Protein AF-A0A0W8DIT8-F1 (afdb_monomer_lite)

Secondary structure (DSSP, 8-state):
--HHHHHHHHHHHHHHHHHHHHHHHTTHHHHHSTTSSS-HHHHHHHHHHHTGGG-SS--HHHIIIII---GGGGGTTTT--HHHHHHHHHHHHHHHHHHHHH-GGGSSHHHHHHHHHHHHHHHHH-GGGG--HHHHHHHHHHHHHHHHS-SS--SS--TT-PPPHHHHHHHHHHHHHHHHHHHHHHHHTT-HHHHTT-GGGTHHHHSSS--HHHHHHHTSS----------SS----EEEE-TTS-EEEE--EEEEEEEEESSTTS--EEPPPSSS---TTPPPPP-TT---HHHHHHHHHTTS-GGG-HHHHHHHHHHHTT-HHHHTTS-GGG-S-SSS--SEEEEEEEEEEE-B-S-HHHHT-TTS-BPPTT---SEEEEEEEEEEEEEETT-HHHHHHHHHHS---SS-S----HHHHHHHHHHHHHHHHHHHSTT-HHHHHHHHHHHHSTHHHHHHHHHHHHHHHHS--

Radius of gyration: 24.58 Å; chains: 1; bounding box: 54×64×70 Å

Foldseek 3Di:
DCPVVLLVVLLVLLVLQLLVLVQVLLQLCQDQNPLHLNPLVLVVVVQCVVCVVPDDPDDLVCCCPPRAPAPLSVCVVQLHRSSLSLNVLSVLLNVLSVCSNPPLQSQALVNLVSNLSSLSNCLRSNPPLNPDPVSVLSSQVSVLSSQQGHHGDDVPPPPPDDGDPVSVVVVVVSVVCQLVVLLVLQVVLVACCSVVVNCLLCVQFQDLFHALCSLVSNQDDDDDDPDSDSDSYRQQADFDQDPVRDTDGGGFQKAKWKWFAAPVPPDTHTFAADAADDDQLDGGHDQPPHDLSVSSVRSVCRVDAVVVPLSVLSLQLSLLVVPPSNCSSGDPVPGPAVPHRGFKMWMWIKTKGFAYDPDPVQVVRVPHHHDDLPDSGGIDIDTDGGRGPIDGRPPVVSVVSCCVSRNDDPDPSDDRPPVSVVVVVVVCVVVCCQPVDCDHPVNVVVVVVCVPPCVVVVVVVCVVVVCPNVVSD

pLDDT: mean 79.26, std 19.46, range [30.23, 98.25]

Organism: Phytophthora nicotianae (NCBI:txid4792)

InterPro domains:
  IPR009613 Lipase maturation factor [PTHR14463] (3-221)
  IPR057433 Lipase maturation factor 1/2, C-terminal domain [PF25179] (226-389)

Sequence (473 aa):
MLRFPREFFLICICTVYALAFASIRTQVRGLYGENGIQPVDVYLRSVKVGNASESHGVSTFEWIADKFPTLVWLHEPFQWTPSFCMEVICLAGVTIALLGMVQPAWRTTGPLTLLWICYLSIVKCGQTFMQFQWDSFLLEIGVLAVLMAPWWHRGKPDDTFETPAAAVWTLRFLFFKFMLMSGAVKIQSRCPTWLGLTALDFHFATQPLPLPLSWYALQAPYRITSAYGLFRTMTGVGTVKMANEQHVSVVARPEIILEGTEDGGLTWKSYHFKYKPGDLSSAPRLIAPFQPRLDWQMWFAALGDYHSAPWLVNLVAKLLEGSRDVKELLDTTRDPFPDAPPDAIRAQLYYYDFTRLNTSWNQALPTAKILNYNDTQWWTRTFVKEYLPALERGNPSLTAFVEHHWPSTGARLSSETNEASKLRQWVDRGLGWLCNTSWSPVGLAAGGVLAQSGVAAMFRTRRRAMLTKLKIQ

Structure (mmCIF, N/CA/C/O backbone):
data_AF-A0A0W8DIT8-F1
#
_entry.id   AF-A0A0W8DIT8-F1
#
loop_
_atom_site.group_PDB
_atom_site.id
_atom_site.type_symbol
_atom_site.label_atom_id
_atom_site.label_alt_id
_atom_site.label_comp_id
_atom_site.label_asym_id
_atom_site.label_entity_id
_atom_site.label_seq_id
_atom_site.pdbx_PDB_ins_code
_atom_site.Cartn_x
_atom_site.Cartn_y
_atom_site.Cartn_z
_atom_site.occupancy
_atom_site.B_iso_or_equiv
_atom_site.auth_seq_id
_atom_site.auth_comp_id
_atom_site.auth_asym_id
_atom_site.auth_atom_id
_atom_site.pdbx_PDB_model_num
ATOM 1 N N . MET A 1 1 ? 18.846 -19.129 -29.502 1.00 43.38 1 MET A N 1
ATOM 2 C CA . MET A 1 1 ? 17.776 -19.710 -28.649 1.00 43.38 1 MET A CA 1
ATOM 3 C C . MET A 1 1 ? 17.379 -18.872 -27.412 1.00 43.38 1 MET A C 1
ATOM 5 O O . MET A 1 1 ? 16.410 -19.237 -26.766 1.00 43.38 1 MET A O 1
ATOM 9 N N . LEU A 1 2 ? 18.018 -17.730 -27.091 1.00 53.97 2 LEU A N 1
ATOM 10 C CA . LEU A 1 2 ? 17.743 -16.942 -25.860 1.00 53.97 2 LEU A CA 1
ATOM 11 C C . LEU A 1 2 ? 16.822 -15.707 -26.025 1.00 53.97 2 LEU A C 1
ATOM 13 O O . LEU A 1 2 ? 16.588 -14.981 -25.061 1.00 53.97 2 LEU A O 1
ATOM 17 N N . ARG A 1 3 ? 16.264 -15.457 -27.218 1.00 57.91 3 ARG A N 1
ATOM 18 C CA . ARG A 1 3 ? 15.491 -14.227 -27.505 1.00 57.91 3 ARG A CA 1
ATOM 19 C C . ARG A 1 3 ? 14.085 -14.215 -26.911 1.00 57.91 3 ARG A C 1
ATOM 21 O O . ARG A 1 3 ? 13.680 -13.214 -26.331 1.00 57.91 3 ARG A O 1
ATOM 28 N N . PHE A 1 4 ? 13.370 -15.335 -27.017 1.00 64.25 4 PHE A N 1
ATOM 29 C CA . PHE A 1 4 ? 12.029 -15.477 -26.447 1.00 64.25 4 PHE A CA 1
ATOM 30 C C . PHE A 1 4 ? 12.020 -15.293 -24.914 1.00 64.25 4 PHE A C 1
ATOM 32 O O . PHE A 1 4 ? 11.205 -14.510 -24.432 1.00 64.25 4 PHE A O 1
ATOM 39 N N . PRO A 1 5 ? 12.965 -15.882 -24.145 1.00 81.38 5 PRO A N 1
ATOM 40 C CA . PRO A 1 5 ? 13.071 -15.634 -22.706 1.00 81.38 5 PRO A CA 1
ATOM 41 C C . PRO A 1 5 ? 13.261 -14.162 -22.321 1.00 81.38 5 PRO A C 1
ATOM 43 O O . PRO A 1 5 ? 12.632 -13.700 -21.372 1.00 81.38 5 PRO A O 1
ATOM 46 N N . ARG A 1 6 ? 14.107 -13.415 -23.046 1.00 86.44 6 ARG A N 1
ATOM 47 C CA . ARG A 1 6 ? 14.378 -11.999 -22.750 1.00 86.44 6 ARG A CA 1
ATOM 48 C C . ARG A 1 6 ? 13.168 -11.117 -23.026 1.00 86.44 6 ARG A C 1
ATOM 50 O O . ARG A 1 6 ? 12.774 -10.352 -22.156 1.00 86.44 6 ARG A O 1
ATOM 57 N N . GLU A 1 7 ? 12.591 -11.209 -24.223 1.00 86.44 7 GLU A N 1
ATOM 58 C CA . GLU A 1 7 ? 11.424 -10.391 -24.581 1.00 86.44 7 GLU A CA 1
ATOM 59 C C . GLU A 1 7 ? 10.254 -10.670 -23.639 1.00 86.44 7 GLU A C 1
ATOM 61 O O . GLU A 1 7 ? 9.624 -9.739 -23.146 1.00 86.44 7 GLU A O 1
ATOM 66 N N . PHE A 1 8 ? 10.018 -11.944 -23.317 1.00 89.69 8 PHE A N 1
ATOM 67 C CA . PHE A 1 8 ? 9.002 -12.327 -22.345 1.00 89.69 8 PHE A CA 1
ATOM 68 C C . PHE A 1 8 ? 9.287 -11.742 -20.956 1.00 89.69 8 PHE A C 1
ATOM 70 O O . PHE A 1 8 ? 8.389 -11.179 -20.334 1.00 89.69 8 PHE A O 1
ATOM 77 N N . PHE A 1 9 ? 10.538 -11.804 -20.486 1.00 91.81 9 PHE A N 1
ATOM 78 C CA . PHE A 1 9 ? 10.942 -11.176 -19.229 1.00 91.81 9 PHE A CA 1
ATOM 79 C C . PHE A 1 9 ? 10.663 -9.666 -19.226 1.00 91.81 9 PHE A C 1
ATOM 81 O O . PHE A 1 9 ? 10.035 -9.176 -18.291 1.00 91.81 9 PHE A O 1
ATOM 88 N N . LEU A 1 10 ? 11.050 -8.936 -20.276 1.00 93.12 10 LEU A N 1
ATOM 89 C CA . LEU A 1 10 ? 10.812 -7.491 -20.370 1.00 93.12 10 LEU A CA 1
ATOM 90 C C . LEU A 1 10 ? 9.312 -7.153 -20.408 1.00 93.12 10 LEU A C 1
ATOM 92 O O . LEU A 1 10 ? 8.890 -6.216 -19.736 1.00 93.12 10 LEU A O 1
ATOM 96 N N . ILE A 1 11 ? 8.489 -7.944 -21.107 1.00 94.44 11 ILE A N 1
ATOM 97 C CA . ILE A 1 11 ? 7.022 -7.797 -21.093 1.00 94.44 11 ILE A CA 1
ATOM 98 C C . ILE A 1 11 ? 6.467 -8.003 -19.676 1.00 94.44 11 ILE A C 1
ATOM 100 O O . ILE A 1 11 ? 5.624 -7.224 -19.224 1.00 94.44 11 ILE A O 1
ATOM 104 N N . CYS A 1 12 ? 6.950 -9.014 -18.949 1.00 95.25 12 CYS A N 1
ATOM 105 C CA . CYS A 1 12 ? 6.564 -9.248 -17.557 1.00 95.25 12 CYS A CA 1
ATOM 106 C C . CYS A 1 12 ? 6.960 -8.075 -16.651 1.00 95.25 12 CYS A C 1
ATOM 108 O O . CYS A 1 12 ? 6.152 -7.653 -15.828 1.00 95.25 12 CYS A O 1
ATOM 110 N N . ILE A 1 13 ? 8.155 -7.501 -16.827 1.00 96.12 13 ILE A N 1
ATOM 111 C CA . ILE A 1 13 ? 8.593 -6.314 -16.078 1.00 96.12 13 ILE A CA 1
ATOM 112 C C . ILE A 1 13 ? 7.698 -5.110 -16.369 1.00 96.12 13 ILE A C 1
ATOM 114 O O . ILE A 1 13 ? 7.212 -4.480 -15.431 1.00 96.12 13 ILE A O 1
ATOM 118 N N . CYS A 1 14 ? 7.407 -4.826 -17.641 1.00 96.94 14 CYS A N 1
ATOM 119 C CA . CYS A 1 14 ? 6.451 -3.784 -18.012 1.00 96.94 14 CYS A CA 1
ATOM 120 C C . CYS A 1 14 ? 5.077 -4.035 -17.372 1.00 96.94 14 CYS A C 1
ATOM 122 O O . CYS A 1 14 ? 4.486 -3.121 -16.807 1.00 96.94 14 CYS A O 1
ATOM 124 N N . THR A 1 15 ? 4.600 -5.280 -17.367 1.00 95.19 15 THR A N 1
ATOM 125 C CA . THR A 1 15 ? 3.324 -5.641 -16.731 1.00 95.19 15 THR A CA 1
ATOM 126 C C . THR A 1 15 ? 3.342 -5.341 -15.230 1.00 95.19 15 THR A C 1
ATOM 128 O O . THR A 1 15 ? 2.424 -4.704 -14.720 1.00 95.19 15 THR A O 1
ATOM 131 N N . VAL A 1 16 ? 4.399 -5.740 -14.513 1.00 95.44 16 VAL A N 1
ATOM 132 C CA . VAL A 1 16 ? 4.538 -5.471 -13.072 1.00 95.44 16 VAL A CA 1
ATOM 133 C C . VAL A 1 16 ? 4.578 -3.967 -12.791 1.00 95.44 16 VAL A C 1
ATOM 135 O O . VAL A 1 16 ? 3.875 -3.511 -11.892 1.00 95.44 16 VAL A O 1
ATOM 138 N N . TYR A 1 17 ? 5.324 -3.184 -13.577 1.00 96.75 17 TYR A N 1
ATOM 139 C CA . TYR A 1 17 ? 5.337 -1.725 -13.444 1.00 96.75 17 TYR A CA 1
ATOM 140 C C . TYR A 1 17 ? 3.961 -1.104 -13.692 1.00 96.75 17 TYR A C 1
ATOM 142 O O . TYR A 1 17 ? 3.532 -0.271 -12.894 1.00 96.75 17 TYR A O 1
ATOM 150 N N . ALA A 1 18 ? 3.247 -1.518 -14.745 1.00 95.12 18 ALA A N 1
ATOM 151 C CA . ALA A 1 18 ? 1.908 -1.010 -15.042 1.00 95.12 18 ALA A CA 1
ATOM 152 C C . ALA A 1 18 ? 0.959 -1.221 -13.853 1.00 95.12 18 ALA A C 1
ATOM 154 O O . ALA A 1 18 ? 0.278 -0.287 -13.429 1.00 95.12 18 ALA A O 1
ATOM 155 N N . LEU A 1 19 ? 0.966 -2.423 -13.268 1.00 92.12 19 LEU A N 1
ATOM 156 C CA . LEU A 1 19 ? 0.152 -2.746 -12.096 1.00 92.12 19 LEU A CA 1
ATOM 157 C C . LEU A 1 19 ? 0.589 -1.955 -10.855 1.00 92.12 19 LEU A C 1
ATOM 159 O O . LEU A 1 19 ? -0.259 -1.417 -10.144 1.00 92.12 19 LEU A O 1
ATOM 163 N N . ALA A 1 20 ? 1.897 -1.831 -10.613 1.00 93.62 20 ALA A N 1
ATOM 164 C CA . ALA A 1 20 ? 2.432 -1.103 -9.465 1.00 93.62 20 ALA A CA 1
ATOM 165 C C . ALA A 1 20 ? 2.074 0.393 -9.513 1.00 93.62 20 ALA A C 1
ATOM 167 O O . ALA A 1 20 ? 1.576 0.933 -8.521 1.00 93.62 20 ALA A O 1
ATOM 168 N N . PHE A 1 21 ? 2.256 1.048 -10.667 1.00 95.62 21 PHE A N 1
ATOM 169 C CA . PHE A 1 21 ? 1.897 2.456 -10.854 1.00 95.62 21 PHE A CA 1
ATOM 170 C C . PHE A 1 21 ? 0.386 2.687 -10.795 1.00 95.62 21 PHE A C 1
ATOM 172 O O . PHE A 1 21 ? -0.060 3.618 -10.125 1.00 95.62 21 PHE A O 1
ATOM 179 N N . ALA A 1 22 ? -0.413 1.832 -11.443 1.00 90.75 22 ALA A N 1
ATOM 180 C CA . ALA A 1 22 ? -1.870 1.932 -11.381 1.00 90.75 22 ALA A CA 1
ATOM 181 C C . ALA A 1 22 ? -2.375 1.778 -9.938 1.00 90.75 22 ALA A C 1
ATOM 183 O O . ALA A 1 22 ? -3.214 2.552 -9.475 1.00 90.75 22 ALA A O 1
ATOM 184 N N . SER A 1 23 ? -1.806 0.825 -9.195 1.00 90.19 23 SER A N 1
ATOM 185 C CA . SER A 1 23 ? -2.148 0.593 -7.796 1.00 90.19 23 SER A CA 1
ATOM 186 C C . SER A 1 23 ? -1.826 1.794 -6.910 1.00 90.19 23 SER A C 1
ATOM 188 O O . SER A 1 23 ? -2.686 2.233 -6.146 1.00 90.19 23 SER A O 1
ATOM 190 N N . ILE A 1 24 ? -0.605 2.339 -6.979 1.00 93.31 24 ILE A N 1
ATOM 191 C CA . ILE A 1 24 ? -0.224 3.459 -6.107 1.00 93.31 24 ILE A CA 1
ATOM 192 C C . ILE A 1 24 ? -0.967 4.743 -6.480 1.00 93.31 24 ILE A C 1
ATOM 194 O O . ILE A 1 24 ? -1.411 5.452 -5.582 1.00 93.31 24 ILE A O 1
ATOM 198 N N . ARG A 1 25 ? -1.212 5.002 -7.774 1.00 93.38 25 ARG A N 1
ATOM 199 C CA . ARG A 1 25 ? -1.906 6.208 -8.257 1.00 93.38 25 ARG A CA 1
ATOM 200 C C . ARG A 1 25 ? -3.251 6.446 -7.574 1.00 93.38 25 ARG A C 1
ATOM 202 O O . ARG A 1 25 ? -3.560 7.585 -7.229 1.00 93.38 25 ARG A O 1
ATOM 209 N N . THR A 1 26 ? -4.043 5.392 -7.390 1.00 89.62 26 THR A N 1
ATOM 210 C CA . THR A 1 26 ? -5.370 5.486 -6.746 1.00 89.62 26 THR A CA 1
ATOM 211 C C . THR A 1 26 ? -5.298 5.807 -5.252 1.00 89.62 26 THR A C 1
ATOM 213 O O . THR A 1 26 ? -6.293 6.212 -4.667 1.00 89.62 26 THR A O 1
ATOM 216 N N . GLN A 1 27 ? -4.127 5.648 -4.636 1.00 93.88 27 GLN A N 1
ATOM 217 C CA . GLN A 1 27 ? -3.903 5.870 -3.209 1.00 93.88 27 GLN A CA 1
ATOM 218 C C . GLN A 1 27 ? -3.127 7.165 -2.930 1.00 93.88 27 GLN A C 1
ATOM 220 O O . GLN A 1 27 ? -3.062 7.582 -1.778 1.00 93.88 27 GLN A O 1
ATOM 225 N N . VAL A 1 28 ? -2.564 7.825 -3.955 1.00 94.69 28 VAL A N 1
ATOM 226 C CA . VAL A 1 28 ? -1.731 9.031 -3.782 1.00 94.69 28 VAL A CA 1
ATOM 227 C C . VAL A 1 28 ? -2.465 10.135 -3.022 1.00 94.69 28 VAL A C 1
ATOM 229 O O . VAL A 1 28 ? -1.870 10.719 -2.126 1.00 94.69 28 VAL A O 1
ATOM 232 N N . ARG A 1 29 ? -3.747 10.392 -3.313 1.00 92.06 29 ARG A N 1
ATOM 233 C CA . ARG A 1 29 ? -4.518 11.461 -2.647 1.00 92.06 29 ARG A CA 1
ATOM 234 C C . ARG A 1 29 ? -4.650 11.228 -1.151 1.00 92.06 29 ARG A C 1
ATOM 236 O O . ARG A 1 29 ? -4.220 12.059 -0.361 1.00 92.06 29 ARG A O 1
ATOM 243 N N . GLY A 1 30 ? -5.167 10.065 -0.766 1.00 94.06 30 GLY A N 1
ATOM 244 C CA . GLY A 1 30 ? -5.350 9.737 0.643 1.00 94.06 30 GLY A CA 1
ATOM 245 C C . GLY A 1 30 ? -4.038 9.555 1.403 1.00 94.06 30 GLY A C 1
ATOM 246 O O . GLY A 1 30 ? -3.975 9.868 2.586 1.00 94.06 30 GLY A O 1
ATOM 247 N N . LEU A 1 31 ? -2.978 9.052 0.761 1.00 96.62 31 LEU A N 1
ATOM 248 C CA . LEU A 1 31 ? -1.704 8.802 1.444 1.00 96.62 31 LEU A CA 1
ATOM 249 C C . LEU A 1 31 ? -0.809 10.038 1.499 1.00 96.62 31 LEU A C 1
ATOM 251 O O . LEU A 1 31 ? -0.247 10.313 2.551 1.00 96.62 31 LEU A O 1
ATOM 255 N N . TYR A 1 32 ? -0.673 10.763 0.391 1.00 95.81 32 TYR A N 1
ATOM 256 C CA . TYR A 1 32 ? 0.362 11.783 0.188 1.00 95.81 32 TYR A CA 1
ATOM 257 C C . TYR A 1 32 ? -0.179 13.155 -0.215 1.00 95.81 32 TYR A C 1
ATOM 259 O O . TYR A 1 32 ? 0.609 14.089 -0.369 1.00 95.81 32 TYR A O 1
ATOM 267 N N . GLY A 1 33 ? -1.491 13.273 -0.424 1.00 92.06 33 GLY A N 1
ATOM 268 C CA . GLY A 1 33 ? -2.152 14.544 -0.689 1.00 92.06 33 GLY A CA 1
ATOM 269 C C . GLY A 1 33 ? -2.024 15.517 0.477 1.00 92.06 33 GLY A C 1
ATOM 270 O O . GLY A 1 33 ? -1.640 15.152 1.586 1.00 92.06 33 GLY A O 1
ATOM 271 N N . GLU A 1 34 ? -2.408 16.761 0.227 1.00 88.94 34 GLU A N 1
ATOM 272 C CA . GLU A 1 34 ? -2.362 17.863 1.193 1.00 88.94 34 GLU A CA 1
ATOM 273 C C . GLU A 1 34 ? -3.250 17.569 2.415 1.00 88.94 34 GLU A C 1
ATOM 275 O O . GLU A 1 34 ? -2.915 17.927 3.540 1.00 88.94 34 GLU A O 1
ATOM 280 N N . ASN A 1 35 ? -4.362 16.855 2.195 1.00 89.19 35 ASN A N 1
ATOM 281 C CA . ASN A 1 35 ? -5.275 16.367 3.235 1.00 89.19 35 ASN A CA 1
ATOM 282 C C . ASN A 1 35 ? -5.089 14.869 3.547 1.00 89.19 35 ASN A C 1
ATOM 284 O O . ASN A 1 35 ? -5.970 14.250 4.154 1.00 89.19 35 ASN A O 1
ATOM 288 N N . GLY A 1 36 ? -3.981 14.279 3.092 1.00 92.81 36 GLY A N 1
ATOM 289 C CA . GLY A 1 36 ? -3.664 12.865 3.254 1.00 92.81 36 GLY A CA 1
ATOM 290 C C . GLY A 1 36 ? -3.041 12.520 4.610 1.00 92.81 36 GLY A C 1
ATOM 291 O O . GLY A 1 36 ? -2.849 13.374 5.475 1.00 92.81 36 GLY A O 1
ATOM 292 N N . ILE A 1 37 ? -2.711 11.238 4.790 1.00 95.56 37 ILE A N 1
ATOM 293 C CA . ILE A 1 37 ? -2.131 10.693 6.031 1.00 95.56 37 ILE A CA 1
ATOM 294 C C . ILE A 1 37 ? -0.669 11.133 6.230 1.00 95.56 37 ILE A C 1
ATOM 296 O O . ILE A 1 37 ? -0.237 11.374 7.354 1.00 95.56 37 ILE A O 1
ATOM 300 N N . GLN A 1 38 ? 0.116 11.207 5.157 1.00 94.62 38 GLN A N 1
ATOM 301 C CA . GLN A 1 38 ? 1.519 11.630 5.163 1.00 94.62 38 GLN A CA 1
ATOM 302 C C . GLN A 1 38 ? 1.781 12.594 3.997 1.00 94.62 38 GLN A C 1
ATOM 304 O O . GLN A 1 38 ? 2.383 12.189 2.996 1.00 94.62 38 GLN A O 1
ATOM 309 N N . PRO A 1 39 ? 1.348 13.863 4.103 1.00 94.25 39 PRO A N 1
ATOM 310 C CA . PRO A 1 39 ? 1.497 14.839 3.031 1.00 94.25 39 PRO A CA 1
ATOM 311 C C . PRO A 1 39 ? 2.947 14.943 2.537 1.00 94.25 39 PRO A C 1
ATOM 313 O O . PRO A 1 39 ? 3.890 15.131 3.314 1.00 94.25 39 PRO A O 1
ATOM 316 N N . VAL A 1 40 ? 3.144 14.756 1.229 1.00 93.25 40 VAL A N 1
ATOM 317 C CA . VAL A 1 40 ? 4.490 14.704 0.632 1.00 93.25 40 VAL A CA 1
ATOM 318 C C . VAL A 1 40 ? 5.146 16.084 0.564 1.00 93.25 40 VAL A C 1
ATOM 320 O O . VAL A 1 40 ? 6.369 16.185 0.562 1.00 93.25 40 VAL A O 1
ATOM 323 N N . ASP A 1 41 ? 4.359 17.157 0.569 1.00 89.94 41 ASP A N 1
ATOM 324 C CA . ASP A 1 41 ? 4.850 18.534 0.595 1.00 89.94 41 ASP A CA 1
ATOM 325 C C . ASP A 1 41 ? 5.631 18.841 1.885 1.00 89.94 41 ASP A C 1
ATOM 327 O O . ASP A 1 41 ? 6.689 19.471 1.826 1.00 89.94 41 ASP A O 1
ATOM 331 N N . VAL A 1 42 ? 5.154 18.366 3.043 1.00 90.44 42 VAL A N 1
ATOM 332 C CA . VAL A 1 42 ? 5.866 18.506 4.322 1.00 90.44 42 VAL A CA 1
ATOM 333 C C . VAL A 1 42 ? 7.186 17.745 4.258 1.00 90.44 42 VAL A C 1
ATOM 335 O O . VAL A 1 42 ? 8.235 18.276 4.628 1.00 90.44 42 VAL A O 1
ATOM 338 N N . TYR A 1 43 ? 7.154 16.523 3.723 1.00 90.75 43 TYR A N 1
ATOM 339 C CA . TYR A 1 43 ? 8.342 15.688 3.596 1.00 90.75 43 TYR A CA 1
ATOM 340 C C . TYR A 1 43 ? 9.408 16.336 2.702 1.00 90.75 43 TYR A C 1
ATOM 342 O O . TYR A 1 43 ? 10.546 16.505 3.139 1.00 90.75 43 TYR A O 1
ATOM 350 N N . LEU A 1 44 ? 9.055 16.774 1.491 1.00 89.06 44 LEU A N 1
ATOM 351 C CA . LEU A 1 44 ? 10.002 17.427 0.580 1.00 89.06 44 LEU A CA 1
ATOM 352 C C . LEU A 1 44 ? 10.599 18.694 1.200 1.00 89.06 44 LEU A C 1
ATOM 354 O O . LEU A 1 44 ? 11.809 18.904 1.124 1.00 89.06 44 LEU A O 1
ATOM 358 N N . ARG A 1 45 ? 9.789 19.501 1.894 1.00 86.50 45 ARG A N 1
ATOM 359 C CA . ARG A 1 45 ? 10.288 20.679 2.615 1.00 86.50 45 ARG A CA 1
ATOM 360 C C . ARG A 1 45 ? 11.276 20.312 3.716 1.00 86.50 45 ARG A C 1
ATOM 362 O O . ARG A 1 45 ? 12.324 20.944 3.796 1.00 86.50 45 ARG A O 1
ATOM 369 N N . SER A 1 46 ? 10.993 19.278 4.509 1.00 85.69 46 SER A N 1
ATOM 370 C CA . SER A 1 46 ? 11.921 18.804 5.545 1.00 85.69 46 SER A CA 1
ATOM 371 C C . SER A 1 46 ? 13.272 18.376 4.953 1.00 85.69 46 SER A C 1
ATOM 373 O O . SER A 1 46 ? 14.323 18.727 5.488 1.00 85.69 46 SER A O 1
ATOM 375 N N . VAL A 1 47 ? 13.257 17.719 3.786 1.00 85.19 47 VAL A N 1
ATOM 376 C CA . VAL A 1 47 ? 14.468 17.332 3.047 1.00 85.19 47 VAL A CA 1
ATOM 377 C C . VAL A 1 47 ? 15.198 18.562 2.498 1.00 85.19 47 VAL A C 1
ATOM 379 O O . VAL A 1 47 ? 16.426 18.614 2.544 1.00 85.19 47 VAL A O 1
ATOM 382 N N . LYS A 1 48 ? 14.470 19.573 2.005 1.00 81.06 48 LYS A N 1
ATOM 383 C CA . LYS A 1 48 ? 15.059 20.828 1.514 1.00 81.06 48 LYS A CA 1
ATOM 384 C C . LYS A 1 48 ? 15.732 21.606 2.644 1.00 81.06 48 LYS A C 1
ATOM 386 O O . LYS A 1 48 ? 16.868 22.023 2.472 1.00 81.06 48 LYS A O 1
ATOM 391 N N . VAL A 1 49 ? 15.078 21.742 3.801 1.00 79.44 49 VAL A N 1
ATOM 392 C CA . VAL A 1 49 ? 15.622 22.433 4.986 1.00 79.44 49 VAL A CA 1
ATOM 393 C C . VAL A 1 49 ? 16.838 21.700 5.552 1.00 79.44 49 VAL A C 1
ATOM 395 O O . VAL A 1 49 ? 17.852 22.338 5.817 1.00 79.44 49 VAL A O 1
ATOM 398 N N . GLY A 1 50 ? 16.782 20.369 5.673 1.00 74.75 50 GLY A N 1
ATOM 399 C CA . GLY A 1 50 ? 17.913 19.572 6.162 1.00 74.75 50 GLY A CA 1
ATOM 400 C C . GLY A 1 50 ? 19.177 19.702 5.302 1.00 74.75 50 GLY A C 1
ATOM 401 O O . GLY A 1 50 ? 20.281 19.628 5.828 1.00 74.75 50 GLY A O 1
ATOM 402 N N . ASN A 1 51 ? 19.016 19.962 4.001 1.00 71.62 51 ASN A N 1
ATOM 403 C CA . ASN A 1 51 ? 20.115 20.155 3.048 1.00 71.62 51 ASN A CA 1
ATOM 404 C C . ASN A 1 51 ? 20.389 21.640 2.713 1.00 71.62 51 ASN A C 1
ATOM 406 O O . ASN A 1 51 ? 21.306 21.942 1.944 1.00 71.62 51 ASN A O 1
ATOM 410 N N . ALA A 1 52 ? 19.618 22.581 3.278 1.00 62.25 52 ALA A N 1
ATOM 411 C CA . ALA A 1 52 ? 19.698 24.013 2.965 1.00 62.25 52 ALA A CA 1
ATOM 412 C C . ALA A 1 52 ? 21.001 24.664 3.454 1.00 62.25 52 ALA A C 1
ATOM 414 O O . ALA A 1 52 ? 21.437 25.665 2.885 1.00 62.25 52 ALA A O 1
ATOM 415 N N . SER A 1 53 ? 21.656 24.074 4.461 1.00 54.81 53 SER A N 1
ATOM 416 C CA . SER A 1 53 ? 22.948 24.559 4.963 1.00 54.81 53 SER A CA 1
ATOM 417 C C . SER A 1 53 ? 24.077 24.476 3.921 1.00 54.81 53 SER A C 1
ATOM 419 O O . SER A 1 53 ? 25.116 25.094 4.127 1.00 54.81 53 SER A O 1
ATOM 421 N N . GLU A 1 54 ? 23.886 23.757 2.807 1.00 54.75 54 GLU A N 1
ATOM 422 C CA . GLU A 1 54 ? 24.899 23.568 1.755 1.00 54.75 54 GLU A CA 1
ATOM 423 C C . GLU A 1 54 ? 24.560 24.243 0.409 1.00 54.75 54 GLU A C 1
ATOM 425 O O . GLU A 1 54 ? 25.337 24.123 -0.534 1.00 54.75 54 GLU A O 1
ATOM 430 N N . SER A 1 55 ? 23.405 24.907 0.253 1.00 51.88 55 SER A N 1
ATOM 431 C CA . SER A 1 55 ? 22.822 25.077 -1.093 1.00 51.88 55 SER A CA 1
ATOM 432 C C . SER A 1 55 ? 22.073 26.396 -1.343 1.00 51.88 55 SER A C 1
ATOM 434 O O . SER A 1 55 ? 20.896 26.413 -1.700 1.00 51.88 55 SER A O 1
ATOM 436 N N . HIS A 1 56 ? 22.763 27.534 -1.243 1.00 52.12 56 HIS A N 1
ATOM 437 C CA . HIS A 1 56 ? 22.262 28.777 -1.849 1.00 52.12 56 HIS A CA 1
ATOM 438 C C . HIS A 1 56 ? 22.562 28.780 -3.362 1.00 52.12 56 HIS A C 1
ATOM 440 O O . HIS A 1 56 ? 23.722 28.827 -3.755 1.00 52.12 56 HIS A O 1
ATOM 446 N N . GLY A 1 57 ? 21.520 28.743 -4.208 1.00 59.38 57 GLY A N 1
ATOM 447 C CA . GLY A 1 57 ? 21.627 28.958 -5.666 1.00 59.38 57 GLY A CA 1
ATOM 448 C C . GLY A 1 57 ? 21.694 27.712 -6.565 1.00 59.38 57 GLY A C 1
ATOM 449 O O . GLY A 1 57 ? 21.981 27.852 -7.750 1.00 59.38 57 GLY A O 1
ATOM 450 N N . VAL A 1 58 ? 21.425 26.515 -6.038 1.00 64.94 58 VAL A N 1
ATOM 451 C CA . VAL A 1 58 ? 21.509 25.246 -6.791 1.00 64.94 58 VAL A CA 1
ATOM 452 C C . VAL A 1 58 ? 20.296 25.065 -7.713 1.00 64.94 58 VAL A C 1
ATOM 454 O O . VAL A 1 58 ? 19.153 25.280 -7.303 1.00 64.94 58 VAL A O 1
ATOM 457 N N . SER A 1 59 ? 20.533 24.660 -8.961 1.00 71.44 59 SER A N 1
ATOM 458 C CA . SER A 1 59 ? 19.474 24.418 -9.948 1.00 71.44 59 SER A CA 1
ATOM 459 C C . SER A 1 59 ? 18.642 23.170 -9.606 1.00 71.44 59 SER A C 1
ATOM 461 O O . SER A 1 59 ? 19.129 22.218 -8.994 1.00 71.44 59 SER A O 1
ATOM 463 N N . THR A 1 60 ? 17.376 23.116 -10.042 1.00 68.25 60 THR A N 1
ATOM 464 C CA . THR A 1 60 ? 16.496 21.949 -9.809 1.00 68.25 60 THR A CA 1
ATOM 465 C C . THR A 1 60 ? 17.104 20.644 -10.337 1.00 68.25 60 THR A C 1
ATOM 467 O O . THR A 1 60 ? 16.908 19.586 -9.746 1.00 68.25 60 THR A O 1
ATOM 470 N N . PHE A 1 61 ? 17.869 20.706 -11.430 1.00 68.31 61 PHE A N 1
ATOM 471 C CA . PHE A 1 61 ? 18.518 19.534 -12.015 1.00 68.31 61 PHE A CA 1
ATOM 472 C C . PHE A 1 61 ? 19.643 18.981 -11.129 1.00 68.31 61 PHE A C 1
ATOM 474 O O . PHE A 1 61 ? 19.706 17.774 -10.917 1.00 68.31 61 PHE A O 1
ATOM 481 N N . GLU A 1 62 ? 20.484 19.846 -10.561 1.00 69.56 62 GLU A N 1
ATOM 482 C CA . GLU A 1 62 ? 21.530 19.443 -9.609 1.00 69.56 62 GLU A CA 1
ATOM 483 C C . GLU A 1 62 ? 20.922 18.839 -8.340 1.00 69.56 62 GLU A C 1
ATOM 485 O O . GLU A 1 62 ? 21.417 17.841 -7.822 1.00 69.56 62 GLU A O 1
ATOM 490 N N . TRP A 1 63 ? 19.789 19.376 -7.885 1.00 68.62 63 TRP A N 1
ATOM 491 C CA . TRP A 1 63 ? 19.059 18.833 -6.743 1.00 68.62 63 TRP A CA 1
ATOM 492 C C . TRP A 1 63 ? 18.593 17.385 -6.999 1.00 68.62 63 TRP A C 1
ATOM 494 O O . TRP A 1 63 ? 18.776 16.505 -6.152 1.00 68.62 63 TRP A O 1
ATOM 504 N N . ILE A 1 64 ? 18.046 17.123 -8.195 1.00 72.69 64 ILE A N 1
ATOM 505 C CA . ILE A 1 64 ? 17.632 15.783 -8.644 1.00 72.69 64 ILE A CA 1
ATOM 506 C C . ILE A 1 64 ? 18.843 14.855 -8.803 1.00 72.69 64 ILE A C 1
ATOM 508 O O . ILE A 1 64 ? 18.773 13.689 -8.425 1.00 72.69 64 ILE A O 1
ATOM 512 N N . ALA A 1 65 ? 19.936 15.337 -9.388 1.00 67.44 65 ALA A N 1
ATOM 513 C CA . ALA A 1 65 ? 21.079 14.496 -9.721 1.00 67.44 65 ALA A CA 1
ATOM 514 C C . ALA A 1 65 ? 21.929 14.120 -8.495 1.00 67.44 65 ALA A C 1
ATOM 516 O O . ALA A 1 65 ? 22.382 12.980 -8.409 1.00 67.44 65 ALA A O 1
ATOM 517 N N . ASP A 1 66 ? 22.130 15.051 -7.558 1.00 66.56 66 ASP A N 1
ATOM 518 C CA . ASP A 1 66 ? 23.178 14.940 -6.534 1.00 66.56 66 ASP A CA 1
ATOM 519 C C . ASP A 1 66 ? 22.637 14.748 -5.107 1.00 66.56 66 ASP A C 1
ATOM 521 O O . ASP A 1 66 ? 23.204 13.993 -4.318 1.00 66.56 66 ASP A O 1
ATOM 525 N N . LYS A 1 67 ? 21.511 15.383 -4.754 1.00 72.12 67 LYS A N 1
ATOM 526 C CA . LYS A 1 67 ? 21.052 15.429 -3.352 1.00 72.12 67 LYS A CA 1
ATOM 527 C C . LYS A 1 67 ? 19.959 14.416 -3.045 1.00 72.12 67 LYS A C 1
ATOM 529 O O . LYS A 1 67 ? 20.068 13.676 -2.066 1.00 72.12 67 LYS A O 1
ATOM 534 N N . PHE A 1 68 ? 18.905 14.345 -3.860 1.00 77.88 68 PHE A N 1
ATOM 535 C CA . PHE A 1 68 ? 17.830 13.375 -3.634 1.00 77.88 68 PHE A CA 1
ATOM 536 C C . PHE A 1 68 ? 17.059 13.071 -4.938 1.00 77.88 68 PHE A C 1
ATOM 538 O O . PHE A 1 68 ? 16.211 13.851 -5.377 1.00 77.88 68 PHE A O 1
ATOM 545 N N . PRO A 1 69 ? 17.325 11.916 -5.578 1.00 85.00 69 PRO A N 1
ATOM 546 C CA . PRO A 1 69 ? 16.873 11.641 -6.938 1.00 85.00 69 PRO A CA 1
ATOM 547 C C . PRO A 1 69 ? 15.385 11.308 -7.002 1.00 85.00 69 PRO A C 1
ATOM 549 O O . PRO A 1 69 ? 14.969 10.165 -6.804 1.00 85.00 69 PRO A O 1
ATOM 552 N N . THR A 1 70 ? 14.573 12.323 -7.297 1.00 90.94 70 THR A N 1
ATOM 553 C CA . THR A 1 70 ? 13.142 12.176 -7.570 1.00 90.94 70 THR A CA 1
ATOM 554 C C . THR A 1 70 ? 12.657 13.220 -8.568 1.00 90.94 70 THR A C 1
ATOM 556 O O . THR A 1 70 ? 12.984 14.398 -8.476 1.00 90.94 70 THR A O 1
ATOM 559 N N . LEU A 1 71 ? 11.820 12.793 -9.510 1.00 92.19 71 LEU A N 1
ATOM 560 C CA . LEU A 1 71 ? 11.148 13.672 -10.465 1.00 92.19 71 LEU A CA 1
ATOM 561 C C . LEU A 1 71 ? 10.081 14.551 -9.806 1.00 92.19 71 LEU A C 1
ATOM 563 O O . LEU A 1 71 ? 9.593 15.481 -10.441 1.00 92.19 71 LEU A O 1
ATOM 567 N N . VAL A 1 72 ? 9.712 14.289 -8.545 1.00 91.62 72 VAL A N 1
ATOM 568 C CA . VAL A 1 72 ? 8.665 15.068 -7.871 1.00 91.62 72 VAL A CA 1
ATOM 569 C C . VAL A 1 72 ? 9.057 16.542 -7.756 1.00 91.62 72 VAL A C 1
ATOM 571 O O . VAL A 1 72 ? 8.170 17.375 -7.867 1.00 91.62 72 VAL A O 1
ATOM 574 N N . TRP A 1 73 ? 10.350 16.889 -7.684 1.00 89.19 73 TRP A N 1
ATOM 575 C CA . TRP A 1 73 ? 10.843 18.282 -7.671 1.00 89.19 73 TRP A CA 1
ATOM 576 C C . TRP A 1 73 ? 10.447 19.121 -8.873 1.00 89.19 73 TRP A C 1
ATOM 578 O O . TRP A 1 73 ? 10.432 20.346 -8.783 1.00 89.19 73 TRP A O 1
ATOM 588 N N . LEU A 1 74 ? 10.042 18.479 -9.970 1.00 88.50 74 LEU A N 1
ATOM 589 C CA . LEU A 1 74 ? 9.432 19.166 -11.101 1.00 88.50 74 LEU A CA 1
ATOM 590 C C . LEU A 1 74 ? 8.105 19.858 -10.725 1.00 88.50 74 LEU A C 1
ATOM 592 O O . LEU A 1 74 ? 7.618 20.686 -11.486 1.00 88.50 74 LEU A O 1
ATOM 596 N N . HIS A 1 75 ? 7.550 19.596 -9.536 1.00 86.94 75 HIS A N 1
ATOM 597 C CA . HIS A 1 75 ? 6.394 20.319 -9.015 1.00 86.94 75 HIS A CA 1
ATOM 598 C C . HIS A 1 75 ? 6.652 21.835 -8.893 1.00 86.94 75 HIS A C 1
ATOM 600 O O . HIS A 1 75 ? 5.738 22.614 -9.150 1.00 86.94 75 HIS A O 1
ATOM 606 N N . GLU A 1 76 ? 7.876 22.266 -8.548 1.00 84.00 76 GLU A N 1
ATOM 607 C CA . GLU A 1 76 ? 8.228 23.690 -8.423 1.00 84.00 76 GLU A CA 1
ATOM 608 C C . GLU A 1 76 ? 8.184 24.424 -9.780 1.00 84.00 76 GLU A C 1
ATOM 610 O O . GLU A 1 76 ? 7.405 25.372 -9.903 1.00 84.00 76 GLU A O 1
ATOM 615 N N . PRO A 1 77 ? 8.934 24.003 -10.826 1.00 85.75 77 PRO A N 1
ATOM 616 C CA . PRO A 1 77 ? 8.915 24.688 -12.120 1.00 85.75 77 PRO A CA 1
ATOM 617 C C . PRO A 1 77 ? 7.556 24.615 -12.826 1.00 85.75 77 PRO A C 1
ATOM 619 O O . PRO A 1 77 ? 7.193 25.553 -13.531 1.00 85.75 77 PRO A O 1
ATOM 622 N N . PHE A 1 78 ? 6.786 23.538 -12.630 1.00 84.12 78 PHE A N 1
ATOM 623 C CA . PHE A 1 78 ? 5.445 23.412 -13.211 1.00 84.12 78 PHE A CA 1
ATOM 624 C C . PHE A 1 78 ? 4.332 24.050 -12.365 1.00 84.12 78 PHE A C 1
ATOM 626 O O . PHE A 1 78 ? 3.181 24.060 -12.802 1.00 84.12 78 PHE A O 1
ATOM 633 N N . GLN A 1 79 ? 4.650 24.603 -11.186 1.00 85.38 79 GLN A N 1
ATOM 634 C CA . GLN A 1 79 ? 3.673 25.172 -10.243 1.00 85.38 79 GLN A CA 1
ATOM 635 C C . GLN A 1 79 ? 2.536 24.189 -9.911 1.00 85.38 79 GLN A C 1
ATOM 637 O O . GLN A 1 79 ? 1.355 24.544 -9.849 1.00 85.38 79 GLN A O 1
ATOM 642 N N . TRP A 1 80 ? 2.898 22.919 -9.747 1.00 87.25 80 TRP A N 1
ATOM 643 C CA . TRP A 1 80 ? 1.988 21.846 -9.365 1.00 87.25 80 TRP A CA 1
ATOM 644 C C . TRP A 1 80 ? 2.096 21.564 -7.875 1.00 87.25 80 TRP A C 1
ATOM 646 O O . TRP A 1 80 ? 3.133 21.787 -7.244 1.00 87.25 80 TRP A O 1
ATOM 656 N N . THR A 1 81 ? 1.033 20.992 -7.316 1.00 88.38 81 THR A N 1
ATOM 657 C CA . THR A 1 81 ? 1.143 20.353 -6.012 1.00 88.38 81 THR A CA 1
ATOM 658 C C . THR A 1 81 ? 2.068 19.130 -6.120 1.00 88.38 81 THR A C 1
ATOM 660 O O . THR A 1 81 ? 2.036 18.400 -7.121 1.00 88.38 81 THR A O 1
ATOM 663 N N . PRO A 1 82 ? 2.907 18.863 -5.105 1.00 91.38 82 PRO A N 1
ATOM 664 C CA . PRO A 1 82 ? 3.733 17.658 -5.067 1.00 91.38 82 PRO A CA 1
ATOM 665 C C . PRO A 1 82 ? 2.931 16.358 -5.241 1.00 91.38 82 PRO A C 1
ATOM 667 O O . PRO A 1 82 ? 3.375 15.434 -5.926 1.00 91.38 82 PRO A O 1
ATOM 670 N N . SER A 1 83 ? 1.725 16.308 -4.666 1.00 91.56 83 SER A N 1
ATOM 671 C CA . SER A 1 83 ? 0.813 15.168 -4.766 1.00 91.56 83 SER A CA 1
ATOM 672 C C . SER A 1 83 ? 0.350 14.940 -6.213 1.00 91.56 83 SER A C 1
ATOM 674 O O . SER A 1 83 ? 0.436 13.821 -6.723 1.00 91.56 83 SER A O 1
ATOM 676 N N . PHE A 1 84 ? -0.040 16.001 -6.926 1.00 91.12 84 PHE A N 1
ATOM 677 C CA . PHE A 1 84 ? -0.411 15.927 -8.338 1.00 91.12 84 PHE A CA 1
ATOM 678 C C . PHE A 1 84 ? 0.777 15.558 -9.234 1.00 91.12 84 PHE A C 1
ATOM 680 O O . PHE A 1 84 ? 0.630 14.758 -10.157 1.00 91.12 84 PHE A O 1
ATOM 687 N N . CYS A 1 85 ? 1.982 16.045 -8.930 1.00 93.38 85 CYS A N 1
ATOM 688 C CA . CYS A 1 85 ? 3.194 15.627 -9.634 1.00 93.38 85 CYS A CA 1
ATOM 689 C C . CYS A 1 85 ? 3.414 14.102 -9.524 1.00 93.38 85 CYS A C 1
ATOM 691 O O . CYS A 1 85 ? 3.656 13.433 -10.532 1.00 93.38 85 CYS A O 1
ATOM 693 N N . MET A 1 86 ? 3.228 13.513 -8.333 1.00 95.06 86 MET A N 1
ATOM 694 C CA . MET A 1 86 ? 3.254 12.052 -8.160 1.00 95.06 86 MET A CA 1
ATOM 695 C C . MET A 1 86 ? 2.161 11.345 -8.975 1.00 95.06 86 MET A C 1
ATOM 697 O O . MET A 1 86 ? 2.424 10.293 -9.562 1.00 95.06 86 MET A O 1
ATOM 701 N N . GLU A 1 87 ? 0.948 11.908 -9.044 1.00 93.69 87 GLU A N 1
ATOM 702 C CA . GLU A 1 87 ? -0.141 11.379 -9.875 1.00 93.69 87 GLU A CA 1
ATOM 703 C C . GLU A 1 87 ? 0.258 11.316 -11.359 1.00 93.69 87 GLU A C 1
ATOM 705 O O . GLU A 1 87 ? 0.078 10.277 -12.002 1.00 93.69 87 GLU A O 1
ATOM 710 N N . VAL A 1 88 ? 0.839 12.397 -11.887 1.00 94.00 88 VAL A N 1
ATOM 711 C CA . VAL A 1 88 ? 1.311 12.495 -13.276 1.00 94.00 88 VAL A CA 1
ATOM 712 C C . VAL A 1 88 ? 2.449 11.509 -13.547 1.00 94.00 88 VAL A C 1
ATOM 714 O O . VAL A 1 88 ? 2.404 10.796 -14.550 1.00 94.00 88 VAL A O 1
ATOM 717 N N . ILE A 1 89 ? 3.425 11.393 -12.639 1.00 96.25 89 ILE A N 1
ATOM 718 C CA . ILE A 1 89 ? 4.521 10.414 -12.748 1.00 96.25 89 ILE A CA 1
ATOM 719 C C . ILE A 1 89 ? 3.967 8.987 -12.824 1.00 96.25 89 ILE A C 1
ATOM 721 O O . ILE A 1 89 ? 4.423 8.192 -13.647 1.00 96.25 89 ILE A O 1
ATOM 725 N N . CYS A 1 90 ? 2.957 8.655 -12.013 1.00 95.62 90 CYS A N 1
ATOM 726 C CA . CYS A 1 90 ? 2.335 7.335 -12.074 1.00 95.62 90 CYS A CA 1
ATOM 727 C C . CYS A 1 90 ? 1.632 7.092 -13.414 1.00 95.62 90 CYS A C 1
ATOM 729 O O . CYS A 1 90 ? 1.746 6.004 -13.968 1.00 95.62 90 CYS A O 1
ATOM 731 N N . LEU A 1 91 ? 0.931 8.088 -13.960 1.00 94.50 91 LEU A N 1
ATOM 732 C CA . LEU A 1 91 ? 0.243 7.961 -15.250 1.00 94.50 91 LEU A CA 1
ATOM 733 C C . LEU A 1 91 ? 1.215 7.828 -16.420 1.00 94.50 91 LEU A C 1
ATOM 735 O O . LEU A 1 91 ? 0.998 6.994 -17.304 1.00 94.50 91 LEU A O 1
ATOM 739 N N . ALA A 1 92 ? 2.310 8.587 -16.402 1.00 96.06 92 ALA A N 1
ATOM 740 C CA . ALA A 1 92 ? 3.406 8.417 -17.346 1.00 96.06 92 ALA A CA 1
ATOM 741 C C . ALA A 1 92 ? 3.992 7.000 -17.243 1.00 96.06 92 ALA A C 1
ATOM 743 O O . ALA A 1 92 ? 4.122 6.316 -18.257 1.00 96.06 92 ALA A O 1
ATOM 744 N N . GLY A 1 93 ? 4.244 6.518 -16.021 1.00 97.19 93 GLY A N 1
ATOM 745 C CA . GLY A 1 93 ? 4.725 5.161 -15.760 1.00 97.19 93 GLY A CA 1
ATOM 746 C C . GLY A 1 93 ? 3.788 4.073 -16.294 1.00 97.19 93 GLY A C 1
ATOM 747 O O . GLY A 1 93 ? 4.239 3.182 -17.011 1.00 97.19 93 GLY A O 1
ATOM 748 N N . VAL A 1 94 ? 2.478 4.166 -16.028 1.00 95.81 94 VAL A N 1
ATOM 749 C CA . VAL A 1 94 ? 1.471 3.246 -16.594 1.00 95.81 94 VAL A CA 1
ATOM 750 C C . VAL A 1 94 ? 1.504 3.282 -18.120 1.00 95.81 94 VAL A C 1
ATOM 752 O O . VAL A 1 94 ? 1.522 2.231 -18.753 1.00 95.81 94 VAL A O 1
ATOM 755 N N . THR A 1 95 ? 1.544 4.472 -18.718 1.00 95.50 95 THR A N 1
ATOM 756 C CA . THR A 1 95 ? 1.511 4.637 -20.178 1.00 95.50 95 THR A CA 1
ATOM 757 C C . THR A 1 95 ? 2.735 4.005 -20.838 1.00 95.50 95 THR A C 1
ATOM 759 O O . THR A 1 95 ? 2.590 3.181 -21.740 1.00 95.50 95 THR A O 1
ATOM 762 N N . ILE A 1 96 ? 3.937 4.326 -20.352 1.00 96.81 96 ILE A N 1
ATOM 763 C CA . ILE A 1 96 ? 5.198 3.760 -20.851 1.00 96.81 96 ILE A CA 1
ATOM 764 C C . ILE A 1 96 ? 5.200 2.238 -20.686 1.00 96.81 96 ILE A C 1
ATOM 766 O O . ILE A 1 96 ? 5.586 1.515 -21.602 1.00 96.81 96 ILE A O 1
ATOM 770 N N . ALA A 1 97 ? 4.730 1.737 -19.542 1.00 96.62 97 ALA A N 1
ATOM 771 C CA . ALA A 1 97 ? 4.660 0.310 -19.270 1.00 96.62 97 ALA A CA 1
ATOM 772 C C . ALA A 1 97 ? 3.681 -0.424 -20.205 1.00 96.62 97 ALA A C 1
ATOM 774 O O . ALA A 1 97 ? 4.037 -1.459 -20.766 1.00 96.62 97 ALA A O 1
ATOM 775 N N . LEU A 1 98 ? 2.482 0.118 -20.435 1.00 95.25 98 LEU A N 1
ATOM 776 C CA . LEU A 1 98 ? 1.501 -0.458 -21.361 1.00 95.25 98 LEU A CA 1
ATOM 777 C C . LEU A 1 98 ? 2.014 -0.456 -22.807 1.00 95.25 98 LEU A C 1
ATOM 779 O O . LEU A 1 98 ? 1.884 -1.460 -23.510 1.00 95.25 98 LEU A O 1
ATOM 783 N N . LEU A 1 99 ? 2.655 0.632 -23.240 1.00 94.62 99 LEU A N 1
ATOM 784 C CA . LEU A 1 99 ? 3.314 0.685 -24.545 1.00 94.62 99 LEU A CA 1
ATOM 785 C C . LEU A 1 99 ? 4.447 -0.344 -24.629 1.00 94.62 99 LEU A C 1
ATOM 787 O O . LEU A 1 99 ? 4.545 -1.049 -25.628 1.00 94.62 99 LEU A O 1
ATOM 791 N N . GLY A 1 100 ? 5.226 -0.520 -23.559 1.00 93.44 100 GLY A N 1
ATOM 792 C CA . GLY A 1 100 ? 6.246 -1.563 -23.436 1.00 93.44 100 GLY A CA 1
ATOM 793 C C . GLY A 1 100 ? 5.690 -2.987 -23.506 1.00 93.44 100 GLY A C 1
ATOM 794 O O . GLY A 1 100 ? 6.351 -3.873 -24.041 1.00 93.44 100 GLY A O 1
ATOM 795 N N . MET A 1 101 ? 4.463 -3.240 -23.050 1.00 92.44 101 MET A N 1
ATOM 796 C CA . MET A 1 101 ? 3.827 -4.558 -23.194 1.00 92.44 101 MET A CA 1
ATOM 797 C C . MET A 1 101 ? 3.486 -4.869 -24.657 1.00 92.44 101 MET A C 1
ATOM 799 O O . MET A 1 101 ? 3.708 -5.988 -25.118 1.00 92.44 101 MET A O 1
ATOM 803 N N . VAL A 1 102 ? 2.979 -3.881 -25.398 1.00 91.19 102 VAL A N 1
ATOM 804 C CA . VAL A 1 102 ? 2.451 -4.081 -26.758 1.00 91.19 102 VAL A CA 1
ATOM 805 C C . VAL A 1 102 ? 3.530 -3.906 -27.827 1.00 91.19 102 VAL A C 1
ATOM 807 O O . VAL A 1 102 ? 3.640 -4.713 -28.748 1.00 91.19 102 VAL A O 1
ATOM 810 N N . GLN A 1 103 ? 4.356 -2.869 -27.708 1.00 89.56 103 GLN A N 1
ATOM 811 C CA . GLN A 1 103 ? 5.277 -2.426 -28.748 1.00 89.56 103 GLN A CA 1
ATOM 812 C C . GLN A 1 103 ? 6.743 -2.695 -28.362 1.00 89.56 103 GLN A C 1
ATOM 814 O O . GLN A 1 103 ? 7.230 -2.149 -27.371 1.00 89.56 103 GLN A O 1
ATOM 819 N N . PRO A 1 104 ? 7.504 -3.458 -29.173 1.00 87.69 104 PRO A N 1
ATOM 820 C CA . PRO A 1 104 ? 8.925 -3.710 -28.916 1.00 87.69 104 PRO A CA 1
ATOM 821 C C . PRO A 1 104 ? 9.795 -2.447 -28.846 1.00 87.69 104 PRO A C 1
ATOM 823 O O . PRO A 1 104 ? 10.794 -2.437 -28.131 1.00 87.69 104 PRO A O 1
ATOM 826 N N . ALA A 1 105 ? 9.407 -1.366 -29.534 1.00 88.50 105 ALA A N 1
ATOM 827 C CA . ALA A 1 105 ? 10.135 -0.095 -29.506 1.00 88.50 105 ALA A CA 1
ATOM 828 C C . ALA A 1 105 ? 10.235 0.521 -28.099 1.00 88.50 105 ALA A C 1
ATOM 830 O O . ALA A 1 105 ? 11.230 1.167 -27.768 1.00 88.50 105 ALA A O 1
ATOM 831 N N . TRP A 1 106 ? 9.239 0.253 -27.253 1.00 91.56 106 TRP A N 1
ATOM 832 C CA . TRP A 1 106 ? 9.155 0.742 -25.879 1.00 91.56 106 TRP A CA 1
ATOM 833 C C . TRP A 1 106 ? 9.831 -0.187 -24.859 1.00 91.56 106 TRP A C 1
ATOM 835 O O . TRP A 1 106 ? 9.860 0.123 -23.673 1.00 91.56 106 TRP A O 1
ATOM 845 N N . ARG A 1 107 ? 10.418 -1.307 -25.304 1.00 91.88 107 ARG A N 1
ATOM 846 C CA . ARG A 1 107 ? 11.225 -2.226 -24.477 1.00 91.88 107 ARG A CA 1
ATOM 847 C C . ARG A 1 107 ? 12.727 -2.024 -24.678 1.00 91.88 107 ARG A C 1
ATOM 849 O O . ARG A 1 107 ? 13.504 -2.969 -24.583 1.00 91.88 107 ARG A O 1
ATOM 856 N N . THR A 1 108 ? 13.132 -0.800 -24.997 1.00 91.75 108 THR A N 1
ATOM 857 C CA . THR A 1 108 ? 14.537 -0.405 -25.147 1.00 91.75 108 THR A CA 1
ATOM 858 C C . THR A 1 108 ? 15.076 0.190 -23.845 1.00 91.75 108 THR A C 1
ATOM 860 O O . THR A 1 108 ? 14.312 0.515 -22.931 1.00 91.75 108 THR A O 1
ATOM 863 N N . THR A 1 109 ? 16.398 0.342 -23.746 1.00 92.44 109 THR A N 1
ATOM 864 C CA . THR A 1 109 ? 17.077 0.892 -22.561 1.00 92.44 109 THR A CA 1
ATOM 865 C C . THR A 1 109 ? 16.481 2.237 -22.124 1.00 92.44 109 THR A C 1
ATOM 867 O O . THR A 1 109 ? 16.243 2.434 -20.936 1.00 92.44 109 THR A O 1
ATOM 870 N N . GLY A 1 110 ? 16.171 3.142 -23.060 1.00 94.25 110 GLY A N 1
ATOM 871 C CA . GLY A 1 110 ? 15.632 4.479 -22.768 1.00 94.25 110 GLY A CA 1
ATOM 872 C C . GLY A 1 110 ? 14.284 4.481 -22.025 1.00 94.25 110 GLY A C 1
ATOM 873 O O . GLY A 1 110 ? 14.238 4.914 -20.873 1.00 94.25 110 GLY A O 1
ATOM 874 N N . PRO A 1 111 ? 13.187 3.980 -22.626 1.00 95.44 111 PRO A N 1
ATOM 875 C CA . PRO A 1 111 ? 11.877 3.904 -21.979 1.00 95.44 111 PRO A CA 1
ATOM 876 C C . PRO A 1 111 ? 11.889 3.130 -20.657 1.00 95.44 111 PRO A C 1
ATOM 878 O O . PRO A 1 111 ? 11.237 3.553 -19.706 1.00 95.44 111 PRO A O 1
ATOM 881 N N . LEU A 1 112 ? 12.660 2.040 -20.554 1.00 96.44 112 LEU A N 1
ATOM 882 C CA . LEU A 1 112 ? 12.783 1.286 -19.300 1.00 96.44 112 LEU A CA 1
ATOM 883 C C . LEU A 1 112 ? 13.554 2.057 -18.222 1.00 96.44 112 LEU A C 1
ATOM 885 O O . LEU A 1 112 ? 13.212 1.956 -17.046 1.00 96.44 112 LEU A O 1
ATOM 889 N N . THR A 1 113 ? 14.548 2.860 -18.609 1.00 97.00 113 THR A N 1
ATOM 890 C CA . THR A 1 113 ? 15.266 3.747 -17.681 1.00 97.00 113 THR A CA 1
ATOM 891 C C . THR A 1 113 ? 14.328 4.826 -17.165 1.00 97.00 113 THR A C 1
ATOM 893 O O . THR A 1 113 ? 14.254 5.045 -15.960 1.00 97.00 113 THR A O 1
ATOM 896 N N . LEU A 1 114 ? 13.548 5.450 -18.052 1.00 96.69 114 LEU A N 1
ATOM 897 C CA . LEU A 1 114 ? 12.541 6.431 -17.658 1.00 96.69 114 LEU A CA 1
ATOM 898 C C . LEU A 1 114 ? 11.502 5.813 -16.712 1.00 96.69 114 LEU A C 1
ATOM 900 O O . LEU A 1 114 ? 11.203 6.388 -15.669 1.00 96.69 114 LEU A O 1
ATOM 904 N N . LEU A 1 115 ? 11.017 4.610 -17.025 1.00 97.06 115 LEU A N 1
ATOM 905 C CA . LEU A 1 115 ? 10.084 3.863 -16.183 1.00 97.06 115 LEU A CA 1
ATOM 906 C C . LEU A 1 115 ? 10.663 3.588 -14.785 1.00 97.06 115 LEU A C 1
ATOM 908 O O . LEU A 1 115 ? 9.978 3.777 -13.777 1.00 97.06 115 LEU A O 1
ATOM 912 N N . TRP A 1 116 ? 11.937 3.192 -14.720 1.00 97.81 116 TRP A N 1
ATOM 913 C CA . TRP A 1 116 ? 12.653 2.979 -13.466 1.00 97.81 116 TRP A CA 1
ATOM 914 C C . TRP A 1 116 ? 12.822 4.277 -12.663 1.00 97.81 116 TRP A C 1
ATOM 916 O O . TRP A 1 116 ? 12.526 4.281 -11.469 1.00 97.81 116 TRP A O 1
ATOM 926 N N . ILE A 1 117 ? 13.206 5.391 -13.302 1.00 96.94 117 ILE A N 1
ATOM 927 C CA . ILE A 1 117 ? 13.330 6.713 -12.656 1.00 96.94 117 ILE A CA 1
ATOM 928 C C . ILE A 1 117 ? 11.974 7.175 -12.104 1.00 96.94 117 ILE A C 1
ATOM 930 O O . ILE A 1 117 ? 11.896 7.656 -10.968 1.00 96.94 117 ILE A O 1
ATOM 934 N N . CYS A 1 118 ? 10.889 7.000 -12.865 1.00 97.44 118 CYS A N 1
ATOM 935 C CA . CYS A 1 118 ? 9.536 7.287 -12.392 1.00 97.44 118 CYS A CA 1
ATOM 936 C C . CYS A 1 118 ? 9.217 6.483 -11.126 1.00 97.44 118 CYS A C 1
ATOM 938 O O . CYS A 1 118 ? 8.712 7.046 -10.157 1.00 97.44 118 CYS A O 1
ATOM 940 N N . TYR A 1 119 ? 9.552 5.189 -11.089 1.00 97.69 119 TYR A N 1
ATOM 941 C CA . TYR A 1 119 ? 9.250 4.349 -9.928 1.00 97.69 119 TYR A CA 1
ATOM 942 C C . TYR A 1 119 ? 10.118 4.709 -8.724 1.00 97.69 119 TYR A C 1
ATOM 944 O O . TYR A 1 119 ? 9.608 4.817 -7.610 1.00 97.69 119 TYR A O 1
ATOM 952 N N . LEU A 1 120 ? 11.409 4.973 -8.949 1.00 96.62 120 LEU A N 1
ATOM 953 C CA . LEU A 1 120 ? 12.335 5.458 -7.927 1.00 96.62 120 LEU A CA 1
ATOM 954 C C . LEU A 1 120 ? 11.807 6.737 -7.274 1.00 96.62 120 LEU A C 1
ATOM 956 O O . LEU A 1 120 ? 11.826 6.843 -6.051 1.00 96.62 120 LEU A O 1
ATOM 960 N N . SER A 1 121 ? 11.276 7.660 -8.076 1.00 96.12 121 SER A N 1
ATOM 961 C CA . SER A 1 121 ? 10.694 8.917 -7.597 1.00 96.12 121 SER A CA 1
ATOM 962 C C . SER A 1 121 ? 9.538 8.675 -6.622 1.00 96.12 121 SER A C 1
ATOM 964 O O . SER A 1 121 ? 9.504 9.262 -5.540 1.00 96.12 121 SER A O 1
ATOM 966 N N . ILE A 1 122 ? 8.630 7.751 -6.960 1.00 96.69 122 ILE A N 1
ATOM 967 C CA . ILE A 1 122 ? 7.513 7.368 -6.084 1.00 96.69 122 ILE A CA 1
ATOM 968 C C . ILE A 1 122 ? 8.016 6.675 -4.813 1.00 96.69 122 ILE A C 1
ATOM 970 O O . ILE A 1 122 ? 7.548 6.997 -3.725 1.00 96.69 122 ILE A O 1
ATOM 974 N N . VAL A 1 123 ? 8.989 5.763 -4.916 1.00 95.75 123 VAL A N 1
ATOM 975 C CA . VAL A 1 123 ? 9.550 5.060 -3.749 1.00 95.75 123 VAL A CA 1
ATOM 976 C C . VAL A 1 123 ? 10.250 6.028 -2.793 1.00 95.75 123 VAL A C 1
ATOM 978 O O . VAL A 1 123 ? 10.052 5.941 -1.584 1.00 95.75 123 VAL A O 1
ATOM 981 N N . LYS A 1 124 ? 11.034 6.977 -3.318 1.00 93.00 124 LYS A N 1
ATOM 982 C CA . LYS A 1 124 ? 11.752 7.979 -2.516 1.00 93.00 124 LYS A CA 1
ATOM 983 C C . LYS A 1 124 ? 10.805 8.926 -1.785 1.00 93.00 124 LYS A C 1
ATOM 985 O O . LYS A 1 124 ? 11.030 9.219 -0.617 1.00 93.00 124 LYS A O 1
ATOM 990 N N . CYS A 1 125 ? 9.737 9.370 -2.444 1.00 93.94 125 CYS A N 1
ATOM 991 C CA . CYS A 1 125 ? 8.743 10.265 -1.847 1.00 93.94 125 CYS A CA 1
ATOM 992 C C . CYS A 1 125 ? 7.682 9.537 -1.008 1.00 93.94 125 CYS A C 1
ATOM 994 O O . CYS A 1 125 ? 6.971 10.166 -0.229 1.00 93.94 125 CYS A O 1
ATOM 996 N N . GLY A 1 126 ? 7.569 8.217 -1.150 1.00 91.56 126 GLY A N 1
ATOM 997 C CA . GLY A 1 126 ? 6.472 7.433 -0.596 1.00 91.56 126 GLY A CA 1
ATOM 998 C C . GLY A 1 126 ? 6.570 7.073 0.889 1.00 91.56 126 GLY A C 1
ATOM 999 O O . GLY A 1 126 ? 5.719 6.319 1.370 1.00 91.56 126 GLY A O 1
ATOM 1000 N N . GLN A 1 127 ? 7.567 7.602 1.612 1.00 93.31 127 GLN A N 1
ATOM 1001 C CA . GLN A 1 127 ? 7.692 7.528 3.077 1.00 93.31 127 GLN A CA 1
ATOM 1002 C C . GLN A 1 127 ? 7.401 6.111 3.622 1.00 93.31 127 GLN A C 1
ATOM 1004 O O . GLN A 1 127 ? 7.868 5.121 3.059 1.00 93.31 127 GLN A O 1
ATOM 1009 N N . THR A 1 128 ? 6.623 5.979 4.700 1.00 92.75 128 THR A N 1
ATOM 1010 C CA . THR A 1 128 ? 6.323 4.691 5.345 1.00 92.75 128 THR A CA 1
ATOM 1011 C C . THR A 1 128 ? 5.581 3.729 4.407 1.00 92.75 128 THR A C 1
ATOM 1013 O O . THR A 1 128 ? 5.793 2.519 4.458 1.00 92.75 128 THR A O 1
ATOM 1016 N N . PHE A 1 129 ? 4.744 4.234 3.500 1.00 95.19 129 PHE A N 1
ATOM 1017 C CA . PHE A 1 129 ? 3.896 3.413 2.627 1.00 95.19 129 PHE A CA 1
ATOM 1018 C C . PHE A 1 129 ? 4.598 2.866 1.362 1.00 95.19 129 PHE A C 1
ATOM 1020 O O . PHE A 1 129 ? 3.991 2.067 0.648 1.00 95.19 129 PHE A O 1
ATOM 1027 N N . MET A 1 130 ? 5.861 3.225 1.089 1.00 93.62 130 MET A N 1
ATOM 1028 C CA . MET A 1 130 ? 6.675 2.651 -0.010 1.00 93.62 130 MET A CA 1
ATOM 1029 C C . MET A 1 130 ? 7.981 1.986 0.459 1.00 93.62 130 MET A C 1
ATOM 1031 O O . MET A 1 130 ? 8.793 1.561 -0.360 1.00 93.62 130 MET A O 1
ATOM 1035 N N . GLN A 1 131 ? 8.197 1.854 1.770 1.00 87.06 131 GLN A N 1
ATOM 1036 C CA . GLN A 1 131 ? 9.395 1.224 2.351 1.00 87.06 131 GLN A CA 1
ATOM 1037 C C . GLN A 1 131 ? 9.294 -0.306 2.451 1.00 87.06 131 GLN A C 1
ATOM 1039 O O . GLN A 1 131 ? 9.848 -0.932 3.357 1.00 87.06 131 GLN A O 1
ATOM 1044 N N . PHE A 1 132 ? 8.582 -0.940 1.522 1.00 88.44 132 PHE A N 1
ATOM 1045 C CA . PHE A 1 132 ? 8.436 -2.387 1.527 1.00 88.44 132 PHE A CA 1
ATOM 1046 C C . PHE A 1 132 ? 9.499 -3.074 0.674 1.00 88.44 132 PHE A C 1
ATOM 1048 O O . PHE A 1 132 ? 9.966 -2.560 -0.340 1.00 88.44 132 PHE A O 1
ATOM 1055 N N . GLN A 1 133 ? 9.844 -4.303 1.052 1.00 86.44 133 GLN A N 1
ATOM 1056 C CA . GLN A 1 133 ? 10.921 -5.054 0.406 1.00 86.44 133 GLN A CA 1
ATOM 1057 C C . GLN A 1 133 ? 10.668 -5.334 -1.081 1.00 86.44 133 GLN A C 1
ATOM 1059 O O . GLN A 1 133 ? 11.621 -5.382 -1.853 1.00 86.44 133 GLN A O 1
ATOM 1064 N N . TRP A 1 134 ? 9.411 -5.495 -1.507 1.00 87.75 134 TRP A N 1
ATOM 1065 C CA . TRP A 1 134 ? 9.103 -5.691 -2.928 1.00 87.75 134 TRP A CA 1
ATOM 1066 C C . TRP A 1 134 ? 9.306 -4.419 -3.758 1.00 87.75 134 TRP A C 1
ATOM 1068 O O . TRP A 1 134 ? 9.620 -4.528 -4.938 1.00 87.75 134 TRP A O 1
ATOM 1078 N N . ASP A 1 135 ? 9.183 -3.228 -3.164 1.00 93.94 135 ASP A N 1
ATOM 1079 C CA . ASP A 1 135 ? 9.459 -1.969 -3.859 1.00 93.94 135 ASP A CA 1
ATOM 1080 C C . ASP A 1 135 ? 10.964 -1.830 -4.124 1.00 93.94 135 ASP A C 1
ATOM 1082 O O . ASP A 1 135 ? 11.373 -1.526 -5.246 1.00 93.94 135 ASP A O 1
ATOM 1086 N N . SER A 1 136 ? 11.797 -2.153 -3.126 1.00 92.25 136 SER A N 1
ATOM 1087 C CA . SER A 1 136 ? 13.253 -2.240 -3.297 1.00 92.25 136 SER A CA 1
ATOM 1088 C C . SER A 1 136 ? 13.643 -3.311 -4.316 1.00 92.25 136 SER A C 1
ATOM 1090 O O . SER A 1 136 ? 14.482 -3.066 -5.177 1.00 92.25 136 SER A O 1
ATOM 1092 N N . PHE A 1 137 ? 13.000 -4.479 -4.267 1.00 93.38 137 PHE A N 1
ATOM 1093 C CA . PHE A 1 137 ? 13.256 -5.569 -5.206 1.00 93.38 137 PHE A CA 1
ATOM 1094 C C . PHE A 1 137 ? 12.887 -5.198 -6.649 1.00 93.38 137 PHE A C 1
ATOM 1096 O O . PHE A 1 137 ? 13.638 -5.503 -7.572 1.00 93.38 137 PHE A O 1
ATOM 1103 N N . LEU A 1 138 ? 11.770 -4.491 -6.858 1.00 95.44 138 LEU A N 1
ATOM 1104 C CA . LEU A 1 138 ? 11.382 -3.999 -8.180 1.00 95.44 138 LEU A CA 1
ATOM 1105 C C . LEU A 1 138 ? 12.370 -2.949 -8.708 1.00 95.44 138 LEU A C 1
ATOM 1107 O O . LEU A 1 138 ? 12.665 -2.949 -9.900 1.00 95.44 138 LEU A O 1
ATOM 1111 N N . LEU A 1 139 ? 12.932 -2.098 -7.844 1.00 96.00 139 LEU A N 1
ATOM 1112 C CA . LEU A 1 139 ? 14.009 -1.183 -8.236 1.00 96.00 139 LEU A CA 1
ATOM 1113 C C . LEU A 1 139 ? 15.294 -1.928 -8.623 1.00 96.00 139 LEU A C 1
ATOM 1115 O O . LEU A 1 139 ? 15.887 -1.586 -9.644 1.00 96.00 139 LEU A O 1
ATOM 1119 N N . GLU A 1 140 ? 15.707 -2.943 -7.856 1.00 95.75 140 GLU A N 1
ATOM 1120 C CA . GLU A 1 140 ? 16.885 -3.769 -8.170 1.00 95.75 140 GLU A CA 1
ATOM 1121 C C . GLU A 1 140 ? 16.701 -4.513 -9.508 1.00 95.75 140 GLU A C 1
ATOM 1123 O O . GLU A 1 140 ? 17.575 -4.461 -10.375 1.00 95.75 140 GLU A O 1
ATOM 1128 N N . ILE A 1 141 ? 15.543 -5.151 -9.723 1.00 95.56 141 ILE A N 1
ATOM 1129 C CA . ILE A 1 141 ? 15.236 -5.835 -10.988 1.00 95.56 141 ILE A CA 1
ATOM 1130 C C . ILE A 1 141 ? 15.100 -4.842 -12.143 1.00 95.56 141 ILE A C 1
ATOM 1132 O O . ILE A 1 141 ? 15.525 -5.150 -13.253 1.00 95.56 141 ILE A O 1
ATOM 1136 N N . GLY A 1 142 ? 14.527 -3.662 -11.911 1.00 96.12 142 GLY A N 1
ATOM 1137 C CA . GLY A 1 142 ? 14.354 -2.646 -12.943 1.00 96.12 142 GLY A CA 1
ATOM 1138 C C . GLY A 1 142 ? 15.677 -2.202 -13.563 1.00 96.12 142 GLY A C 1
ATOM 1139 O O . GLY A 1 142 ? 15.778 -2.140 -14.786 1.00 96.12 142 GLY A O 1
ATOM 1140 N N . VAL A 1 143 ? 16.725 -2.011 -12.750 1.00 95.75 143 VAL A N 1
ATOM 1141 C CA . VAL A 1 143 ? 18.082 -1.740 -13.263 1.00 95.75 143 VAL A CA 1
ATOM 1142 C C . VAL A 1 143 ? 18.575 -2.896 -14.135 1.00 95.75 143 VAL A C 1
ATOM 1144 O O . VAL A 1 143 ? 19.093 -2.677 -15.228 1.00 95.75 143 VAL A O 1
ATOM 1147 N N . LEU A 1 144 ? 18.380 -4.143 -13.699 1.00 94.50 144 LEU A N 1
ATOM 1148 C CA . LEU A 1 144 ? 18.777 -5.311 -14.491 1.00 94.50 144 LEU A CA 1
ATOM 1149 C C . LEU A 1 144 ? 17.983 -5.417 -15.800 1.00 94.50 144 LEU A C 1
ATOM 1151 O O . LEU A 1 144 ? 18.558 -5.755 -16.831 1.00 94.50 144 LEU A O 1
ATOM 1155 N N . ALA A 1 145 ? 16.695 -5.072 -15.794 1.00 94.38 145 ALA A N 1
ATOM 1156 C CA . ALA A 1 145 ? 15.870 -5.030 -16.996 1.00 94.38 145 ALA A CA 1
ATOM 1157 C C . ALA A 1 145 ? 16.382 -3.987 -18.001 1.00 94.38 145 ALA A C 1
ATOM 1159 O O . ALA A 1 145 ? 16.446 -4.285 -19.191 1.00 94.38 145 ALA A O 1
ATOM 1160 N N . VAL A 1 146 ? 16.823 -2.816 -17.528 1.00 94.44 146 VAL A N 1
ATOM 1161 C CA . VAL A 1 146 ? 17.466 -1.782 -18.357 1.00 94.44 146 VAL A CA 1
ATOM 1162 C C . VAL A 1 146 ? 18.750 -2.305 -19.009 1.00 94.44 146 VAL A C 1
ATOM 1164 O O . VAL A 1 146 ? 18.937 -2.125 -20.211 1.00 94.44 146 VAL A O 1
ATOM 1167 N N . LEU A 1 147 ? 19.604 -3.004 -18.250 1.00 91.56 147 LEU A N 1
ATOM 1168 C CA . LEU A 1 147 ? 20.860 -3.585 -18.756 1.00 91.56 147 LEU A CA 1
ATOM 1169 C C . LEU A 1 147 ? 20.645 -4.744 -19.740 1.00 91.56 147 LEU A C 1
ATOM 1171 O O . LEU A 1 147 ? 21.499 -5.022 -20.581 1.00 91.56 147 LEU A O 1
ATOM 1175 N N . MET A 1 148 ? 19.520 -5.447 -19.623 1.00 88.75 148 MET A N 1
ATOM 1176 C CA . MET A 1 148 ? 19.157 -6.550 -20.512 1.00 88.75 148 MET A CA 1
ATOM 1177 C C . MET A 1 148 ? 18.426 -6.083 -21.775 1.00 88.75 148 MET A C 1
ATOM 1179 O O . MET A 1 148 ? 18.276 -6.878 -22.705 1.00 88.75 148 MET A O 1
ATOM 1183 N N . ALA A 1 149 ? 17.959 -4.836 -21.814 1.00 89.62 149 ALA A N 1
ATOM 1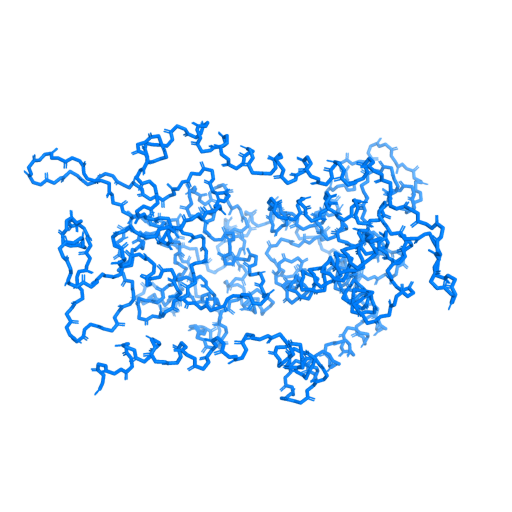184 C CA . ALA A 1 149 ? 17.209 -4.285 -22.930 1.00 89.62 149 ALA A CA 1
ATOM 1185 C C . ALA A 1 149 ? 18.124 -3.805 -24.070 1.00 89.62 149 ALA A C 1
ATOM 1187 O O . ALA A 1 149 ? 19.232 -3.333 -23.815 1.00 89.62 149 ALA A O 1
ATOM 1188 N N . PRO A 1 150 ? 17.674 -3.907 -25.334 1.00 86.81 150 PRO A N 1
ATOM 1189 C CA . PRO A 1 150 ? 18.412 -3.368 -26.468 1.00 86.81 150 PRO A CA 1
ATOM 1190 C C . PRO A 1 150 ? 18.497 -1.838 -26.401 1.00 86.81 150 PRO A C 1
ATOM 1192 O O . PRO A 1 150 ? 17.538 -1.161 -26.022 1.00 86.81 150 PRO A O 1
ATOM 1195 N N . TRP A 1 151 ? 19.632 -1.297 -26.845 1.00 81.31 151 TRP A N 1
ATOM 1196 C CA . TRP A 1 151 ? 19.913 0.143 -26.818 1.00 81.31 151 TRP A CA 1
ATOM 1197 C C . TRP A 1 151 ? 18.984 0.950 -27.730 1.00 81.31 151 TRP A C 1
ATOM 1199 O O . TRP A 1 151 ? 18.553 2.039 -27.362 1.00 81.31 151 TRP A O 1
ATOM 1209 N N . TRP A 1 152 ? 18.652 0.419 -28.912 1.00 76.25 152 TRP A N 1
ATOM 1210 C CA . TRP A 1 152 ? 17.773 1.077 -29.878 1.00 76.25 152 TRP A CA 1
ATOM 1211 C C . TRP A 1 152 ? 16.873 0.071 -30.588 1.00 76.25 152 TRP A C 1
ATOM 1213 O O . TRP A 1 152 ? 17.282 -1.054 -30.872 1.00 76.25 152 TRP A O 1
ATOM 1223 N N . HIS A 1 153 ? 15.653 0.484 -30.931 1.00 65.81 153 HIS A N 1
ATOM 1224 C CA . HIS A 1 153 ? 14.778 -0.325 -31.769 1.00 65.81 153 HIS A CA 1
ATOM 1225 C C . HIS A 1 153 ? 15.087 -0.048 -33.239 1.00 65.81 153 HIS A C 1
ATOM 1227 O O . HIS A 1 153 ? 14.595 0.912 -33.829 1.00 65.81 153 HIS A O 1
ATOM 1233 N N . ARG A 1 154 ? 15.939 -0.873 -33.847 1.00 59.91 154 ARG A N 1
ATOM 1234 C CA . ARG A 1 154 ? 16.050 -0.920 -35.307 1.00 59.91 154 ARG A CA 1
ATOM 1235 C C . ARG A 1 154 ? 14.894 -1.786 -35.808 1.00 59.91 154 ARG A C 1
ATOM 1237 O O . ARG A 1 154 ? 14.653 -2.851 -35.261 1.00 59.91 154 ARG A O 1
ATOM 1244 N N . GLY A 1 155 ? 14.146 -1.341 -36.817 1.00 55.28 155 GLY A N 1
ATOM 1245 C CA . GLY A 1 155 ? 12.939 -2.031 -37.318 1.00 55.28 155 GLY A CA 1
ATOM 1246 C C . GLY A 1 155 ? 13.155 -3.454 -37.868 1.00 55.28 155 GLY A C 1
ATOM 1247 O O . GLY A 1 155 ? 12.200 -4.095 -38.294 1.00 55.28 155 GLY A O 1
ATOM 1248 N N . LYS A 1 156 ? 14.393 -3.964 -37.854 1.00 56.91 156 LYS A N 1
ATOM 1249 C CA . LYS A 1 156 ? 14.718 -5.384 -38.004 1.00 56.91 156 LYS A CA 1
ATOM 1250 C C . LYS A 1 156 ? 15.118 -5.916 -36.626 1.00 56.91 156 LYS A C 1
ATOM 1252 O O . LYS A 1 156 ? 15.888 -5.225 -35.963 1.00 56.91 156 LYS A O 1
ATOM 1257 N N . PRO A 1 157 ? 14.645 -7.101 -36.194 1.00 54.09 157 PRO A N 1
ATOM 1258 C CA . PRO A 1 157 ? 15.083 -7.688 -34.931 1.00 54.09 157 PRO A CA 1
ATOM 1259 C C . PRO A 1 157 ? 16.611 -7.658 -34.885 1.00 54.09 157 PRO A C 1
ATOM 1261 O O . PRO A 1 157 ? 17.258 -8.210 -35.771 1.00 54.09 157 PRO A O 1
ATOM 1264 N N . ASP A 1 158 ? 17.159 -6.919 -33.918 1.00 54.16 158 ASP A N 1
ATOM 1265 C CA . ASP A 1 158 ? 18.594 -6.655 -33.830 1.00 54.16 158 ASP A CA 1
ATOM 1266 C C . ASP A 1 158 ? 19.282 -7.989 -33.515 1.00 54.16 158 ASP A C 1
ATOM 1268 O O . ASP A 1 158 ? 19.285 -8.467 -32.377 1.00 54.16 158 ASP A O 1
ATOM 1272 N N . ASP A 1 159 ? 19.762 -8.654 -34.567 1.00 53.56 159 ASP A N 1
ATOM 1273 C CA . ASP A 1 159 ? 20.293 -10.016 -34.509 1.00 53.56 159 ASP A CA 1
ATOM 1274 C C . ASP A 1 159 ? 21.573 -10.093 -33.655 1.00 53.56 159 ASP A C 1
ATOM 1276 O O . ASP A 1 159 ? 21.950 -11.180 -33.216 1.00 53.56 159 ASP A O 1
ATOM 1280 N N . THR A 1 160 ? 22.181 -8.933 -33.389 1.00 57.59 160 THR A N 1
ATOM 1281 C CA . THR A 1 160 ? 23.511 -8.718 -32.808 1.00 57.59 160 THR A CA 1
ATOM 1282 C C . THR A 1 160 ? 23.514 -8.327 -31.330 1.00 57.59 160 THR A C 1
ATOM 1284 O O . THR A 1 160 ? 24.567 -8.412 -30.701 1.00 57.59 160 THR A O 1
ATOM 1287 N N . PHE A 1 161 ? 22.387 -7.899 -30.740 1.00 66.88 161 PHE A N 1
ATOM 1288 C CA . PHE A 1 161 ? 22.372 -7.545 -29.315 1.00 66.88 161 PHE A CA 1
ATOM 1289 C C . PHE A 1 161 ? 22.253 -8.801 -28.445 1.00 66.88 161 PHE A C 1
ATOM 1291 O O . PHE A 1 161 ? 21.154 -9.284 -28.132 1.00 66.88 161 PHE A O 1
ATOM 1298 N N . GLU A 1 162 ? 23.410 -9.329 -28.056 1.00 72.94 162 GLU A N 1
ATOM 1299 C CA . GLU A 1 162 ? 23.530 -10.399 -27.075 1.00 72.94 162 GLU A CA 1
ATOM 1300 C C . GLU A 1 162 ? 23.311 -9.853 -25.662 1.00 72.94 162 GLU A C 1
ATOM 1302 O O . GLU A 1 162 ? 23.932 -8.880 -25.238 1.00 72.94 162 GLU A O 1
ATOM 1307 N N . THR A 1 163 ? 22.406 -10.480 -24.909 1.00 79.88 163 THR A N 1
ATOM 1308 C CA . THR A 1 163 ? 22.166 -10.093 -23.516 1.00 79.88 163 THR A CA 1
ATOM 1309 C C . THR A 1 163 ? 23.428 -10.342 -22.690 1.00 79.88 163 THR A C 1
ATOM 1311 O O . THR A 1 163 ? 23.889 -11.487 -22.658 1.00 79.88 163 THR A O 1
ATOM 1314 N N . PRO A 1 164 ? 23.960 -9.332 -21.973 1.00 85.25 164 PRO A N 1
ATOM 1315 C CA . PRO A 1 164 ? 25.184 -9.498 -21.201 1.00 85.25 164 PRO A CA 1
ATOM 1316 C C . PRO A 1 164 ? 25.060 -10.643 -20.192 1.00 85.25 164 PRO A C 1
ATOM 1318 O O . PRO A 1 164 ? 24.174 -10.634 -19.332 1.00 85.25 164 PRO A O 1
ATOM 1321 N N . ALA A 1 165 ? 25.970 -11.618 -20.258 1.00 86.62 165 ALA A N 1
ATOM 1322 C CA . ALA A 1 165 ? 25.974 -12.756 -19.337 1.00 86.62 165 ALA A CA 1
ATOM 1323 C C . ALA A 1 165 ? 26.071 -12.302 -17.872 1.00 86.62 165 ALA A C 1
ATOM 1325 O O . ALA A 1 165 ? 25.421 -12.886 -17.005 1.00 86.62 165 ALA A O 1
ATOM 1326 N N . ALA A 1 166 ? 26.815 -11.220 -17.614 1.00 89.62 166 ALA A N 1
ATOM 1327 C CA . ALA A 1 166 ? 26.900 -10.584 -16.305 1.00 89.62 166 ALA A CA 1
ATOM 1328 C C . ALA A 1 166 ? 25.514 -10.184 -15.774 1.00 89.62 166 ALA A C 1
ATOM 1330 O O . ALA A 1 166 ? 25.168 -10.579 -14.669 1.00 89.62 166 ALA A O 1
ATOM 1331 N N . ALA A 1 167 ? 24.677 -9.511 -16.575 1.00 88.69 167 ALA A N 1
ATOM 1332 C CA . ALA A 1 167 ? 23.331 -9.107 -16.157 1.00 88.69 167 ALA A CA 1
ATOM 1333 C C . ALA A 1 167 ? 22.440 -10.318 -15.819 1.00 88.69 167 ALA A C 1
ATOM 1335 O O . ALA A 1 167 ? 21.717 -10.300 -14.824 1.00 88.69 167 ALA A O 1
ATOM 1336 N N . VAL A 1 168 ? 22.540 -11.405 -16.593 1.00 89.31 168 VAL A N 1
ATOM 1337 C CA . VAL A 1 168 ? 21.804 -12.655 -16.326 1.00 89.31 168 VAL A CA 1
ATOM 1338 C C . VAL A 1 168 ? 22.285 -13.325 -15.036 1.00 89.31 168 VAL A C 1
ATOM 1340 O O . VAL A 1 168 ? 21.466 -13.788 -14.240 1.00 89.31 168 VAL A O 1
ATOM 1343 N N . TRP A 1 169 ? 23.596 -13.383 -14.802 1.00 92.50 169 TRP A N 1
ATOM 1344 C CA . TRP A 1 169 ? 24.157 -13.935 -13.568 1.00 92.50 169 TRP A CA 1
ATOM 1345 C C . TRP A 1 169 ? 23.824 -13.078 -12.351 1.00 92.50 169 TRP A C 1
ATOM 1347 O O . TRP A 1 169 ? 23.459 -13.636 -11.319 1.00 92.50 169 TRP A O 1
ATOM 1357 N N . THR A 1 170 ? 23.847 -11.751 -12.475 1.00 94.06 170 THR A N 1
ATOM 1358 C CA . THR A 1 170 ? 23.399 -10.840 -11.418 1.00 94.06 170 THR A CA 1
ATOM 1359 C C . THR A 1 170 ? 21.912 -11.015 -11.134 1.00 94.06 170 THR A C 1
ATOM 1361 O O . THR A 1 170 ? 21.534 -11.050 -9.970 1.00 94.06 170 THR A O 1
ATOM 1364 N N . LEU A 1 171 ? 21.068 -11.216 -12.152 1.00 91.31 171 LEU A N 1
ATOM 1365 C CA . LEU A 1 171 ? 19.648 -11.523 -11.959 1.00 91.31 171 LEU A CA 1
ATOM 1366 C C . LEU A 1 171 ? 19.451 -12.845 -11.205 1.00 91.31 171 LEU A C 1
ATOM 1368 O O . LEU A 1 171 ? 18.684 -12.908 -10.246 1.00 91.31 171 LEU A O 1
ATOM 1372 N N . ARG A 1 172 ? 20.175 -13.903 -11.590 1.00 92.06 172 ARG A N 1
ATOM 1373 C CA . ARG A 1 172 ? 20.149 -15.194 -10.878 1.00 92.06 172 ARG A CA 1
ATOM 1374 C C . ARG A 1 172 ? 20.621 -15.051 -9.435 1.00 92.06 172 ARG A C 1
ATOM 1376 O O . ARG A 1 172 ? 19.973 -15.569 -8.528 1.00 92.06 172 ARG A O 1
ATOM 1383 N N . PHE A 1 173 ? 21.717 -14.326 -9.221 1.00 94.31 173 PHE A N 1
ATOM 1384 C CA . PHE A 1 173 ? 22.233 -14.035 -7.891 1.00 94.31 173 PHE A CA 1
ATOM 1385 C C . PHE A 1 173 ? 21.243 -13.206 -7.076 1.00 94.31 173 PHE A C 1
ATOM 1387 O O . PHE A 1 173 ? 21.081 -13.465 -5.893 1.00 94.31 173 PHE A O 1
ATOM 1394 N N . LEU A 1 174 ? 20.535 -12.259 -7.690 1.00 93.00 174 LEU A N 1
ATOM 1395 C CA . LEU A 1 174 ? 19.516 -11.458 -7.028 1.00 93.00 174 LEU A CA 1
ATOM 1396 C C . LEU A 1 174 ? 18.353 -12.331 -6.534 1.00 93.00 174 LEU A C 1
ATOM 1398 O O . LEU A 1 174 ? 17.956 -12.212 -5.377 1.00 93.00 174 LEU A O 1
ATOM 1402 N N . PHE A 1 175 ? 17.853 -13.256 -7.358 1.00 90.44 175 PHE A N 1
ATOM 1403 C CA . PHE A 1 175 ? 16.844 -14.227 -6.920 1.00 90.44 175 PHE A CA 1
ATOM 1404 C C . PHE A 1 175 ? 17.367 -15.147 -5.814 1.00 90.44 175 PHE A C 1
ATOM 1406 O O . PHE A 1 175 ? 16.663 -15.397 -4.835 1.00 90.44 175 PHE A O 1
ATOM 1413 N N . PHE A 1 176 ? 18.611 -15.613 -5.932 1.00 93.00 176 PHE A N 1
ATOM 1414 C CA . PHE A 1 176 ? 19.262 -16.393 -4.884 1.00 93.00 176 PHE A CA 1
ATOM 1415 C C . PHE A 1 176 ? 19.376 -15.600 -3.573 1.00 93.00 176 PHE A C 1
ATOM 1417 O O . PHE A 1 176 ? 18.923 -16.083 -2.541 1.00 93.00 176 PHE A O 1
ATOM 1424 N N . LYS A 1 177 ? 19.901 -14.368 -3.613 1.00 91.25 177 LYS A N 1
ATOM 1425 C CA . LYS A 1 177 ? 20.001 -13.427 -2.486 1.00 91.25 177 LYS A CA 1
ATOM 1426 C C . LYS A 1 177 ? 18.633 -13.217 -1.856 1.00 91.25 177 LYS A C 1
ATOM 1428 O O . LYS A 1 177 ? 18.520 -13.304 -0.640 1.00 91.25 177 LYS A O 1
ATOM 1433 N N . PHE A 1 178 ? 17.600 -12.963 -2.658 1.00 87.88 178 PHE A N 1
ATOM 1434 C CA . PHE A 1 178 ? 16.237 -12.766 -2.172 1.00 87.88 178 PHE A CA 1
ATOM 1435 C C . PHE A 1 178 ? 15.738 -13.988 -1.387 1.00 87.88 178 PHE A C 1
ATOM 1437 O O . PHE A 1 178 ? 15.286 -13.848 -0.248 1.00 87.88 178 PHE A O 1
ATOM 1444 N N . MET A 1 179 ? 15.891 -15.192 -1.947 1.00 87.12 179 MET A N 1
ATOM 1445 C CA . MET A 1 179 ? 15.483 -16.433 -1.279 1.00 87.12 179 MET A CA 1
ATOM 1446 C C . MET A 1 179 ? 16.321 -16.732 -0.031 1.00 87.12 179 MET A C 1
ATOM 1448 O O . MET A 1 179 ? 15.769 -17.079 1.014 1.00 87.12 179 MET A O 1
ATOM 1452 N N . LEU A 1 180 ? 17.639 -16.548 -0.113 1.00 89.94 180 LEU A N 1
ATOM 1453 C CA . LEU A 1 180 ? 18.561 -16.755 0.998 1.00 89.94 180 LEU A CA 1
ATOM 1454 C C . LEU A 1 180 ? 18.252 -15.797 2.151 1.00 89.94 180 LEU A C 1
ATOM 1456 O O . LEU A 1 180 ? 18.109 -16.238 3.288 1.00 89.94 180 LEU A O 1
ATOM 1460 N N . MET A 1 181 ? 18.088 -14.504 1.864 1.00 86.62 181 MET A N 1
ATOM 1461 C CA . MET A 1 181 ? 17.766 -13.488 2.867 1.00 86.62 181 MET A CA 1
ATOM 1462 C C . MET A 1 181 ? 16.393 -13.730 3.492 1.00 86.62 181 MET A C 1
ATOM 1464 O O . MET A 1 181 ? 16.252 -13.584 4.702 1.00 86.62 181 MET A O 1
ATOM 1468 N N . SER A 1 182 ? 15.400 -14.171 2.710 1.00 82.50 182 SER A N 1
ATOM 1469 C CA . SER A 1 182 ? 14.093 -14.580 3.240 1.00 82.50 182 SER A CA 1
ATOM 1470 C C . SER A 1 182 ? 14.204 -15.732 4.253 1.00 82.50 182 SER A C 1
ATOM 1472 O O . SER A 1 182 ? 13.476 -15.742 5.245 1.00 82.50 182 SER A O 1
ATOM 1474 N N . GLY A 1 183 ? 15.122 -16.682 4.048 1.00 81.81 183 GLY A N 1
ATOM 1475 C CA . GLY A 1 183 ? 15.432 -17.731 5.025 1.00 81.81 183 GLY A CA 1
ATOM 1476 C C . GLY A 1 183 ? 16.232 -17.218 6.227 1.00 81.81 183 GLY A C 1
ATOM 1477 O O . GLY A 1 183 ? 15.881 -17.495 7.373 1.00 81.81 183 GLY A O 1
ATOM 1478 N N . ALA A 1 184 ? 17.271 -16.419 5.976 1.00 86.00 184 ALA A N 1
ATOM 1479 C CA . ALA A 1 184 ? 18.172 -15.901 7.002 1.00 86.00 184 ALA A CA 1
ATOM 1480 C C . ALA A 1 184 ? 17.431 -15.074 8.058 1.00 86.00 184 ALA A C 1
ATOM 1482 O O . ALA A 1 184 ? 17.657 -15.263 9.253 1.00 86.00 184 ALA A O 1
ATOM 1483 N N . VAL A 1 185 ? 16.485 -14.221 7.646 1.00 82.50 185 VAL A N 1
ATOM 1484 C CA . VAL A 1 185 ? 15.698 -13.418 8.594 1.00 82.50 185 VAL A CA 1
ATOM 1485 C C . VAL A 1 185 ? 14.831 -14.275 9.516 1.00 82.50 185 VAL A C 1
ATOM 1487 O O . VAL A 1 185 ? 14.633 -13.891 10.665 1.00 82.50 185 VAL A O 1
ATOM 1490 N N . LYS A 1 186 ? 14.358 -15.445 9.065 1.00 79.19 186 LYS A N 1
ATOM 1491 C CA . LYS A 1 186 ? 13.554 -16.369 9.887 1.00 79.19 186 LYS A CA 1
ATOM 1492 C C . LYS A 1 186 ? 14.397 -16.986 10.993 1.00 79.19 186 LYS A C 1
ATOM 1494 O O . LYS A 1 186 ? 13.958 -17.028 12.137 1.00 79.19 186 LYS A O 1
ATOM 1499 N N . ILE A 1 187 ? 15.630 -17.376 10.677 1.00 80.44 187 ILE A N 1
ATOM 1500 C CA . ILE A 1 187 ? 16.588 -17.899 11.659 1.00 80.44 187 ILE A CA 1
ATOM 1501 C C . ILE A 1 187 ? 17.024 -16.782 12.617 1.00 80.44 187 ILE A C 1
ATOM 1503 O O . ILE A 1 187 ? 16.964 -16.941 13.836 1.00 80.44 187 ILE A O 1
ATOM 1507 N N . GLN A 1 188 ? 17.396 -15.617 12.078 1.00 83.19 188 GLN A N 1
ATOM 1508 C CA . GLN A 1 188 ? 17.862 -14.475 12.868 1.00 83.19 188 GLN A CA 1
ATOM 1509 C C . GLN A 1 188 ? 16.778 -13.915 13.797 1.00 83.19 188 GLN A C 1
ATOM 1511 O O . GLN A 1 188 ? 17.103 -13.381 14.855 1.00 83.19 188 GLN A O 1
ATOM 1516 N N . SER A 1 189 ? 15.497 -14.063 13.439 1.00 77.88 189 SER A N 1
ATOM 1517 C CA . SER A 1 189 ? 14.370 -13.643 14.279 1.00 77.88 189 SER A CA 1
ATOM 1518 C C . SER A 1 189 ? 14.281 -14.378 15.616 1.00 77.88 189 SER A C 1
ATOM 1520 O O . SER A 1 189 ? 13.591 -13.902 16.512 1.00 77.88 189 SER A O 1
ATOM 1522 N N . ARG A 1 190 ? 14.941 -15.542 15.748 1.00 77.94 190 ARG A N 1
ATOM 1523 C CA . ARG A 1 190 ? 14.841 -16.441 16.911 1.00 77.94 190 ARG A CA 1
ATOM 1524 C C . ARG A 1 190 ? 13.397 -16.801 17.283 1.00 77.94 190 ARG A C 1
ATOM 1526 O O . ARG A 1 190 ? 13.111 -17.138 18.426 1.00 77.94 190 ARG A O 1
ATOM 1533 N N . CYS A 1 191 ? 12.481 -16.730 16.318 1.00 72.62 191 CYS A N 1
ATOM 1534 C CA . CYS A 1 191 ? 11.083 -17.058 16.529 1.00 72.62 191 CYS A CA 1
ATOM 1535 C C . CYS A 1 191 ? 10.935 -18.573 16.784 1.00 72.62 191 CYS A C 1
ATOM 1537 O O . CYS A 1 191 ? 11.344 -19.364 15.923 1.00 72.62 191 CYS A O 1
ATOM 1539 N N . PRO A 1 192 ? 10.338 -18.999 17.916 1.00 73.38 192 PRO A N 1
ATOM 1540 C CA . PRO A 1 192 ? 10.227 -20.415 18.267 1.00 73.38 192 PRO A CA 1
ATOM 1541 C C . PRO A 1 192 ? 9.511 -21.269 17.217 1.00 73.38 192 PRO A C 1
ATOM 1543 O O . PRO A 1 192 ? 9.888 -22.416 17.022 1.00 73.38 192 PRO A O 1
ATOM 1546 N N . THR A 1 193 ? 8.531 -20.727 16.486 1.00 72.19 193 THR A N 1
ATOM 1547 C CA . THR A 1 193 ? 7.829 -21.471 15.422 1.00 72.19 193 THR A CA 1
ATOM 1548 C C . THR A 1 193 ? 8.669 -21.697 14.179 1.00 72.19 193 THR A C 1
ATOM 1550 O O . THR A 1 193 ? 8.543 -22.740 13.541 1.00 72.19 193 THR A O 1
ATOM 1553 N N . TRP A 1 194 ? 9.525 -20.743 13.804 1.00 76.38 194 TRP A N 1
ATOM 1554 C CA . TRP A 1 194 ? 10.428 -20.926 12.667 1.00 76.38 194 TRP A CA 1
ATOM 1555 C C . TRP A 1 194 ? 11.536 -21.922 12.999 1.00 76.38 194 TRP A C 1
ATOM 1557 O O . TRP A 1 194 ? 11.823 -22.794 12.183 1.00 76.38 194 TRP A O 1
ATOM 1567 N N . LEU A 1 195 ? 12.121 -21.825 14.196 1.00 77.56 195 LEU A N 1
ATOM 1568 C CA . LEU A 1 195 ? 13.148 -22.764 14.659 1.00 77.56 195 LEU A CA 1
ATOM 1569 C C . LEU A 1 195 ? 12.571 -24.154 14.964 1.00 77.56 195 LEU A C 1
ATOM 1571 O O . LEU A 1 195 ? 13.228 -25.155 14.704 1.00 77.56 195 LEU A O 1
ATOM 1575 N N . GLY A 1 196 ? 11.335 -24.213 15.463 1.00 75.50 196 GLY A N 1
ATOM 1576 C CA . GLY A 1 196 ? 10.590 -25.445 15.722 1.00 75.50 196 GLY A CA 1
ATOM 1577 C C . GLY A 1 196 ? 9.902 -26.044 14.493 1.00 75.50 196 GLY A C 1
ATOM 1578 O O . GLY A 1 196 ? 9.224 -27.053 14.629 1.00 75.50 196 GLY A O 1
ATOM 1579 N N . LEU A 1 197 ? 10.059 -25.440 13.306 1.00 76.94 197 LEU A N 1
ATOM 1580 C CA . LEU A 1 197 ? 9.490 -25.890 12.024 1.00 76.94 197 LEU A CA 1
ATOM 1581 C C . LEU A 1 197 ? 7.948 -25.991 11.972 1.00 76.94 197 LEU A C 1
ATOM 1583 O O . LEU A 1 197 ? 7.406 -26.552 11.024 1.00 76.94 197 LEU A O 1
ATOM 1587 N N . THR A 1 198 ? 7.236 -25.386 12.923 1.00 72.50 198 THR A N 1
ATOM 1588 C CA . THR A 1 198 ? 5.760 -25.371 13.008 1.00 72.50 198 THR A CA 1
ATOM 1589 C C . THR A 1 198 ? 5.130 -24.126 12.384 1.00 72.50 198 THR A C 1
ATOM 1591 O O . THR A 1 198 ? 3.914 -23.997 12.295 1.00 72.50 198 THR A O 1
ATOM 1594 N N . ALA A 1 199 ? 5.932 -23.169 11.912 1.00 73.06 199 ALA A N 1
ATOM 1595 C CA . ALA A 1 199 ? 5.404 -21.903 11.404 1.00 73.06 199 ALA A CA 1
ATOM 1596 C C . ALA A 1 199 ? 4.461 -22.070 10.191 1.00 73.06 199 ALA A C 1
ATOM 1598 O O . ALA A 1 199 ? 3.545 -21.270 9.999 1.00 73.06 199 ALA A O 1
ATOM 1599 N N . LEU A 1 200 ? 4.658 -23.112 9.373 1.00 75.12 200 LEU A N 1
ATOM 1600 C CA . LEU A 1 200 ? 3.790 -23.393 8.224 1.00 75.12 200 LEU A CA 1
ATOM 1601 C C . LEU A 1 200 ? 2.382 -23.850 8.618 1.00 75.12 200 LEU A C 1
ATOM 1603 O O . LEU A 1 200 ? 1.465 -23.638 7.825 1.00 75.12 200 LEU A O 1
ATOM 1607 N N . ASP A 1 201 ? 2.188 -24.351 9.840 1.00 72.00 201 ASP A N 1
ATOM 1608 C CA . ASP A 1 201 ? 0.871 -24.750 10.354 1.00 72.00 201 ASP A CA 1
ATOM 1609 C C . ASP A 1 201 ? -0.084 -23.548 10.439 1.00 72.00 201 ASP A C 1
ATOM 1611 O O . ASP A 1 201 ? -1.301 -23.691 10.346 1.00 72.00 201 ASP A O 1
ATOM 1615 N N . PHE A 1 202 ? 0.473 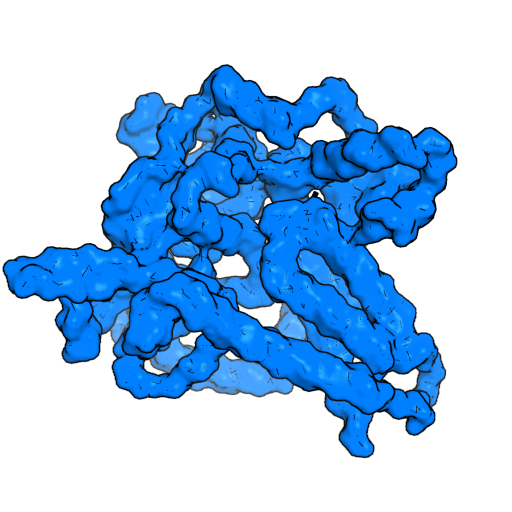-22.338 10.562 1.00 71.12 202 PHE A N 1
ATOM 1616 C CA . PHE A 1 202 ? -0.275 -21.101 10.789 1.00 71.12 202 PHE A CA 1
ATOM 1617 C C . PHE A 1 202 ? 0.057 -19.993 9.783 1.00 71.12 202 PHE A C 1
ATOM 1619 O O . PHE A 1 202 ? -0.479 -18.884 9.865 1.00 71.12 202 PHE A O 1
ATOM 1626 N N . HIS A 1 203 ? 0.915 -20.279 8.800 1.00 75.50 203 HIS A N 1
ATOM 1627 C CA . HIS A 1 203 ? 1.409 -19.279 7.859 1.00 75.50 203 HIS A CA 1
ATOM 1628 C C . HIS A 1 203 ? 0.275 -18.563 7.133 1.00 75.50 203 HIS A C 1
ATOM 1630 O O . HIS A 1 203 ? 0.209 -17.340 7.137 1.00 75.50 203 HIS A O 1
ATOM 1636 N N . PHE A 1 204 ? -0.647 -19.326 6.549 1.00 78.44 204 PHE A N 1
ATOM 1637 C CA . PHE A 1 204 ? -1.746 -18.780 5.757 1.00 78.44 204 PHE A CA 1
ATOM 1638 C C . PHE A 1 204 ? -2.744 -17.965 6.587 1.00 78.44 204 PHE A C 1
ATOM 1640 O O . PHE A 1 204 ? -3.380 -17.062 6.049 1.00 78.44 204 PHE A O 1
ATOM 1647 N N . ALA A 1 205 ? -2.851 -18.240 7.888 1.00 75.25 205 ALA A N 1
ATOM 1648 C CA . ALA A 1 205 ? -3.694 -17.480 8.806 1.00 75.25 205 ALA A CA 1
ATOM 1649 C C . ALA A 1 205 ? -3.068 -16.147 9.232 1.00 75.25 205 ALA A C 1
ATOM 1651 O O . ALA A 1 205 ? -3.789 -15.208 9.547 1.00 75.25 205 ALA A O 1
ATOM 1652 N N . THR A 1 206 ? -1.737 -16.054 9.218 1.00 76.25 206 THR A N 1
ATOM 1653 C CA . THR A 1 206 ? -0.965 -14.929 9.776 1.00 76.25 206 THR A CA 1
ATOM 1654 C C . THR A 1 206 ? -0.420 -13.972 8.711 1.00 76.25 206 THR A C 1
ATOM 1656 O O . THR A 1 206 ? 0.240 -12.986 9.040 1.00 76.25 206 THR A O 1
ATOM 1659 N N . GLN A 1 207 ? -0.720 -14.217 7.428 1.00 80.44 207 GLN A N 1
ATOM 1660 C CA . GLN A 1 207 ? -0.362 -13.319 6.325 1.00 80.44 207 GLN A CA 1
ATOM 1661 C C . GLN A 1 207 ? -0.946 -11.908 6.546 1.00 80.44 207 GLN A C 1
ATOM 1663 O O . GLN A 1 207 ? -2.077 -11.791 7.033 1.00 80.44 207 GLN A O 1
ATOM 1668 N N . PRO A 1 208 ? -0.234 -10.834 6.139 1.00 82.56 208 PRO A N 1
ATOM 1669 C CA . PRO A 1 208 ? -0.736 -9.472 6.294 1.00 82.56 208 PRO A CA 1
ATOM 1670 C C . PRO A 1 208 ? -2.094 -9.270 5.650 1.00 82.56 208 PRO A C 1
ATOM 1672 O O . PRO A 1 208 ? -3.000 -8.749 6.290 1.00 82.56 208 PRO A O 1
ATOM 1675 N N . LEU A 1 209 ? -2.254 -9.757 4.418 1.00 86.12 209 LEU A N 1
ATOM 1676 C CA . LEU A 1 209 ? -3.522 -9.762 3.709 1.00 86.12 209 LEU A CA 1
ATOM 1677 C C . LEU A 1 209 ? -3.778 -11.166 3.137 1.00 86.12 209 LEU A C 1
ATOM 1679 O O . LEU A 1 209 ? -3.255 -11.507 2.072 1.00 86.12 209 LEU A O 1
ATOM 1683 N N . PRO A 1 210 ? -4.517 -12.018 3.865 1.00 85.94 210 PRO A N 1
ATOM 1684 C CA . PRO A 1 210 ? -4.781 -13.382 3.439 1.00 85.94 210 PRO A CA 1
ATOM 1685 C C . PRO A 1 210 ? -5.724 -13.408 2.233 1.00 85.94 210 PRO A C 1
ATOM 1687 O O . PRO A 1 210 ? -6.605 -12.564 2.083 1.00 85.94 210 PRO A O 1
ATOM 1690 N N . LEU A 1 211 ? -5.551 -14.414 1.378 1.00 84.50 211 LEU A N 1
ATOM 1691 C CA . LEU A 1 211 ? -6.394 -14.644 0.205 1.00 84.50 211 LEU A CA 1
ATOM 1692 C C . LEU A 1 211 ? -7.540 -15.606 0.553 1.00 84.50 211 LEU A C 1
ATOM 1694 O O . LEU A 1 211 ? -7.429 -16.363 1.519 1.00 84.50 211 LEU A O 1
ATOM 1698 N N . PRO A 1 212 ? -8.618 -15.681 -0.255 1.00 81.44 212 PRO A N 1
ATOM 1699 C CA . PRO A 1 212 ? -9.693 -16.649 -0.025 1.00 81.44 212 PRO A CA 1
ATOM 1700 C C . PRO A 1 212 ? -9.181 -18.094 0.100 1.00 81.44 212 PRO A C 1
ATOM 1702 O O . PRO A 1 212 ? -9.713 -18.894 0.865 1.00 81.44 212 PRO A O 1
ATOM 1705 N N . LEU A 1 213 ? -8.115 -18.426 -0.640 1.00 85.06 213 LEU A N 1
ATOM 1706 C CA . LEU A 1 213 ? -7.476 -19.743 -0.607 1.00 85.06 213 LEU A CA 1
ATOM 1707 C C . LEU A 1 213 ? -6.689 -20.011 0.679 1.00 85.06 213 LEU A C 1
ATOM 1709 O O . LEU A 1 213 ? -6.488 -21.177 1.006 1.00 85.06 213 LEU A O 1
ATOM 1713 N N . SER A 1 214 ? -6.284 -18.977 1.420 1.00 84.50 214 SER A N 1
ATOM 1714 C CA . SER A 1 214 ? -5.540 -19.121 2.673 1.00 84.50 214 SER A CA 1
ATOM 1715 C C . SER A 1 214 ? -6.350 -19.894 3.720 1.00 84.50 214 SER A C 1
ATOM 1717 O O . SER A 1 214 ? -5.800 -20.764 4.390 1.00 84.50 214 SER A O 1
ATOM 1719 N N . TRP A 1 215 ? -7.670 -19.666 3.794 1.00 85.31 215 TRP A N 1
ATOM 1720 C CA . TRP A 1 215 ? -8.556 -20.422 4.690 1.00 85.31 215 TRP A CA 1
ATOM 1721 C C . TRP A 1 215 ? -8.590 -21.912 4.338 1.00 85.31 215 TRP A C 1
ATOM 1723 O O . TRP A 1 215 ? -8.489 -22.746 5.229 1.00 85.31 215 TRP A O 1
ATOM 1733 N N . TYR A 1 216 ? -8.697 -22.252 3.047 1.00 83.50 216 TYR A N 1
ATOM 1734 C CA . TYR A 1 216 ? -8.714 -23.646 2.586 1.00 83.50 216 TYR A CA 1
ATOM 1735 C C . TYR A 1 216 ? -7.362 -24.334 2.783 1.00 83.50 216 TYR A C 1
ATOM 1737 O O . TYR A 1 216 ? -7.326 -25.496 3.180 1.00 83.50 216 TYR A O 1
ATOM 1745 N N . ALA A 1 217 ? -6.263 -23.621 2.524 1.00 80.88 217 ALA A N 1
ATOM 1746 C CA . ALA A 1 217 ? -4.911 -24.129 2.729 1.00 80.88 217 ALA A CA 1
ATOM 1747 C C . ALA A 1 217 ? -4.655 -24.478 4.202 1.00 80.88 217 ALA A C 1
ATOM 1749 O O . ALA A 1 217 ? -4.015 -25.487 4.477 1.00 80.88 217 ALA A O 1
ATOM 1750 N N . LEU A 1 218 ? -5.221 -23.702 5.135 1.00 80.31 218 LEU A N 1
ATOM 1751 C CA . LEU A 1 218 ? -5.136 -23.974 6.570 1.00 80.31 218 LEU A CA 1
ATOM 1752 C C . LEU A 1 218 ? -5.859 -25.270 6.990 1.00 80.31 218 LEU A C 1
ATOM 1754 O O . LEU A 1 218 ? -5.466 -25.894 7.970 1.00 80.31 218 LEU A O 1
ATOM 1758 N N . GLN A 1 219 ? -6.907 -25.696 6.274 1.00 79.38 219 GLN A N 1
ATOM 1759 C CA . GLN A 1 219 ? -7.701 -26.869 6.676 1.00 79.38 219 GLN A CA 1
ATOM 1760 C C . GLN A 1 219 ? -6.998 -28.211 6.420 1.00 79.38 219 GLN A C 1
ATOM 1762 O O . GLN A 1 219 ? -7.449 -29.237 6.930 1.00 79.38 219 GLN A O 1
ATOM 1767 N N . ALA A 1 220 ? -5.962 -28.241 5.577 1.00 72.06 220 ALA A N 1
ATOM 1768 C CA . ALA A 1 220 ? -5.349 -29.480 5.114 1.00 72.06 220 ALA A CA 1
ATOM 1769 C C . ALA A 1 220 ? -4.094 -29.836 5.940 1.00 72.06 220 ALA A C 1
ATOM 1771 O O . ALA A 1 220 ? -3.150 -29.045 5.966 1.00 72.06 220 ALA A O 1
ATOM 1772 N N . PRO A 1 221 ? -4.024 -31.039 6.543 1.00 61.03 221 PRO A N 1
ATOM 1773 C CA . PRO A 1 221 ? -2.878 -31.473 7.340 1.00 61.03 221 PRO A CA 1
ATOM 1774 C C . PRO A 1 221 ? -1.701 -31.885 6.444 1.00 61.03 221 PRO A C 1
ATOM 1776 O O . PRO A 1 221 ? -1.508 -33.061 6.177 1.00 61.03 221 PRO A O 1
ATOM 1779 N N . TYR A 1 222 ? -0.893 -30.934 5.974 1.00 60.28 222 TYR A N 1
ATOM 1780 C CA . TYR A 1 222 ? 0.354 -31.184 5.227 1.00 60.28 222 TYR A CA 1
ATOM 1781 C C . TYR A 1 222 ? 0.192 -31.730 3.803 1.00 60.28 222 TYR A C 1
ATOM 1783 O O . TYR A 1 222 ? 0.308 -32.932 3.573 1.00 60.28 222 TYR A O 1
ATOM 1791 N N . ARG A 1 223 ? 0.073 -30.853 2.794 1.00 48.97 223 ARG A N 1
ATOM 1792 C CA . ARG A 1 223 ? 0.481 -31.196 1.414 1.00 48.97 223 ARG A CA 1
ATOM 1793 C C . ARG A 1 223 ? 1.125 -30.002 0.716 1.00 48.97 223 ARG A C 1
ATOM 1795 O O . ARG A 1 223 ? 0.436 -29.135 0.199 1.00 48.97 223 ARG A O 1
ATOM 1802 N N . ILE A 1 224 ? 2.461 -30.012 0.721 1.00 43.19 224 ILE A N 1
ATOM 1803 C CA . ILE A 1 224 ? 3.370 -29.276 -0.172 1.00 43.19 224 ILE A CA 1
ATOM 1804 C C . ILE A 1 224 ? 2.912 -27.839 -0.448 1.00 43.19 224 ILE A C 1
ATOM 1806 O O . ILE A 1 224 ? 2.440 -27.506 -1.531 1.00 43.19 224 ILE A O 1
ATOM 1810 N N . THR A 1 225 ? 3.123 -26.950 0.513 1.00 39.16 225 THR A N 1
ATOM 1811 C CA . THR A 1 225 ? 3.217 -25.529 0.192 1.00 39.16 225 THR A CA 1
ATOM 1812 C C . THR A 1 225 ? 4.650 -25.105 0.425 1.00 39.16 225 THR A C 1
ATOM 1814 O O . THR A 1 225 ? 5.031 -24.723 1.529 1.00 39.16 225 THR A O 1
ATOM 1817 N N . SER A 1 226 ? 5.453 -25.162 -0.639 1.00 36.44 226 SER A N 1
ATOM 1818 C CA . SER A 1 226 ? 6.583 -24.247 -0.758 1.00 36.44 226 SER A CA 1
ATOM 1819 C C . SER A 1 226 ? 5.995 -22.837 -0.844 1.00 36.44 226 SER A C 1
ATOM 1821 O O . SER A 1 226 ? 5.689 -22.325 -1.918 1.00 36.44 226 SER A O 1
ATOM 1823 N N . ALA A 1 227 ? 5.692 -22.258 0.314 1.00 36.25 227 ALA A N 1
ATOM 1824 C CA . ALA A 1 227 ? 5.236 -20.888 0.441 1.00 36.25 227 ALA A CA 1
ATOM 1825 C C . ALA A 1 227 ? 6.437 -20.068 0.908 1.00 36.25 227 ALA A C 1
ATOM 1827 O O . ALA A 1 227 ? 6.706 -19.908 2.100 1.00 36.25 227 ALA A O 1
ATOM 1828 N N . TYR A 1 228 ? 7.205 -19.584 -0.067 1.00 38.62 228 TYR A N 1
ATOM 1829 C CA . TYR A 1 228 ? 8.199 -18.541 0.142 1.00 38.62 228 TYR A CA 1
ATOM 1830 C C . TYR A 1 228 ? 7.483 -17.268 0.619 1.00 38.62 228 TYR A C 1
ATOM 1832 O O . TYR A 1 228 ? 6.999 -16.469 -0.174 1.00 38.62 228 TYR A O 1
ATOM 1840 N N . GLY A 1 229 ? 7.364 -17.120 1.939 1.00 42.97 229 GLY A N 1
ATOM 1841 C CA . GLY A 1 229 ? 6.873 -15.917 2.609 1.00 42.97 229 GLY A CA 1
ATOM 1842 C C . GLY A 1 229 ? 8.022 -15.106 3.210 1.00 42.97 229 GLY A C 1
ATOM 1843 O O . GLY A 1 229 ? 8.907 -15.667 3.860 1.00 42.97 229 GLY A O 1
ATOM 1844 N N . LEU A 1 230 ? 7.981 -13.789 3.006 1.00 46.72 230 LEU A N 1
ATOM 1845 C CA . LEU A 1 230 ? 9.013 -12.793 3.327 1.00 46.72 230 LEU A CA 1
ATOM 1846 C C . LEU A 1 230 ? 8.910 -12.231 4.771 1.00 46.72 230 LEU A C 1
ATOM 1848 O O . LEU A 1 230 ? 9.491 -11.205 5.104 1.00 46.72 230 LEU A O 1
ATOM 1852 N N . PHE A 1 231 ? 8.169 -12.887 5.666 1.00 50.12 231 PHE A N 1
ATOM 1853 C CA . PHE A 1 231 ? 7.844 -12.315 6.978 1.00 50.12 231 PHE A CA 1
ATOM 1854 C C . PHE A 1 231 ? 8.852 -12.714 8.062 1.00 50.12 231 PHE A C 1
ATOM 1856 O O . PHE A 1 231 ? 8.962 -13.882 8.439 1.00 50.12 231 PHE A O 1
ATOM 1863 N N . ARG A 1 232 ? 9.585 -11.697 8.540 1.00 39.47 232 ARG A N 1
ATOM 1864 C CA . ARG A 1 232 ? 10.691 -11.752 9.514 1.00 39.47 232 ARG A CA 1
ATOM 1865 C C . ARG A 1 232 ? 10.273 -12.261 10.895 1.00 39.47 232 ARG A C 1
ATOM 1867 O O . ARG A 1 232 ? 11.096 -12.844 11.577 1.00 39.47 232 ARG A O 1
ATOM 1874 N N . THR A 1 233 ? 9.004 -12.132 11.259 1.00 42.06 233 THR A N 1
ATOM 1875 C CA . THR A 1 233 ? 8.430 -12.699 12.482 1.00 42.06 233 THR A CA 1
ATOM 1876 C C . THR A 1 233 ? 7.026 -13.144 12.107 1.00 42.06 233 THR A C 1
ATOM 1878 O O . THR A 1 233 ? 6.216 -12.300 11.727 1.00 42.06 233 THR A O 1
ATOM 1881 N N . MET A 1 234 ? 6.732 -14.448 12.117 1.00 47.94 234 MET A N 1
ATOM 1882 C CA . MET A 1 234 ? 5.328 -14.847 12.028 1.00 47.94 234 MET A CA 1
ATOM 1883 C C . MET A 1 234 ? 4.676 -14.430 13.337 1.00 47.94 234 MET A C 1
ATOM 1885 O O . MET A 1 234 ? 4.998 -14.955 14.402 1.00 47.94 234 MET A O 1
ATOM 1889 N N . THR A 1 235 ? 3.806 -13.437 13.260 1.00 48.59 235 THR A N 1
ATOM 1890 C CA . THR A 1 235 ? 2.944 -13.037 14.362 1.00 48.59 235 THR A CA 1
ATOM 1891 C C . THR A 1 235 ? 1.880 -14.107 14.470 1.00 48.59 235 THR A C 1
ATOM 1893 O O . THR A 1 235 ? 0.935 -14.162 13.695 1.00 48.59 235 THR A O 1
ATOM 1896 N N . GLY A 1 236 ? 2.151 -15.094 15.313 1.00 47.62 236 GLY A N 1
ATOM 1897 C CA . GLY A 1 236 ? 1.366 -16.321 15.295 1.00 47.62 236 GLY A CA 1
ATOM 1898 C C . GLY A 1 236 ? 1.563 -17.208 16.504 1.00 47.62 236 GLY A C 1
ATOM 1899 O O . GLY A 1 236 ? 1.269 -18.393 16.412 1.00 47.62 236 GLY A O 1
ATOM 1900 N N . VAL A 1 237 ? 2.099 -16.669 17.601 1.00 53.06 237 VAL A N 1
ATOM 1901 C CA . VAL A 1 237 ? 2.281 -17.443 18.827 1.00 53.06 237 VAL A CA 1
ATOM 1902 C C . VAL A 1 237 ? 2.086 -16.551 20.040 1.00 53.06 237 VAL A C 1
ATOM 1904 O O . VAL A 1 237 ? 3.040 -16.043 20.622 1.00 53.06 237 VAL A O 1
ATOM 1907 N N . GLY A 1 238 ? 0.834 -16.385 20.453 1.00 52.75 238 GLY A N 1
ATOM 1908 C CA . GLY A 1 238 ? 0.602 -16.357 21.894 1.00 52.75 238 GLY A CA 1
ATOM 1909 C C . GLY A 1 238 ? 0.848 -17.767 22.430 1.00 52.75 238 GLY A C 1
ATOM 1910 O O . GLY A 1 238 ? 0.643 -18.738 21.707 1.00 52.75 238 GLY A O 1
ATOM 1911 N N . THR A 1 239 ? 1.288 -17.926 23.669 1.00 53.28 239 THR A N 1
ATOM 1912 C CA . THR A 1 239 ? 1.197 -19.226 24.343 1.00 53.28 239 THR A CA 1
ATOM 1913 C C . THR A 1 239 ? 0.026 -19.166 25.298 1.00 53.28 239 THR A C 1
ATOM 1915 O O . THR A 1 239 ? 0.038 -18.353 26.220 1.00 53.28 239 THR A O 1
ATOM 1918 N N . VAL A 1 240 ? -0.984 -20.005 25.092 1.00 54.03 240 VAL A N 1
ATOM 1919 C CA . VAL A 1 240 ? -2.023 -20.203 26.104 1.00 54.03 240 VAL A CA 1
ATOM 1920 C C . VAL A 1 240 ? -1.586 -21.361 26.985 1.00 54.03 240 VAL A C 1
ATOM 1922 O O . VAL A 1 240 ? -1.274 -22.443 26.482 1.00 54.03 240 VAL A O 1
ATOM 1925 N N . LYS A 1 241 ? -1.538 -21.120 28.298 1.00 55.66 241 LYS A N 1
ATOM 1926 C CA . LYS A 1 241 ? -1.379 -22.178 29.294 1.00 55.66 241 LYS A CA 1
ATOM 1927 C C . LYS A 1 241 ? -2.715 -22.911 29.388 1.00 55.66 241 LYS A C 1
ATOM 1929 O O . LYS A 1 241 ? -3.713 -22.340 29.820 1.00 55.66 241 LYS A O 1
ATOM 1934 N N . MET A 1 242 ? -2.741 -24.149 28.919 1.00 54.72 242 MET A N 1
ATOM 1935 C CA . MET A 1 242 ? -3.901 -25.027 29.026 1.00 54.72 242 MET A CA 1
ATOM 1936 C C . MET A 1 242 ? -4.108 -25.456 30.485 1.00 54.72 242 MET A C 1
ATOM 1938 O O . MET A 1 242 ? -3.202 -25.350 31.314 1.00 54.72 242 MET A O 1
ATOM 1942 N N . ALA A 1 243 ? -5.294 -25.982 30.804 1.00 61.50 243 ALA A N 1
ATOM 1943 C CA . ALA A 1 243 ? -5.626 -26.472 32.148 1.00 61.50 243 ALA A CA 1
ATOM 1944 C C . ALA A 1 243 ? -4.677 -27.582 32.654 1.00 61.50 243 ALA A C 1
ATOM 1946 O O . ALA A 1 243 ? -4.544 -27.779 33.855 1.00 61.50 243 ALA A O 1
ATOM 1947 N N . ASN A 1 244 ? -3.987 -28.276 31.744 1.00 70.31 244 ASN A N 1
ATOM 1948 C CA . ASN A 1 244 ? -2.961 -29.282 32.031 1.00 70.31 244 ASN A CA 1
ATOM 1949 C C . ASN A 1 244 ? -1.528 -28.702 32.095 1.00 70.31 244 ASN A C 1
ATOM 1951 O O . ASN A 1 244 ? -0.559 -29.440 31.952 1.00 70.31 244 ASN A O 1
ATOM 1955 N N . GLU A 1 245 ? -1.395 -27.381 32.228 1.00 62.22 245 GLU A N 1
ATOM 1956 C CA . GLU A 1 245 ? -0.138 -26.622 32.261 1.00 62.22 245 GLU A CA 1
ATOM 1957 C C . GLU A 1 245 ? 0.721 -26.646 30.986 1.00 62.22 245 GLU A C 1
ATOM 1959 O O . GLU A 1 245 ? 1.763 -25.982 30.929 1.00 62.22 245 GLU A O 1
ATOM 1964 N N . GLN A 1 246 ? 0.275 -27.321 29.925 1.00 49.38 246 GLN A N 1
ATOM 1965 C CA . GLN A 1 246 ? 0.948 -27.258 28.633 1.00 49.38 246 GLN A CA 1
ATOM 1966 C C . GLN A 1 246 ? 0.756 -25.883 27.996 1.00 49.38 246 GLN A C 1
ATOM 1968 O O . GLN A 1 246 ? -0.349 -25.345 27.928 1.00 49.38 246 GLN A O 1
ATOM 1973 N N . HIS A 1 247 ? 1.851 -25.322 27.495 1.00 51.31 247 HIS A N 1
ATOM 1974 C CA . HIS A 1 247 ? 1.826 -24.084 26.734 1.00 51.31 247 HIS A CA 1
ATOM 1975 C C . HIS A 1 247 ? 1.609 -24.430 25.265 1.00 51.31 247 HIS A C 1
ATOM 1977 O O . HIS A 1 247 ? 2.473 -25.038 24.636 1.00 51.31 247 HIS A O 1
ATOM 1983 N N . VAL A 1 248 ? 0.452 -24.057 24.724 1.00 52.88 248 VAL A N 1
ATOM 1984 C CA . VAL A 1 248 ? 0.125 -24.288 23.314 1.00 52.88 248 VAL A CA 1
ATOM 1985 C C . VAL A 1 248 ? 0.254 -22.982 22.549 1.00 52.88 248 VAL A C 1
ATOM 1987 O O . VAL A 1 248 ? -0.267 -21.946 22.967 1.00 52.88 248 VAL A O 1
ATOM 1990 N N . SER A 1 249 ? 0.958 -23.041 21.422 1.00 51.41 249 SER A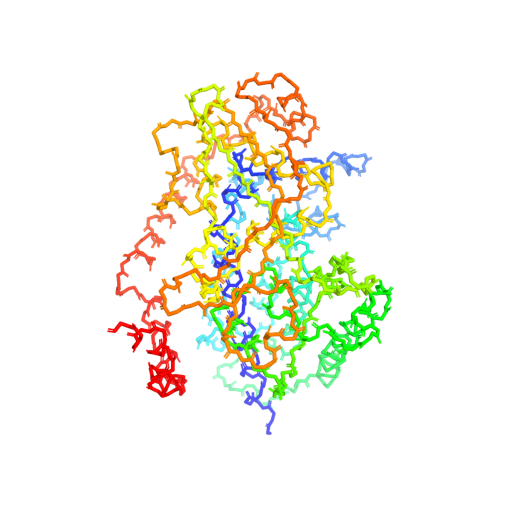 N 1
ATOM 1991 C CA . SER A 1 249 ? 1.056 -21.941 20.472 1.00 51.41 249 SER A CA 1
ATOM 1992 C C . SER A 1 249 ? -0.310 -21.633 19.863 1.00 51.41 249 SER A C 1
ATOM 1994 O O . SER A 1 249 ? -0.927 -22.488 19.235 1.00 51.41 249 SER A O 1
ATOM 1996 N N . VAL A 1 250 ? -0.776 -20.402 20.040 1.00 59.66 250 VAL A N 1
ATOM 1997 C CA . VAL A 1 250 ? -2.029 -19.894 19.490 1.00 59.66 250 VAL A CA 1
ATOM 1998 C C . VAL A 1 250 ? -1.732 -18.996 18.310 1.00 59.66 250 VAL A C 1
ATOM 2000 O O . VAL A 1 250 ? -0.953 -18.044 18.422 1.00 59.66 250 VAL A O 1
ATOM 2003 N N . VAL A 1 251 ? -2.421 -19.269 17.204 1.00 62.44 251 VAL A N 1
ATOM 2004 C CA . VAL A 1 251 ? -2.461 -18.378 16.049 1.00 62.44 251 VAL A CA 1
ATOM 2005 C C . VAL A 1 251 ? -3.095 -17.071 16.468 1.00 62.44 251 VAL A C 1
ATOM 2007 O O . VAL A 1 251 ? -4.282 -16.999 16.768 1.00 62.44 251 VAL A O 1
ATOM 2010 N N . ALA A 1 252 ? -2.280 -16.034 16.496 1.00 69.69 252 ALA A N 1
ATOM 2011 C CA . ALA A 1 252 ? -2.691 -14.715 16.909 1.00 69.69 252 ALA A CA 1
ATOM 2012 C C . ALA A 1 252 ? -2.254 -13.740 15.823 1.00 69.69 252 ALA A C 1
ATOM 2014 O O . ALA A 1 252 ? -1.126 -13.253 15.853 1.00 69.69 252 ALA A O 1
ATOM 2015 N N . ARG A 1 253 ? -3.132 -13.489 14.842 1.00 84.00 253 ARG A N 1
ATOM 2016 C CA . ARG A 1 253 ? -2.944 -12.405 13.871 1.00 84.00 253 ARG A CA 1
ATOM 2017 C C . ARG A 1 253 ? -3.416 -11.104 14.531 1.00 84.00 253 ARG A C 1
ATOM 2019 O O . ARG A 1 253 ? -4.624 -10.957 14.718 1.00 84.00 253 ARG A O 1
ATOM 2026 N N . PRO A 1 254 ? -2.518 -10.195 14.943 1.00 88.00 254 PRO A N 1
ATOM 2027 C CA . PRO A 1 254 ? -2.913 -8.949 15.586 1.00 88.00 254 PRO A CA 1
ATOM 2028 C C . PRO A 1 254 ? -3.562 -8.013 14.572 1.00 88.00 254 PRO A C 1
ATOM 2030 O O . PRO A 1 254 ? -2.976 -7.688 13.546 1.00 88.00 254 PRO A O 1
ATOM 2033 N N . GLU A 1 255 ? -4.768 -7.550 14.870 1.00 92.44 255 GLU A N 1
ATOM 2034 C CA . GLU A 1 255 ? -5.523 -6.656 14.010 1.00 92.44 255 GLU A CA 1
ATOM 2035 C C . GLU A 1 255 ? -6.072 -5.484 14.810 1.00 92.44 255 GLU A C 1
ATOM 2037 O O . GLU A 1 255 ? -6.853 -5.654 15.746 1.00 92.44 255 GLU A O 1
ATOM 2042 N N . ILE A 1 256 ? -5.693 -4.281 14.386 1.00 95.62 256 ILE A N 1
ATOM 2043 C CA . ILE A 1 256 ? -6.279 -3.039 14.883 1.00 95.62 256 ILE A CA 1
ATOM 2044 C C . ILE A 1 256 ? -7.637 -2.820 14.206 1.00 95.62 256 ILE A C 1
ATOM 2046 O O . ILE A 1 256 ? -7.723 -2.877 12.974 1.00 95.62 256 ILE A O 1
ATOM 2050 N N . ILE A 1 257 ? -8.668 -2.553 15.007 1.00 97.12 257 ILE A N 1
ATOM 2051 C CA . ILE A 1 257 ? -10.009 -2.144 14.581 1.00 97.12 257 ILE A CA 1
ATOM 2052 C C . ILE A 1 257 ? -10.226 -0.700 15.024 1.00 97.12 257 ILE A C 1
ATOM 2054 O O . ILE A 1 257 ? -10.125 -0.397 16.212 1.00 97.12 257 ILE A O 1
ATOM 2058 N N . LEU A 1 258 ? -10.490 0.183 14.061 1.00 97.88 258 LEU A N 1
ATOM 2059 C CA . LEU A 1 258 ? -10.840 1.577 14.326 1.00 97.88 258 LEU A CA 1
ATOM 2060 C C . LEU A 1 258 ? -12.346 1.669 14.535 1.00 97.88 258 LEU A C 1
ATOM 2062 O O . LEU A 1 258 ? -13.109 1.163 13.712 1.00 97.88 258 LEU A O 1
ATOM 2066 N N . GLU A 1 259 ? -12.767 2.316 15.612 1.00 97.88 259 GLU A N 1
ATOM 2067 C CA . GLU A 1 259 ? -14.175 2.490 15.956 1.00 97.88 259 GLU A CA 1
ATOM 2068 C C . GLU A 1 259 ? -14.452 3.968 16.207 1.00 97.88 259 GLU A C 1
ATOM 2070 O O . GLU A 1 259 ? -13.698 4.610 16.934 1.00 97.88 259 GLU A O 1
ATOM 2075 N N . GLY A 1 260 ? -15.519 4.497 15.610 1.00 97.75 260 GLY A N 1
ATOM 2076 C CA . GLY A 1 260 ? -16.005 5.851 15.870 1.00 97.75 260 GLY A CA 1
ATOM 2077 C C . GLY A 1 260 ? -17.313 5.847 16.658 1.00 97.75 260 GLY A C 1
ATOM 2078 O O . GLY A 1 260 ? -18.020 4.837 16.678 1.00 97.75 260 GLY A O 1
ATOM 2079 N N . THR A 1 261 ? -17.645 6.977 17.272 1.00 97.25 261 THR A N 1
ATOM 2080 C CA . THR A 1 261 ? -18.915 7.226 17.973 1.00 97.25 261 THR A CA 1
ATOM 2081 C C . THR A 1 261 ? -19.482 8.593 17.581 1.00 97.25 261 THR A C 1
ATOM 2083 O O . THR A 1 261 ? -18.726 9.500 17.237 1.00 97.25 261 THR A O 1
ATOM 2086 N N . GLU A 1 262 ? -20.804 8.731 17.622 1.00 94.56 262 GLU A N 1
ATOM 2087 C CA . GLU A 1 262 ? -21.557 9.980 17.387 1.00 94.56 262 GLU A CA 1
ATOM 2088 C C . GLU A 1 262 ? -22.493 10.327 18.561 1.00 94.56 262 GLU A C 1
ATOM 2090 O O . GLU A 1 262 ? -23.317 11.230 18.473 1.00 94.56 262 GLU A O 1
ATOM 2095 N N . ASP A 1 263 ? -22.422 9.554 19.648 1.00 92.06 263 ASP A N 1
ATOM 2096 C CA . ASP A 1 263 ? -23.359 9.600 20.773 1.00 92.06 263 ASP A CA 1
ATOM 2097 C C . ASP A 1 263 ? -22.629 9.659 22.123 1.00 92.06 263 ASP A C 1
ATOM 2099 O O . ASP A 1 263 ? -23.080 9.107 23.127 1.00 92.06 263 ASP A O 1
ATOM 2103 N N . GLY A 1 264 ? -21.464 10.317 22.145 1.00 86.44 264 GLY A N 1
ATOM 2104 C CA . GLY A 1 264 ? -20.650 10.477 23.353 1.00 86.44 264 GLY A CA 1
ATOM 2105 C C . GLY A 1 264 ? -20.067 9.166 23.892 1.00 86.44 264 GLY A C 1
ATOM 2106 O O . GLY A 1 264 ? -19.787 9.065 25.084 1.00 86.44 264 GLY A O 1
ATOM 2107 N N . GLY A 1 265 ? -19.889 8.152 23.039 1.00 91.19 265 GLY A N 1
ATOM 2108 C CA . GLY A 1 265 ? -19.263 6.881 23.401 1.00 91.19 265 GLY A CA 1
ATOM 2109 C C . GLY A 1 265 ? -20.224 5.791 23.875 1.00 91.19 265 GLY A C 1
ATOM 2110 O O . GLY A 1 265 ? -19.745 4.759 24.356 1.00 91.19 265 GLY A O 1
ATOM 2111 N N . LEU A 1 266 ? -21.542 5.978 23.726 1.00 91.56 266 LEU A N 1
ATOM 2112 C CA . LEU A 1 266 ? -22.542 4.949 24.035 1.00 91.56 266 LEU A CA 1
ATOM 2113 C C . LEU A 1 266 ? -22.500 3.811 23.008 1.00 91.56 266 LEU A C 1
ATOM 2115 O O . LEU A 1 266 ? -22.537 2.636 23.382 1.00 91.56 266 LEU A O 1
ATOM 2119 N N . THR A 1 267 ? -22.367 4.143 21.722 1.00 95.56 267 THR A N 1
ATOM 2120 C CA . THR A 1 267 ? -22.213 3.172 20.639 1.00 95.56 267 THR A CA 1
ATOM 2121 C C . THR A 1 267 ? -20.943 3.424 19.833 1.00 95.56 267 THR A C 1
ATOM 2123 O O . THR A 1 267 ? -20.555 4.553 19.540 1.00 95.56 267 THR A O 1
ATOM 2126 N N . TRP A 1 268 ? -20.275 2.326 19.472 1.00 96.81 268 TRP A N 1
ATOM 2127 C CA . TRP A 1 268 ? -19.021 2.336 18.726 1.00 96.81 268 TRP A CA 1
ATOM 2128 C C . TRP A 1 268 ? -19.189 1.538 17.437 1.00 96.81 268 TRP A C 1
ATOM 2130 O O . TRP A 1 268 ? -19.450 0.334 17.468 1.00 96.81 268 TRP A O 1
ATOM 2140 N N . LYS A 1 269 ? -19.049 2.213 16.295 1.00 96.62 269 LYS A N 1
ATOM 2141 C CA . LYS A 1 269 ? -19.189 1.630 14.955 1.00 96.62 269 LYS A CA 1
ATOM 2142 C C . LYS A 1 269 ? -17.809 1.468 14.324 1.00 96.62 269 LYS A C 1
ATOM 2144 O O . LYS A 1 269 ? -17.023 2.413 14.286 1.00 96.62 269 LYS A O 1
ATOM 2149 N N . SER A 1 270 ? -17.498 0.271 13.831 1.00 96.31 270 SER A N 1
ATOM 2150 C CA . SER A 1 270 ? -16.188 -0.020 13.241 1.00 96.31 270 SER A CA 1
ATOM 2151 C C . SER A 1 270 ? -16.050 0.551 11.827 1.00 96.31 270 SER A C 1
ATOM 2153 O O . SER A 1 270 ? -16.921 0.348 10.984 1.00 96.31 270 SER A O 1
ATOM 2155 N N . TYR A 1 271 ? -14.914 1.182 11.530 1.00 96.88 271 TYR A N 1
ATOM 2156 C CA . TYR A 1 271 ? -14.516 1.477 10.155 1.00 96.88 271 TYR A CA 1
ATOM 2157 C C . TYR A 1 271 ? -14.101 0.196 9.429 1.00 96.88 271 TYR A C 1
ATOM 2159 O O . TYR A 1 271 ? -13.357 -0.636 9.959 1.00 96.88 271 TYR A O 1
ATOM 2167 N N . HIS A 1 272 ? -14.539 0.062 8.180 1.00 95.12 272 HIS A N 1
ATOM 2168 C CA . HIS A 1 272 ? -14.219 -1.087 7.344 1.00 95.12 272 HIS A CA 1
ATOM 2169 C C . HIS A 1 272 ? -13.093 -0.764 6.357 1.00 95.12 272 HIS A C 1
ATOM 2171 O O . HIS A 1 272 ? -13.134 0.226 5.634 1.00 95.12 272 HIS A O 1
ATOM 2177 N N . PHE A 1 273 ? -12.085 -1.634 6.308 1.00 94.44 273 PHE A N 1
ATOM 2178 C CA . PHE A 1 273 ? -11.008 -1.579 5.320 1.00 94.44 273 PHE A CA 1
ATOM 2179 C C . PHE A 1 273 ? -11.377 -2.396 4.075 1.00 94.44 273 PHE A C 1
ATOM 2181 O O . PHE A 1 273 ? -12.232 -3.286 4.129 1.00 94.44 273 PHE A O 1
ATOM 2188 N N . LYS A 1 274 ? -10.733 -2.104 2.939 1.00 89.38 274 LYS A N 1
ATOM 2189 C CA . LYS A 1 274 ? -11.087 -2.710 1.645 1.00 89.38 274 LYS A CA 1
ATOM 2190 C C . LYS A 1 274 ? -10.733 -4.193 1.568 1.00 89.38 274 LYS A C 1
ATOM 2192 O O . LYS A 1 274 ? -11.498 -4.967 0.993 1.00 89.38 274 LYS A O 1
ATOM 2197 N N . TYR A 1 275 ? -9.581 -4.581 2.111 1.00 89.50 275 TYR A N 1
ATOM 2198 C CA . TYR A 1 275 ? -9.007 -5.923 1.968 1.00 89.50 275 TYR A CA 1
ATOM 2199 C C . TYR A 1 275 ? -8.528 -6.521 3.292 1.00 89.50 275 TYR A C 1
ATOM 2201 O O . TYR A 1 275 ? -8.521 -7.746 3.432 1.00 89.50 275 TYR A O 1
ATOM 2209 N N . LYS A 1 276 ? -8.143 -5.684 4.262 1.00 90.81 276 LYS A N 1
ATOM 2210 C CA . LYS A 1 276 ? -7.807 -6.124 5.617 1.00 90.81 276 LYS A CA 1
ATOM 2211 C C . LYS A 1 276 ? -9.035 -6.775 6.290 1.00 90.81 276 LYS A C 1
ATOM 2213 O O . LYS A 1 276 ? -10.132 -6.217 6.230 1.00 90.81 276 LYS A O 1
ATOM 2218 N N . PRO A 1 277 ? -8.871 -7.930 6.959 1.00 90.81 277 PRO A N 1
ATOM 2219 C CA . PRO A 1 277 ? -9.914 -8.546 7.772 1.00 90.81 277 PRO A CA 1
ATOM 2220 C C . PRO A 1 277 ? -10.425 -7.628 8.884 1.00 90.81 277 PRO A C 1
ATOM 2222 O O . PRO A 1 277 ? -9.661 -6.906 9.523 1.00 90.81 277 PRO A O 1
ATOM 2225 N N . GLY A 1 278 ? -11.731 -7.699 9.132 1.00 89.56 278 GLY A N 1
ATOM 2226 C CA . GLY A 1 278 ? -12.393 -6.950 10.198 1.00 89.56 278 GLY A CA 1
ATOM 2227 C C . GLY A 1 278 ? -13.735 -7.575 10.562 1.00 89.56 278 GLY A C 1
ATOM 2228 O O . GLY A 1 278 ? -13.925 -8.032 11.682 1.00 89.56 278 GLY A O 1
ATOM 2229 N N . ASP A 1 279 ? -14.654 -7.673 9.602 1.00 90.88 279 ASP A N 1
ATOM 2230 C CA . ASP A 1 279 ? -15.907 -8.404 9.816 1.00 90.88 279 ASP A CA 1
ATOM 2231 C C . ASP A 1 279 ? -15.652 -9.920 9.888 1.00 90.88 279 ASP A C 1
ATOM 2233 O O . ASP A 1 279 ? -15.012 -10.505 9.010 1.00 90.88 279 ASP A O 1
ATOM 2237 N N . LEU A 1 280 ? -16.179 -10.553 10.937 1.00 92.00 280 LEU A N 1
ATOM 2238 C CA . LEU A 1 280 ? -16.005 -11.975 11.224 1.00 92.00 280 LEU A CA 1
ATOM 2239 C C . LEU A 1 280 ? -16.670 -12.880 10.186 1.00 92.00 280 LEU A C 1
ATOM 2241 O O . LEU A 1 280 ? -16.214 -14.003 9.969 1.00 92.00 280 LEU A O 1
ATOM 2245 N N . SER A 1 281 ? -17.721 -12.392 9.531 1.00 90.88 281 SER A N 1
ATOM 2246 C CA . SER A 1 281 ? -18.476 -13.138 8.519 1.00 90.88 281 SER A CA 1
ATOM 2247 C C . SER A 1 281 ? -17.968 -12.890 7.098 1.00 90.88 281 SER A C 1
ATOM 2249 O O . SER A 1 281 ? -18.382 -13.567 6.158 1.00 90.88 281 SER A O 1
ATOM 2251 N N . SER A 1 282 ? -17.036 -11.952 6.926 1.00 88.94 282 SER A N 1
ATOM 2252 C CA . SER A 1 282 ? -16.465 -11.619 5.627 1.00 88.94 282 SER A CA 1
ATOM 2253 C C . SER A 1 282 ? -15.291 -12.539 5.280 1.00 88.94 282 SER A C 1
ATOM 2255 O O . SER A 1 282 ? -14.289 -12.618 5.997 1.00 88.94 282 SER A O 1
ATOM 2257 N N . ALA A 1 283 ? -15.383 -13.202 4.127 1.00 88.56 283 ALA A N 1
ATOM 2258 C CA . ALA A 1 283 ? -14.265 -13.947 3.562 1.00 88.56 283 ALA A CA 1
ATOM 2259 C C . ALA A 1 283 ? -13.104 -13.000 3.186 1.00 88.56 283 ALA A C 1
ATOM 2261 O O . ALA A 1 283 ? -13.359 -11.866 2.760 1.00 88.56 283 ALA A O 1
ATOM 2262 N N . PRO A 1 284 ? -11.836 -13.453 3.264 1.00 88.69 284 PRO A N 1
ATOM 2263 C CA . PRO A 1 284 ? -10.725 -12.702 2.688 1.00 88.69 284 PRO A CA 1
ATOM 2264 C C . PRO A 1 284 ? -10.959 -12.451 1.191 1.00 88.69 284 PRO A C 1
ATOM 2266 O O . PRO A 1 284 ? -11.488 -13.317 0.491 1.00 88.69 284 PRO A O 1
ATOM 2269 N N . ARG A 1 285 ? -10.567 -11.276 0.691 1.00 85.31 285 ARG A N 1
ATOM 2270 C CA . ARG A 1 285 ? -10.818 -10.855 -0.699 1.00 85.31 285 ARG A CA 1
ATOM 2271 C C . ARG A 1 285 ? -9.628 -11.153 -1.611 1.00 85.31 285 ARG A C 1
ATOM 2273 O O . ARG A 1 285 ? -8.497 -11.292 -1.155 1.00 85.31 285 ARG A O 1
ATOM 2280 N N . LEU A 1 286 ? -9.878 -11.256 -2.917 1.00 82.06 286 LEU A N 1
ATOM 2281 C CA . LEU A 1 286 ? -8.801 -11.279 -3.909 1.00 82.06 286 LEU A CA 1
ATOM 2282 C C . LEU A 1 286 ? -8.242 -9.860 -4.059 1.00 82.06 286 LEU A C 1
ATOM 2284 O O . LEU A 1 286 ? -9.000 -8.929 -4.307 1.00 82.06 286 LEU A O 1
ATOM 2288 N N . ILE A 1 287 ? -6.931 -9.717 -3.887 1.00 79.56 287 ILE A N 1
ATOM 2289 C CA . ILE A 1 287 ? -6.256 -8.413 -3.812 1.00 79.56 287 ILE A CA 1
ATOM 2290 C C . ILE A 1 287 ? -5.559 -8.089 -5.133 1.00 79.56 287 ILE A C 1
ATOM 2292 O O . ILE A 1 287 ? -5.655 -6.974 -5.635 1.00 79.56 287 ILE A O 1
ATOM 2296 N N . ALA A 1 288 ? -4.909 -9.090 -5.735 1.00 74.38 288 ALA A N 1
ATOM 2297 C CA . ALA A 1 288 ? -4.213 -8.929 -7.004 1.00 74.38 288 ALA A CA 1
ATOM 2298 C C . ALA A 1 288 ? -5.182 -8.480 -8.117 1.00 74.38 288 ALA A C 1
ATOM 2300 O O . ALA A 1 288 ? -6.270 -9.050 -8.236 1.00 74.38 288 ALA A O 1
ATOM 2301 N N . PRO A 1 289 ? -4.788 -7.511 -8.963 1.00 78.50 289 PRO A N 1
ATOM 2302 C CA . PRO A 1 289 ? -3.447 -6.921 -9.084 1.00 78.50 289 PRO A CA 1
ATOM 2303 C C . PRO A 1 289 ? -3.207 -5.642 -8.253 1.00 78.50 289 PRO A C 1
ATOM 2305 O O . PRO A 1 289 ? -2.176 -4.992 -8.417 1.00 78.50 289 PRO A O 1
ATOM 2308 N N . PHE A 1 290 ? -4.148 -5.252 -7.397 1.00 83.50 290 PHE A N 1
ATOM 2309 C CA . PHE A 1 290 ? -4.036 -4.069 -6.547 1.00 83.50 290 PHE A CA 1
ATOM 2310 C C . PHE A 1 290 ? -3.170 -4.350 -5.309 1.00 83.50 290 PHE A C 1
ATOM 2312 O O . PHE A 1 290 ? -3.144 -5.470 -4.818 1.00 83.50 290 PHE A O 1
ATOM 2319 N N . GLN A 1 291 ? -2.475 -3.343 -4.781 1.00 87.12 291 GLN A N 1
ATOM 2320 C CA . GLN A 1 291 ? -1.686 -3.427 -3.548 1.00 87.12 291 GLN A CA 1
ATOM 2321 C C . GLN A 1 291 ? -2.143 -2.328 -2.574 1.00 87.12 291 GLN A C 1
ATOM 2323 O O . GLN A 1 291 ? -1.688 -1.184 -2.697 1.00 87.12 291 GLN A O 1
ATOM 2328 N N . PRO A 1 292 ? -3.032 -2.635 -1.609 1.00 90.38 292 PRO A N 1
ATOM 2329 C CA . PRO A 1 292 ? -3.551 -1.660 -0.651 1.00 90.38 292 PRO A CA 1
ATOM 2330 C C . PRO A 1 292 ? -2.490 -1.343 0.411 1.00 90.38 292 PRO A C 1
ATOM 2332 O O . PRO A 1 292 ? -2.255 -2.111 1.345 1.00 90.38 292 PRO A O 1
ATOM 2335 N N . ARG A 1 293 ? -1.813 -0.205 0.255 1.00 94.12 293 ARG A N 1
ATOM 2336 C CA . ARG A 1 293 ? -0.686 0.210 1.098 1.00 94.12 293 ARG A CA 1
ATOM 2337 C C . ARG A 1 293 ? -1.132 0.487 2.534 1.00 94.12 293 ARG A C 1
ATOM 2339 O O . ARG A 1 293 ? -0.414 0.110 3.456 1.00 94.12 293 ARG A O 1
ATOM 2346 N N . LEU A 1 294 ? -2.315 1.085 2.715 1.00 95.50 294 LEU A N 1
ATOM 2347 C CA . LEU A 1 294 ? -2.887 1.348 4.037 1.00 95.50 294 LEU A CA 1
ATOM 2348 C C . LEU A 1 294 ? -3.239 0.043 4.764 1.00 95.50 294 LEU A C 1
ATOM 2350 O O . LEU A 1 294 ? -2.712 -0.203 5.845 1.00 95.50 294 LEU A O 1
ATOM 2354 N N . ASP A 1 295 ? -4.062 -0.821 4.157 1.00 93.88 295 ASP A N 1
ATOM 2355 C CA . ASP A 1 295 ? -4.436 -2.128 4.718 1.00 93.88 295 ASP A CA 1
ATOM 2356 C C . ASP A 1 295 ? -3.205 -2.960 5.096 1.00 93.88 295 ASP A C 1
ATOM 2358 O O . ASP A 1 295 ? -3.183 -3.600 6.147 1.00 93.88 295 ASP A O 1
ATOM 2362 N N . TRP A 1 296 ? -2.165 -2.929 4.254 1.00 91.56 296 TRP A N 1
ATOM 2363 C CA . TRP A 1 296 ? -0.909 -3.612 4.535 1.00 91.56 296 TRP A CA 1
ATOM 2364 C C . TRP A 1 296 ? -0.166 -2.989 5.722 1.00 91.56 296 TRP A C 1
ATOM 2366 O O . TRP A 1 296 ? 0.297 -3.715 6.602 1.00 91.56 296 TRP A O 1
ATOM 2376 N N . GLN A 1 297 ? -0.046 -1.657 5.782 1.00 93.88 297 GLN A N 1
ATOM 2377 C CA . GLN A 1 297 ? 0.635 -0.998 6.901 1.00 93.88 297 GLN A CA 1
ATOM 2378 C C . GLN A 1 297 ? -0.089 -1.180 8.238 1.00 93.88 297 GLN A C 1
ATOM 2380 O O . GLN A 1 297 ? 0.568 -1.282 9.272 1.00 93.88 297 GLN A O 1
ATOM 2385 N N . MET A 1 298 ? -1.418 -1.312 8.235 1.00 94.56 298 MET A N 1
ATOM 2386 C CA . MET A 1 298 ? -2.184 -1.627 9.447 1.00 94.56 298 MET A CA 1
ATOM 2387 C C . MET A 1 298 ? -1.749 -2.951 10.093 1.00 94.56 298 MET A C 1
ATOM 2389 O O . MET A 1 298 ? -1.818 -3.075 11.314 1.00 94.56 298 MET A O 1
ATOM 2393 N N . TRP A 1 299 ? -1.291 -3.932 9.305 1.00 89.81 299 TRP A N 1
ATOM 2394 C CA . TRP A 1 299 ? -0.750 -5.183 9.845 1.00 89.81 299 TRP A CA 1
ATOM 2395 C C . TRP A 1 299 ? 0.580 -4.965 10.572 1.00 89.81 299 TRP A C 1
ATOM 2397 O O . TRP A 1 299 ? 0.777 -5.504 11.655 1.00 89.81 299 TRP A O 1
ATOM 2407 N N . PHE A 1 300 ? 1.477 -4.142 10.015 1.00 88.00 300 PHE A N 1
ATOM 2408 C CA . PHE A 1 300 ? 2.743 -3.808 10.674 1.00 88.00 300 PHE A CA 1
ATOM 2409 C C . PHE A 1 300 ? 2.535 -2.965 11.933 1.00 88.00 300 PHE A C 1
ATOM 2411 O O . PHE A 1 300 ? 3.173 -3.238 12.947 1.00 88.00 300 PHE A O 1
ATOM 2418 N N . ALA A 1 301 ? 1.621 -1.989 11.894 1.00 91.94 301 ALA A N 1
ATOM 2419 C CA . ALA A 1 301 ? 1.269 -1.192 13.068 1.00 91.94 301 ALA A CA 1
ATOM 2420 C C . ALA A 1 301 ? 0.791 -2.080 14.224 1.00 91.94 301 ALA A C 1
ATOM 2422 O O . ALA A 1 301 ? 1.233 -1.907 15.353 1.00 91.94 301 ALA A O 1
ATOM 2423 N N . ALA A 1 302 ? -0.025 -3.097 13.932 1.00 90.62 302 ALA A N 1
ATOM 2424 C CA . ALA A 1 302 ? -0.561 -4.007 14.942 1.00 90.62 302 ALA A CA 1
ATOM 2425 C C . ALA A 1 302 ? 0.506 -4.837 15.685 1.00 90.62 302 ALA A C 1
ATOM 2427 O O . ALA A 1 302 ? 0.192 -5.447 16.706 1.00 90.62 302 ALA A O 1
ATOM 2428 N N . LEU A 1 303 ? 1.752 -4.877 15.192 1.00 85.00 303 LEU A N 1
ATOM 2429 C CA . LEU A 1 303 ? 2.855 -5.595 15.842 1.00 85.00 303 LEU A CA 1
ATOM 2430 C C . LEU A 1 303 ? 3.524 -4.785 16.954 1.00 85.00 303 LEU A C 1
ATOM 2432 O O . LEU A 1 303 ? 4.261 -5.353 17.759 1.00 85.00 303 LEU A O 1
ATOM 2436 N N . GLY A 1 304 ? 3.326 -3.468 16.947 1.00 85.06 304 GLY A N 1
ATOM 2437 C CA . GLY A 1 304 ? 3.942 -2.535 17.875 1.00 85.06 304 GLY A CA 1
ATOM 2438 C C . GLY A 1 304 ? 2.904 -1.796 18.704 1.00 85.06 304 GLY A C 1
ATOM 2439 O O . GLY A 1 304 ? 1.878 -2.347 19.104 1.00 85.06 304 GLY A O 1
ATOM 2440 N N . ASP A 1 305 ? 3.209 -0.535 18.975 1.00 87.69 305 ASP A N 1
ATOM 2441 C CA . ASP A 1 305 ? 2.330 0.382 19.687 1.00 87.69 305 ASP A CA 1
ATOM 2442 C C . ASP A 1 305 ? 2.112 1.661 18.877 1.00 87.69 305 ASP A C 1
ATOM 2444 O O . ASP A 1 305 ? 2.912 1.981 17.988 1.00 87.69 305 ASP A O 1
ATOM 2448 N N . TYR A 1 306 ? 1.056 2.419 19.175 1.00 87.44 306 TYR A N 1
ATOM 2449 C CA . TYR A 1 306 ? 0.695 3.605 18.391 1.00 87.44 306 TYR A CA 1
ATOM 2450 C C . TYR A 1 306 ? 1.798 4.673 18.383 1.00 87.44 306 TYR A C 1
ATOM 2452 O O . TYR A 1 306 ? 1.962 5.364 17.380 1.00 87.44 306 TYR A O 1
ATOM 2460 N N . HIS A 1 307 ? 2.630 4.738 19.428 1.00 87.50 307 HIS A N 1
ATOM 2461 C CA . HIS A 1 307 ? 3.823 5.591 19.474 1.00 87.50 307 HIS A CA 1
ATOM 2462 C C . HIS A 1 307 ? 4.825 5.309 18.342 1.00 87.50 307 HIS A C 1
ATOM 2464 O O . HIS A 1 307 ? 5.495 6.221 17.864 1.00 87.50 307 HIS A O 1
ATOM 2470 N N . SER A 1 308 ? 4.915 4.057 17.882 1.00 87.69 308 SER A N 1
ATOM 2471 C CA . SER A 1 308 ? 5.779 3.659 16.760 1.00 87.69 308 SER A CA 1
ATOM 2472 C C . SER A 1 308 ? 5.142 3.892 15.384 1.00 87.69 308 SER A C 1
ATOM 2474 O O . SER A 1 308 ? 5.814 3.764 14.361 1.00 87.69 308 SER A O 1
ATOM 2476 N N . ALA A 1 309 ? 3.858 4.267 15.347 1.00 92.06 309 ALA A N 1
ATOM 2477 C CA . ALA A 1 309 ? 3.097 4.523 14.130 1.00 92.06 309 ALA A CA 1
ATOM 2478 C C . ALA A 1 309 ? 2.390 5.900 14.160 1.00 92.06 309 ALA A C 1
ATOM 2480 O O . ALA A 1 309 ? 1.158 5.946 14.128 1.00 92.06 309 ALA A O 1
ATOM 2481 N N . PRO A 1 310 ? 3.125 7.037 14.142 1.00 94.50 310 PRO A N 1
ATOM 2482 C CA . PRO A 1 310 ? 2.528 8.383 14.130 1.00 94.50 310 PRO A CA 1
ATOM 2483 C C . PRO A 1 310 ? 1.512 8.612 13.002 1.00 94.50 310 PRO A C 1
ATOM 2485 O O . PRO A 1 310 ? 0.525 9.324 13.173 1.00 94.50 310 PRO A O 1
ATOM 2488 N N . TRP A 1 311 ? 1.717 7.960 11.852 1.00 96.06 311 TRP A N 1
ATOM 2489 C CA . TRP A 1 311 ? 0.794 8.013 10.717 1.00 96.06 311 TRP A CA 1
ATOM 2490 C C . TRP A 1 311 ? -0.598 7.454 11.055 1.00 96.06 311 TRP A C 1
ATOM 2492 O O . TRP A 1 311 ? -1.579 7.893 10.466 1.00 96.06 311 TRP A O 1
ATOM 2502 N N . LEU A 1 312 ? -0.714 6.515 12.003 1.00 97.12 312 LEU A N 1
ATOM 2503 C CA . LEU A 1 312 ? -2.000 5.959 12.434 1.00 97.12 312 LEU A CA 1
ATOM 2504 C C . LEU A 1 312 ? -2.778 6.976 13.275 1.00 97.12 312 LEU A C 1
ATOM 2506 O O . LEU A 1 312 ? -3.991 7.097 13.129 1.00 97.12 312 LEU A O 1
ATOM 2510 N N . VAL A 1 313 ? -2.080 7.749 14.110 1.00 96.50 313 VAL A N 1
ATOM 2511 C CA . VAL A 1 313 ? -2.688 8.851 14.869 1.00 96.50 313 VAL A CA 1
ATOM 2512 C C . VAL A 1 313 ? -3.169 9.945 13.911 1.00 96.50 313 VAL A C 1
ATOM 2514 O O . VAL A 1 313 ? -4.293 10.422 14.047 1.00 96.50 313 VAL A O 1
ATOM 2517 N N . ASN A 1 314 ? -2.381 10.280 12.881 1.00 96.56 314 ASN A N 1
ATOM 2518 C CA . ASN A 1 314 ? -2.820 11.234 11.859 1.00 96.56 314 ASN A CA 1
ATOM 2519 C C . ASN A 1 314 ? -3.972 10.687 10.993 1.00 96.56 314 ASN A C 1
ATOM 2521 O O . ASN A 1 314 ? -4.880 11.431 10.643 1.00 96.56 314 ASN A O 1
ATOM 2525 N N . LEU A 1 315 ? -4.003 9.381 10.696 1.00 97.81 315 LEU A N 1
ATOM 2526 C CA . LEU A 1 315 ? -5.165 8.734 10.071 1.00 97.81 315 LEU A CA 1
ATOM 2527 C C . LEU A 1 315 ? -6.434 8.972 10.902 1.00 97.81 315 LEU A C 1
ATOM 2529 O O . LEU A 1 315 ? -7.458 9.354 10.343 1.00 97.81 315 LEU A O 1
ATOM 2533 N N . VAL A 1 316 ? -6.367 8.790 12.225 1.00 97.75 316 VAL A N 1
ATOM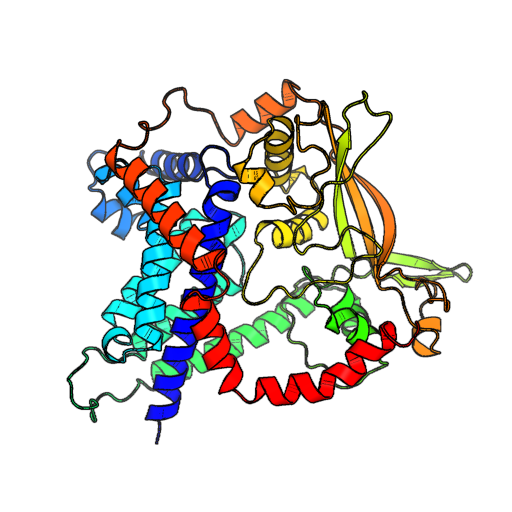 2534 C CA . VAL A 1 316 ? -7.495 9.067 13.128 1.00 97.75 316 VAL A CA 1
ATOM 2535 C C . VAL A 1 316 ? -7.888 10.545 13.095 1.00 97.75 316 VAL A C 1
ATOM 2537 O O . VAL A 1 316 ? -9.071 10.842 12.942 1.00 97.75 316 VAL A O 1
ATOM 2540 N N . ALA A 1 317 ? -6.920 11.466 13.140 1.00 96.88 317 ALA A N 1
ATOM 2541 C CA . ALA A 1 317 ? -7.185 12.900 13.011 1.00 96.88 317 ALA A CA 1
ATOM 2542 C C . ALA A 1 317 ? -7.917 13.236 11.699 1.00 96.88 317 ALA A C 1
ATOM 2544 O O . ALA A 1 317 ? -8.950 13.900 11.716 1.00 96.88 317 ALA A O 1
ATOM 2545 N N . LYS A 1 318 ? -7.460 12.692 10.565 1.00 96.44 318 LYS A N 1
ATOM 2546 C CA . LYS A 1 318 ? -8.098 12.903 9.257 1.00 96.44 318 LYS A CA 1
ATOM 2547 C C . LYS A 1 318 ? -9.500 12.312 9.152 1.00 96.44 318 LYS A C 1
ATOM 2549 O O . LYS A 1 318 ? -10.340 12.880 8.455 1.00 96.44 318 LYS A O 1
ATOM 2554 N N . LEU A 1 319 ? -9.779 11.207 9.840 1.00 97.19 319 LEU A N 1
ATOM 2555 C CA . LEU A 1 319 ? -11.132 10.652 9.915 1.00 97.19 319 LEU A CA 1
ATOM 2556 C C . LEU A 1 319 ? -12.059 11.512 10.793 1.00 97.19 319 LEU A C 1
ATOM 2558 O O . LEU A 1 319 ? -13.200 11.737 10.395 1.00 97.19 319 LEU A O 1
ATOM 2562 N N . LEU A 1 320 ? -11.565 12.055 11.914 1.00 96.94 320 LEU A N 1
ATOM 2563 C CA . LEU A 1 320 ? -12.294 13.016 12.765 1.00 96.94 320 LEU A CA 1
ATOM 2564 C C . LEU A 1 320 ? -12.564 14.354 12.052 1.00 96.94 320 LEU A C 1
ATOM 2566 O O . LEU A 1 320 ? -13.584 14.993 12.298 1.00 96.94 320 LEU A O 1
ATOM 2570 N N . GLU A 1 321 ? -11.677 14.765 11.141 1.00 94.81 321 GLU A N 1
ATOM 2571 C CA . GLU A 1 321 ? -11.871 15.920 10.249 1.00 94.81 321 GLU A CA 1
ATOM 2572 C C . GLU A 1 321 ? -12.858 15.632 9.101 1.00 94.81 321 GLU A C 1
ATOM 2574 O O . GLU A 1 321 ? -13.309 16.556 8.426 1.00 94.81 321 GLU A O 1
ATOM 2579 N N . GLY A 1 322 ? -13.193 14.362 8.845 1.00 94.06 322 GLY A N 1
ATOM 2580 C CA . GLY A 1 322 ? -14.034 13.966 7.713 1.00 94.06 322 GLY A CA 1
ATOM 2581 C C . GLY A 1 322 ? -13.329 14.048 6.354 1.00 94.06 322 GLY A C 1
ATOM 2582 O O . GLY A 1 322 ? -13.991 14.240 5.333 1.00 94.06 322 GLY A O 1
ATOM 2583 N N . SER A 1 323 ? -11.999 13.897 6.309 1.00 94.62 323 SER A N 1
ATOM 2584 C CA . SER A 1 323 ? -11.216 13.953 5.066 1.00 94.62 323 SER A CA 1
ATOM 2585 C C . SER A 1 323 ? -11.687 12.904 4.057 1.00 94.62 323 SER A C 1
ATOM 2587 O O . SER A 1 323 ? -11.505 11.696 4.242 1.00 94.62 323 SER A O 1
ATOM 2589 N N . ARG A 1 324 ? -12.266 13.372 2.946 1.00 93.25 324 ARG A N 1
ATOM 2590 C CA . ARG A 1 324 ? -12.745 12.510 1.860 1.00 93.25 324 ARG A CA 1
ATOM 2591 C C . ARG A 1 324 ? -11.615 11.683 1.247 1.00 93.25 324 ARG A C 1
ATOM 2593 O O . ARG A 1 324 ? -11.791 10.483 1.060 1.00 93.25 324 ARG A O 1
ATOM 2600 N N . ASP A 1 325 ? -10.461 12.299 0.991 1.00 92.62 325 ASP A N 1
ATOM 2601 C CA . ASP A 1 325 ? -9.311 11.632 0.365 1.00 92.62 325 ASP A CA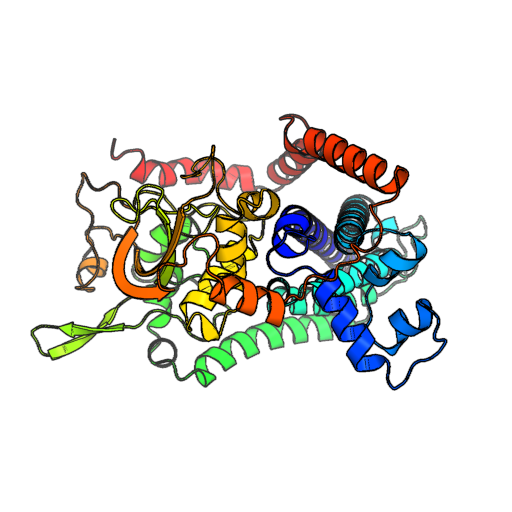 1
ATOM 2602 C C . ASP A 1 325 ? -8.821 10.439 1.202 1.00 92.62 325 ASP A C 1
ATOM 2604 O O . ASP A 1 325 ? -8.452 9.394 0.664 1.00 92.62 325 ASP A O 1
ATOM 2608 N N . VAL A 1 326 ? -8.851 10.568 2.533 1.00 95.88 326 VAL A N 1
ATOM 2609 C CA . VAL A 1 326 ? -8.471 9.491 3.457 1.00 95.88 326 VAL A CA 1
ATOM 2610 C C . VAL A 1 326 ? -9.570 8.434 3.561 1.00 95.88 326 VAL A C 1
ATOM 2612 O O . VAL A 1 326 ? -9.263 7.241 3.528 1.00 95.88 326 VAL A O 1
ATOM 2615 N N . LYS A 1 327 ? -10.850 8.831 3.609 1.00 94.81 327 LYS A N 1
ATOM 2616 C CA . LYS A 1 327 ? -11.981 7.885 3.582 1.00 94.81 327 LYS A CA 1
ATOM 2617 C C . LYS A 1 327 ? -11.991 7.038 2.306 1.00 94.81 327 LYS A C 1
ATOM 2619 O O . LYS A 1 327 ? -12.319 5.858 2.370 1.00 94.81 327 LYS A O 1
ATOM 2624 N N . GLU A 1 328 ? -11.551 7.582 1.171 1.00 93.19 328 GLU A N 1
ATOM 2625 C CA . GLU A 1 328 ? -11.415 6.840 -0.091 1.00 93.19 328 GLU A CA 1
ATOM 2626 C C . GLU A 1 328 ? -10.365 5.713 -0.037 1.00 93.19 328 GLU A C 1
ATOM 2628 O O . GLU A 1 328 ? -10.399 4.810 -0.878 1.00 93.19 328 GLU A O 1
ATOM 2633 N N . LEU A 1 329 ? -9.462 5.693 0.954 1.00 94.94 329 LEU A N 1
ATOM 2634 C CA . LEU A 1 329 ? -8.575 4.549 1.206 1.00 94.94 329 LEU A CA 1
ATOM 2635 C C . LEU A 1 329 ? -9.301 3.378 1.890 1.00 94.94 329 LEU A C 1
ATOM 2637 O O . LEU A 1 329 ? -8.860 2.236 1.752 1.00 94.94 329 LEU A O 1
ATOM 2641 N N . LEU A 1 330 ? -10.417 3.641 2.574 1.00 95.62 330 LEU A N 1
ATOM 2642 C CA . LEU A 1 330 ? -11.245 2.665 3.289 1.00 95.62 330 LEU A CA 1
ATOM 2643 C C . LEU A 1 330 ? -12.375 2.102 2.402 1.00 95.62 330 LEU A C 1
ATOM 2645 O O . LEU A 1 330 ? -12.523 2.464 1.233 1.00 95.62 330 LEU A O 1
ATOM 2649 N N . ASP A 1 331 ? -13.158 1.160 2.934 1.00 93.06 331 ASP A N 1
ATOM 2650 C CA . ASP A 1 331 ? -14.341 0.610 2.262 1.00 93.06 331 ASP A CA 1
ATOM 2651 C C . ASP A 1 331 ? -15.526 1.579 2.389 1.00 93.06 331 ASP A C 1
ATOM 2653 O O . ASP A 1 331 ? -16.336 1.486 3.312 1.00 93.06 331 ASP A O 1
ATOM 2657 N N . THR A 1 332 ? -15.635 2.506 1.437 1.00 91.62 332 THR A N 1
ATOM 2658 C CA . THR A 1 332 ? -16.686 3.537 1.408 1.00 91.62 332 THR A CA 1
ATOM 2659 C C . THR A 1 332 ? -18.104 2.977 1.267 1.00 91.62 332 THR A C 1
ATOM 2661 O O . THR A 1 332 ? -19.063 3.677 1.569 1.00 91.62 332 THR A O 1
ATOM 2664 N N . THR A 1 333 ? -18.270 1.716 0.845 1.00 91.38 333 THR A N 1
ATOM 2665 C CA . THR A 1 333 ? -19.597 1.080 0.731 1.00 91.38 333 THR A CA 1
ATOM 2666 C C . THR A 1 333 ? -20.206 0.716 2.083 1.00 91.38 333 THR A C 1
ATOM 2668 O O . THR A 1 333 ? -21.414 0.521 2.187 1.00 91.38 333 THR A O 1
ATOM 2671 N N . ARG A 1 334 ? -19.366 0.616 3.119 1.00 91.19 334 ARG A N 1
ATOM 2672 C CA . ARG A 1 334 ? -19.745 0.308 4.502 1.00 91.19 334 ARG A CA 1
ATOM 2673 C C . ARG A 1 334 ? -19.220 1.382 5.445 1.00 91.19 334 ARG A C 1
ATOM 2675 O O . ARG A 1 334 ? -18.732 1.078 6.528 1.00 91.19 334 ARG A O 1
ATOM 2682 N N . ASP A 1 335 ? -19.259 2.628 4.997 1.00 93.69 335 ASP A N 1
ATOM 2683 C CA . ASP A 1 335 ? -18.856 3.761 5.811 1.00 93.69 335 ASP A CA 1
ATOM 2684 C C . ASP A 1 335 ? -19.850 3.953 6.970 1.00 93.69 335 ASP A C 1
ATOM 2686 O O . ASP A 1 335 ? -21.031 4.192 6.710 1.00 93.69 335 ASP A O 1
ATOM 2690 N N . PRO A 1 336 ? -19.415 3.831 8.238 1.00 94.50 336 PRO A N 1
ATOM 2691 C CA . PRO A 1 336 ? -20.306 4.015 9.379 1.00 94.50 336 PRO A CA 1
ATOM 2692 C C . PRO A 1 336 ? -20.735 5.474 9.590 1.00 94.50 336 PRO A C 1
ATOM 2694 O O . PRO A 1 336 ? -21.708 5.700 10.307 1.00 94.50 336 PRO A O 1
ATOM 2697 N N . PHE A 1 337 ? -20.030 6.436 8.980 1.00 95.31 337 PHE A N 1
ATOM 2698 C CA . PHE A 1 337 ? -20.227 7.876 9.170 1.00 95.31 337 PHE A CA 1
ATOM 2699 C C . PHE A 1 337 ? -20.262 8.617 7.816 1.00 95.31 337 PHE A C 1
ATOM 2701 O O . PHE A 1 337 ? -19.342 9.388 7.508 1.00 95.31 337 PHE A O 1
ATOM 2708 N N . PRO A 1 338 ? -21.275 8.363 6.959 1.00 92.50 338 PRO A N 1
ATOM 2709 C CA . PRO A 1 338 ? -21.334 8.929 5.610 1.00 92.50 338 PRO A CA 1
ATOM 2710 C C . PRO A 1 338 ? -21.672 10.427 5.601 1.00 92.50 338 PRO A C 1
ATOM 2712 O O . PRO A 1 338 ? -21.109 11.160 4.789 1.00 92.50 338 PRO A O 1
ATOM 2715 N N . ASP A 1 339 ? -22.543 10.875 6.510 1.00 91.44 339 ASP A N 1
ATOM 2716 C CA . ASP A 1 339 ? -23.117 12.228 6.492 1.00 91.44 339 ASP A CA 1
ATOM 2717 C C . ASP A 1 339 ? -22.279 13.254 7.268 1.00 91.44 339 ASP A C 1
ATOM 2719 O O . ASP A 1 339 ? -22.134 14.400 6.843 1.00 91.44 339 ASP A O 1
ATOM 2723 N N . ALA A 1 340 ? -21.702 12.847 8.401 1.00 92.75 340 ALA A N 1
ATOM 2724 C CA . ALA A 1 340 ? -20.886 13.696 9.262 1.00 92.75 340 ALA A CA 1
ATOM 2725 C C . ALA A 1 340 ? -19.752 12.882 9.902 1.00 92.75 340 ALA A C 1
ATOM 2727 O O . ALA A 1 340 ? -19.935 11.690 10.142 1.00 92.75 340 ALA A O 1
ATOM 2728 N N . PRO A 1 341 ? -18.582 13.484 10.184 1.00 95.25 341 PRO A N 1
ATOM 2729 C CA . PRO A 1 341 ? -17.512 12.786 10.887 1.00 95.25 341 PRO A CA 1
ATOM 2730 C C . PRO A 1 341 ? -17.892 12.494 12.350 1.00 95.25 341 PRO A C 1
ATOM 2732 O O . PRO A 1 341 ? -18.641 13.282 12.941 1.00 95.25 341 PRO A O 1
ATOM 2735 N N . PRO A 1 342 ? -17.354 11.410 12.943 1.00 96.75 342 PRO A N 1
ATOM 2736 C CA . PRO A 1 342 ? -17.647 11.025 14.322 1.00 96.75 342 PRO A CA 1
ATOM 2737 C C . PRO A 1 342 ? -17.122 12.050 15.338 1.00 96.75 342 PRO A C 1
ATOM 2739 O O . PRO A 1 342 ? -16.213 12.834 15.049 1.00 96.75 342 PRO A O 1
ATOM 2742 N N . ASP A 1 343 ? -17.669 12.003 16.550 1.00 95.81 343 ASP A N 1
ATOM 2743 C CA . ASP A 1 343 ? -17.253 12.840 17.679 1.00 95.81 343 ASP A CA 1
ATOM 2744 C C . ASP A 1 343 ? -15.962 12.349 18.324 1.00 95.81 343 ASP A C 1
ATOM 2746 O O . ASP A 1 343 ? -15.155 13.155 18.781 1.00 95.81 343 ASP A O 1
ATOM 2750 N N . ALA A 1 344 ? -15.741 11.036 18.343 1.00 97.81 344 ALA A N 1
ATOM 2751 C CA . ALA A 1 344 ? -14.498 10.449 18.813 1.00 97.81 344 ALA A CA 1
ATOM 2752 C C . ALA A 1 344 ? -14.176 9.161 18.057 1.00 97.81 344 ALA A C 1
ATOM 2754 O O . ALA A 1 344 ? -15.070 8.468 17.567 1.00 97.81 344 ALA A O 1
ATOM 2755 N N . ILE A 1 345 ? -12.889 8.828 17.980 1.00 98.25 345 ILE A N 1
ATOM 2756 C CA . ILE A 1 345 ? -12.397 7.572 17.410 1.00 98.25 345 ILE A CA 1
ATOM 2757 C C . ILE A 1 345 ? -11.425 6.925 18.390 1.00 98.25 345 ILE A C 1
ATOM 2759 O O . ILE A 1 345 ? -10.537 7.585 18.923 1.00 98.25 345 ILE A O 1
ATOM 2763 N N . ARG A 1 346 ? -11.554 5.613 18.578 1.00 97.00 346 ARG A N 1
ATOM 2764 C CA . ARG A 1 346 ? -10.608 4.776 19.329 1.00 97.00 346 ARG A CA 1
ATOM 2765 C C . ARG A 1 346 ? -10.079 3.645 18.454 1.00 97.00 346 ARG A C 1
ATOM 2767 O O . ARG A 1 346 ? -10.680 3.303 17.432 1.00 97.00 346 ARG A O 1
ATOM 2774 N N . ALA A 1 347 ? -8.985 3.017 18.878 1.00 97.75 347 ALA A N 1
ATOM 2775 C CA . ALA A 1 347 ? -8.463 1.822 18.222 1.00 97.75 347 ALA A CA 1
ATOM 2776 C C . ALA A 1 347 ? -8.351 0.660 19.210 1.00 97.75 347 ALA A C 1
ATOM 2778 O O . ALA A 1 347 ? -7.771 0.792 20.284 1.00 97.75 347 ALA A O 1
ATOM 2779 N N . GLN A 1 348 ? -8.870 -0.500 18.825 1.00 96.12 348 GLN A N 1
ATOM 2780 C CA . GLN A 1 348 ? -8.880 -1.710 19.646 1.00 96.12 348 GLN A CA 1
ATOM 2781 C C . GLN A 1 348 ? -8.021 -2.789 18.981 1.00 96.12 348 GLN A C 1
ATOM 2783 O O . GLN A 1 348 ? -8.135 -3.014 17.773 1.00 96.12 348 GLN A O 1
ATOM 2788 N N . LEU A 1 349 ? -7.165 -3.465 19.752 1.00 93.50 349 LEU A N 1
ATOM 2789 C CA . LEU A 1 349 ? -6.351 -4.575 19.262 1.00 93.50 349 LEU A CA 1
ATOM 2790 C C . LEU A 1 349 ? -7.039 -5.907 19.554 1.00 93.50 349 LEU A C 1
ATOM 2792 O O . LEU A 1 349 ? -7.385 -6.216 20.696 1.00 93.50 349 LEU A O 1
ATOM 2796 N N . TYR A 1 350 ? -7.162 -6.727 18.517 1.00 90.94 350 TYR A N 1
ATOM 2797 C CA . TYR A 1 350 ? -7.702 -8.077 18.601 1.00 90.94 350 TYR A CA 1
ATOM 2798 C C . TYR A 1 350 ? -6.730 -9.085 17.999 1.00 90.94 350 TYR A C 1
ATOM 2800 O O . TYR A 1 350 ? -6.021 -8.775 17.044 1.00 90.94 350 TYR A O 1
ATOM 2808 N N . TYR A 1 351 ? -6.763 -10.320 18.485 1.00 88.06 351 TYR A N 1
ATOM 2809 C CA . TYR A 1 351 ? -6.191 -11.452 17.765 1.00 88.06 351 TYR A CA 1
ATOM 2810 C C . TYR A 1 351 ? -7.259 -12.109 16.914 1.00 88.06 351 TYR A C 1
ATOM 2812 O O . TYR A 1 351 ? -8.279 -12.538 17.443 1.00 88.06 351 TYR A O 1
ATOM 2820 N N . TYR A 1 352 ? -7.012 -12.180 15.609 1.00 87.88 352 TYR A N 1
ATOM 2821 C CA . TYR A 1 352 ? -7.841 -12.897 14.653 1.00 87.88 352 TYR A CA 1
ATOM 2822 C C . TYR A 1 352 ? -7.265 -14.287 14.405 1.00 87.88 352 TYR A C 1
ATOM 2824 O O . TYR A 1 352 ? -6.051 -14.467 14.291 1.00 87.88 352 TYR A O 1
ATOM 2832 N N . ASP A 1 353 ? -8.164 -15.252 14.265 1.00 85.81 353 ASP A N 1
ATOM 2833 C CA . ASP A 1 353 ? -7.855 -16.599 13.805 1.00 85.81 353 ASP A CA 1
ATOM 2834 C C . ASP A 1 353 ? -8.938 -17.062 12.831 1.00 85.81 353 ASP A C 1
ATOM 2836 O O . ASP A 1 353 ? -10.088 -16.613 12.878 1.00 85.81 353 ASP A O 1
ATOM 2840 N N . PHE A 1 354 ? -8.567 -17.950 11.919 1.00 87.06 354 PHE A N 1
ATOM 2841 C CA . PHE A 1 354 ? -9.523 -18.571 11.026 1.00 87.06 354 PHE A CA 1
ATOM 2842 C C . PHE A 1 354 ? -10.350 -19.617 11.770 1.00 87.06 354 PHE A C 1
ATOM 2844 O O . PHE A 1 354 ? -9.857 -20.415 12.568 1.00 87.06 354 PHE A O 1
ATOM 2851 N N . THR A 1 355 ? -11.628 -19.668 11.423 1.00 88.88 355 THR A N 1
ATOM 2852 C CA . THR A 1 355 ? -12.488 -20.795 11.782 1.00 88.88 355 THR A CA 1
ATOM 2853 C C . THR A 1 355 ? -12.016 -22.079 11.096 1.00 88.88 355 THR A C 1
ATOM 2855 O O . THR A 1 355 ? -11.412 -22.043 10.018 1.00 88.88 355 THR A O 1
ATOM 2858 N N . ARG A 1 356 ? -12.276 -23.238 11.701 1.00 86.31 356 ARG A N 1
ATOM 2859 C CA . ARG A 1 356 ? -11.766 -24.527 11.219 1.00 86.31 356 ARG A CA 1
ATOM 2860 C C . ARG A 1 356 ? -12.875 -25.554 11.030 1.00 86.31 356 ARG A C 1
ATOM 2862 O O . ARG A 1 356 ? -13.878 -25.541 11.731 1.00 86.31 356 ARG A O 1
ATOM 2869 N N . LEU A 1 357 ? -12.702 -26.447 10.060 1.00 87.62 357 LEU A N 1
ATOM 2870 C CA . LEU A 1 357 ? -13.602 -27.579 9.836 1.00 87.62 357 LEU A CA 1
ATOM 2871 C C . LEU A 1 357 ? -13.445 -28.627 10.939 1.00 87.62 357 LEU A C 1
ATOM 2873 O O . LEU A 1 357 ? -12.366 -28.760 11.515 1.00 87.62 357 LEU A O 1
ATOM 2877 N N . ASN A 1 358 ? -14.489 -29.416 11.182 1.00 88.06 358 ASN A N 1
ATOM 2878 C CA . ASN A 1 358 ? -14.446 -30.505 12.152 1.00 88.06 358 ASN A CA 1
ATOM 2879 C C . ASN A 1 358 ? -13.619 -31.696 11.623 1.00 88.06 358 ASN A C 1
ATOM 2881 O O . ASN A 1 358 ? -14.153 -32.628 11.027 1.00 88.06 358 ASN A O 1
ATOM 2885 N N . THR A 1 359 ? -12.299 -31.628 11.790 1.00 84.69 359 THR A N 1
ATOM 2886 C CA . THR A 1 359 ? -11.336 -32.675 11.417 1.00 84.69 359 THR A CA 1
ATOM 2887 C C . THR A 1 359 ?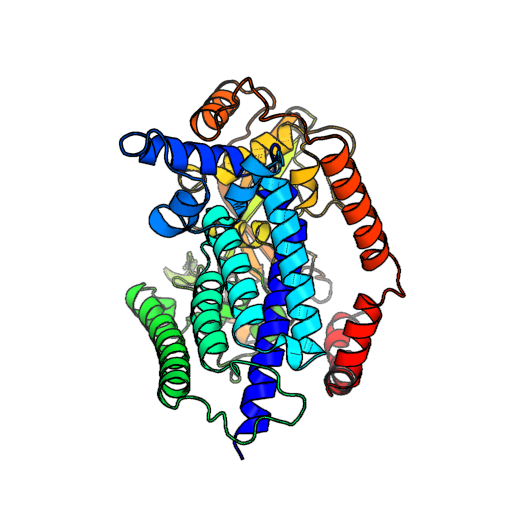 -10.444 -33.002 12.611 1.00 84.69 359 THR A C 1
ATOM 2889 O O . THR A 1 359 ? -10.224 -32.142 13.462 1.00 84.69 359 THR A O 1
ATOM 2892 N N . SER A 1 360 ? -9.884 -34.213 12.667 1.00 81.38 360 SER A N 1
ATOM 2893 C CA . SER A 1 360 ? -8.953 -34.610 13.738 1.00 81.38 360 SER A CA 1
ATOM 2894 C C . SER A 1 360 ? -7.742 -33.674 13.851 1.00 81.38 360 SER A C 1
ATOM 2896 O O . SER A 1 360 ? -7.312 -33.351 14.952 1.00 81.38 360 SER A O 1
ATOM 2898 N N . TRP A 1 361 ? -7.240 -33.177 12.716 1.00 76.31 361 TRP A N 1
ATOM 2899 C CA . TRP A 1 361 ? -6.185 -32.161 12.652 1.00 76.31 361 TRP A CA 1
ATOM 2900 C C . TRP A 1 361 ? -6.594 -30.853 13.333 1.00 76.31 361 TRP A C 1
ATOM 2902 O O . TRP A 1 361 ? -5.882 -30.339 14.188 1.00 76.31 361 TRP A O 1
ATOM 2912 N N . ASN A 1 362 ? -7.766 -30.327 12.985 1.00 79.12 362 ASN A N 1
ATOM 2913 C CA . ASN A 1 362 ? -8.233 -29.055 13.524 1.00 79.12 362 ASN A CA 1
ATOM 2914 C C . ASN A 1 362 ? -8.638 -29.156 15.001 1.00 79.12 362 ASN A C 1
ATOM 2916 O O . ASN A 1 362 ? -8.486 -28.183 15.732 1.00 79.12 362 ASN A O 1
ATOM 2920 N N . GLN A 1 363 ? -9.120 -30.323 15.442 1.00 80.25 363 GLN A N 1
ATOM 2921 C CA . GLN A 1 363 ? -9.431 -30.603 16.848 1.00 80.25 363 GLN A CA 1
ATOM 2922 C C . GLN A 1 363 ? -8.182 -30.664 17.736 1.00 80.25 363 GLN A C 1
ATOM 2924 O O . GLN A 1 363 ? -8.281 -30.431 18.938 1.00 80.25 363 GLN A O 1
ATOM 2929 N N . ALA A 1 364 ? -7.006 -30.949 17.167 1.00 73.00 364 ALA A N 1
ATOM 2930 C CA . ALA A 1 364 ? -5.751 -30.970 17.916 1.00 73.00 364 ALA A CA 1
ATOM 2931 C C . ALA A 1 364 ? -5.309 -29.571 18.393 1.00 73.00 364 ALA A C 1
ATOM 2933 O O . ALA A 1 364 ? -4.429 -29.468 19.245 1.00 73.00 364 ALA A O 1
ATOM 2934 N N . LEU A 1 365 ? -5.916 -28.499 17.866 1.00 71.25 365 LEU A N 1
ATOM 2935 C CA . LEU A 1 365 ? -5.671 -27.114 18.264 1.00 71.25 365 LEU A CA 1
ATOM 2936 C C . LEU A 1 365 ? -6.780 -26.647 19.219 1.00 71.25 365 LEU A C 1
ATOM 2938 O O . LEU A 1 365 ? -7.866 -26.296 18.757 1.00 71.25 365 LEU A O 1
ATOM 2942 N N . PRO A 1 366 ? -6.537 -26.569 20.539 1.00 64.94 366 PRO A N 1
ATOM 2943 C CA . PRO A 1 366 ? -7.623 -26.359 21.496 1.00 64.94 366 PRO A CA 1
ATOM 2944 C C . PRO A 1 366 ? -8.228 -24.947 21.452 1.00 64.94 366 PRO A C 1
ATOM 2946 O O . PRO A 1 366 ? -9.318 -24.723 21.962 1.00 64.94 366 PRO A O 1
ATOM 2949 N N . THR A 1 367 ? -7.533 -23.981 20.847 1.00 68.81 367 THR A N 1
ATOM 2950 C CA . THR A 1 367 ? -8.011 -22.599 20.684 1.00 68.81 367 THR A CA 1
ATOM 2951 C C . THR A 1 367 ? -8.781 -22.362 19.389 1.00 68.81 367 THR A C 1
ATOM 2953 O O . THR A 1 367 ? -9.333 -21.279 19.191 1.00 68.81 367 THR A O 1
ATOM 2956 N N . ALA A 1 368 ? -8.834 -23.352 18.497 1.00 76.50 368 ALA A N 1
ATOM 2957 C CA . ALA A 1 368 ? -9.519 -23.220 17.227 1.00 76.50 368 ALA A CA 1
ATOM 2958 C C . ALA A 1 368 ? -11.040 -23.296 17.392 1.00 76.50 368 ALA A C 1
ATOM 2960 O O . ALA A 1 368 ? -11.572 -24.280 17.905 1.00 76.50 368 ALA A O 1
ATOM 2961 N N . LYS A 1 369 ? -11.770 -22.320 16.841 1.00 84.62 369 LYS A N 1
ATOM 2962 C CA . LYS A 1 369 ? -13.219 -22.472 16.670 1.00 84.62 369 LYS A CA 1
ATOM 2963 C C . LYS A 1 369 ? -13.510 -23.480 15.562 1.00 84.62 369 LYS A C 1
ATOM 2965 O O . LYS A 1 369 ? -13.293 -23.191 14.381 1.00 84.62 369 LYS A O 1
ATOM 2970 N N . ILE A 1 370 ? -14.041 -24.633 15.956 1.00 88.25 370 ILE A N 1
ATOM 2971 C CA . ILE A 1 370 ? -14.598 -25.628 15.042 1.00 88.25 370 ILE A CA 1
ATOM 2972 C C . ILE A 1 370 ? -15.980 -25.157 14.585 1.00 88.25 370 ILE A C 1
ATOM 2974 O O . ILE A 1 370 ? -16.835 -24.833 15.405 1.00 88.25 370 ILE A O 1
ATOM 2978 N N . LEU A 1 371 ? -16.175 -25.089 13.271 1.00 85.94 371 LEU A N 1
ATOM 2979 C CA . LEU A 1 371 ? -17.438 -24.706 12.652 1.00 85.94 371 LEU A CA 1
ATOM 2980 C C . LEU A 1 371 ? -18.478 -25.810 12.826 1.00 85.94 371 LEU A C 1
ATOM 2982 O O . LEU A 1 371 ? -18.234 -26.969 12.478 1.00 85.94 371 LEU A O 1
ATOM 2986 N N . ASN A 1 372 ? -19.660 -25.412 13.278 1.00 84.62 372 ASN A N 1
ATOM 2987 C CA . ASN A 1 372 ? -20.879 -26.198 13.160 1.00 84.62 372 ASN A CA 1
ATOM 2988 C C . ASN A 1 372 ? -21.545 -25.956 11.797 1.00 84.62 372 ASN A C 1
ATOM 2990 O O . ASN A 1 372 ? -21.212 -25.010 11.084 1.00 84.62 372 ASN A O 1
ATOM 2994 N N . TYR A 1 373 ? -22.534 -26.785 11.448 1.00 74.06 373 TYR A N 1
ATOM 2995 C CA . TYR A 1 373 ? -23.255 -26.698 10.168 1.00 74.06 373 TYR A CA 1
ATOM 2996 C C . TYR A 1 373 ? -23.858 -25.304 9.893 1.00 74.06 373 TYR A C 1
ATOM 2998 O O . TYR A 1 373 ? -23.864 -24.851 8.753 1.00 74.06 373 TYR A O 1
ATOM 3006 N N . ASN A 1 374 ? -24.301 -24.599 10.940 1.00 81.06 374 ASN A N 1
ATOM 3007 C CA . ASN A 1 374 ? -24.937 -23.280 10.834 1.00 81.06 374 ASN A CA 1
ATOM 3008 C C . ASN A 1 374 ? -23.959 -22.094 10.936 1.00 81.06 374 ASN A C 1
ATOM 3010 O O . ASN A 1 374 ? -24.385 -20.946 10.812 1.00 81.06 374 ASN A O 1
ATOM 3014 N N . ASP A 1 375 ? -22.669 -22.326 11.197 1.00 82.75 375 ASP A N 1
ATOM 3015 C CA . ASP A 1 375 ? -21.713 -21.230 11.356 1.00 82.75 375 ASP A CA 1
ATOM 3016 C C . ASP A 1 375 ? -21.321 -20.639 9.991 1.00 82.75 375 ASP A C 1
ATOM 3018 O O . ASP A 1 375 ? -20.706 -21.293 9.147 1.00 82.75 375 ASP A O 1
ATOM 3022 N N . THR A 1 376 ? -21.607 -19.353 9.795 1.00 83.00 376 THR A N 1
ATOM 3023 C CA . THR A 1 376 ? -21.239 -18.598 8.580 1.00 83.00 376 THR A CA 1
ATOM 3024 C C . THR A 1 376 ? -19.935 -17.809 8.726 1.00 83.00 376 THR A C 1
ATOM 3026 O O . THR A 1 376 ? -19.437 -17.231 7.757 1.00 83.00 376 THR A O 1
ATOM 3029 N N . GLN A 1 377 ? -19.361 -17.790 9.929 1.00 89.25 377 GLN A N 1
ATOM 3030 C CA . GLN A 1 377 ? -18.174 -17.006 10.252 1.00 89.25 377 GLN A CA 1
ATOM 3031 C C . GLN A 1 377 ? -16.928 -17.552 9.547 1.00 89.25 377 GLN A C 1
ATOM 3033 O O . GLN A 1 377 ? -16.703 -18.758 9.451 1.00 89.25 377 GLN A O 1
ATOM 3038 N N . TRP A 1 378 ? -16.084 -16.644 9.071 1.00 88.69 378 TRP A N 1
ATOM 3039 C CA . TRP A 1 378 ? -14.758 -16.954 8.542 1.00 88.69 378 TRP A CA 1
ATOM 3040 C C . TRP A 1 378 ? -13.689 -16.804 9.614 1.00 88.69 378 TRP A C 1
ATOM 3042 O O . TRP A 1 378 ? -12.737 -17.587 9.634 1.00 88.69 378 TRP A O 1
ATOM 3052 N N . TRP A 1 379 ? -13.896 -15.867 10.534 1.00 90.06 379 TRP A N 1
ATOM 3053 C CA . TRP A 1 379 ? -12.941 -15.500 11.564 1.00 90.06 379 TRP A CA 1
ATOM 3054 C C . TRP A 1 379 ? -13.527 -15.639 12.960 1.00 90.06 379 TRP A C 1
ATOM 3056 O O . TRP A 1 379 ? -14.723 -15.455 13.181 1.00 90.06 379 TRP A O 1
ATOM 3066 N N . THR A 1 380 ? -12.641 -15.867 13.914 1.00 89.56 380 THR A N 1
ATOM 3067 C CA . THR A 1 380 ? -12.858 -15.554 15.321 1.00 89.56 380 THR A CA 1
ATOM 3068 C C . THR A 1 380 ? -11.912 -14.458 15.743 1.00 89.56 380 THR A C 1
ATOM 3070 O O . THR A 1 380 ? -10.806 -14.360 15.210 1.00 89.56 380 THR A O 1
ATOM 3073 N N . ARG A 1 381 ? -12.332 -13.652 16.719 1.00 89.94 381 ARG A N 1
ATOM 3074 C CA . ARG A 1 381 ? -11.458 -12.658 17.327 1.00 89.94 381 ARG A CA 1
ATOM 3075 C C . ARG A 1 381 ? -11.528 -12.700 18.843 1.00 89.94 381 ARG A C 1
ATOM 3077 O O . ARG A 1 381 ? -12.609 -12.881 19.397 1.00 89.94 381 ARG A O 1
ATOM 3084 N N . THR A 1 382 ? -10.395 -12.444 19.481 1.00 88.25 382 THR A N 1
ATOM 3085 C CA . THR A 1 382 ? -10.283 -12.272 20.932 1.00 88.25 382 THR A CA 1
ATOM 3086 C C . THR A 1 382 ? -9.712 -10.894 21.214 1.00 88.25 382 THR A C 1
ATOM 3088 O O . THR A 1 382 ? -8.734 -10.490 20.583 1.00 88.25 382 THR A O 1
ATOM 3091 N N . PHE A 1 383 ? -10.346 -10.154 22.121 1.00 90.69 383 PHE A N 1
ATOM 3092 C CA . PHE A 1 383 ? -9.865 -8.840 22.534 1.00 90.69 383 PHE A CA 1
ATOM 3093 C C . PHE A 1 383 ? -8.521 -8.964 23.257 1.00 90.69 383 PHE A C 1
ATOM 3095 O O . PHE A 1 383 ? -8.349 -9.860 24.081 1.00 90.69 383 PHE A O 1
ATOM 3102 N N . VAL A 1 384 ? -7.574 -8.083 22.932 1.00 88.75 384 VAL A N 1
ATOM 3103 C CA . VAL A 1 384 ? -6.237 -8.075 23.540 1.00 88.75 384 VAL A CA 1
ATOM 3104 C C . VAL A 1 384 ? -6.091 -6.884 24.471 1.00 88.75 384 VAL A C 1
ATOM 3106 O O . VAL A 1 384 ? -5.849 -7.056 25.661 1.00 88.75 384 VAL A O 1
ATOM 3109 N N . LYS A 1 385 ? -6.208 -5.677 23.915 1.00 91.38 385 LYS A N 1
ATOM 3110 C CA . LYS A 1 385 ? -6.069 -4.417 24.642 1.00 91.38 385 LYS A CA 1
ATOM 3111 C C . LYS A 1 385 ? -6.649 -3.264 23.835 1.00 91.38 385 LYS A C 1
ATOM 3113 O O . LYS A 1 385 ? -6.778 -3.348 22.610 1.00 91.38 385 LYS A O 1
ATOM 3118 N N . GLU A 1 386 ? -6.903 -2.161 24.520 1.00 94.62 386 GLU A N 1
ATOM 3119 C CA . GLU A 1 386 ? -7.046 -0.869 23.866 1.00 94.62 386 GLU A CA 1
ATOM 3120 C C . GLU A 1 386 ? -5.697 -0.490 23.234 1.00 94.62 386 GLU A C 1
ATOM 3122 O O . GLU A 1 386 ? -4.653 -0.554 23.885 1.00 94.62 386 GLU A O 1
ATOM 3127 N N . TYR A 1 387 ? -5.705 -0.204 21.930 1.00 94.69 387 TYR A N 1
ATOM 3128 C CA . TYR A 1 387 ? -4.501 0.131 21.168 1.00 94.69 387 TYR A CA 1
ATOM 3129 C C . TYR A 1 387 ? -4.266 1.636 21.138 1.00 94.69 387 TYR A C 1
ATOM 3131 O O . TYR A 1 387 ? -3.139 2.072 21.299 1.00 94.69 387 TYR A O 1
ATOM 3139 N N . LEU A 1 388 ? -5.320 2.421 20.920 1.00 95.81 388 LEU A N 1
ATOM 3140 C CA . LEU A 1 388 ? -5.295 3.880 20.965 1.00 95.81 388 LEU A CA 1
ATOM 3141 C C . LEU A 1 388 ? -6.522 4.327 21.767 1.00 95.81 388 LEU A C 1
ATOM 3143 O O . LEU A 1 388 ? -7.626 3.896 21.403 1.00 95.81 388 LEU A O 1
ATOM 3147 N N . PRO A 1 389 ? -6.351 5.168 22.804 1.00 95.06 389 PRO A N 1
ATOM 3148 C CA . PRO A 1 389 ? -7.476 5.695 23.564 1.00 95.06 389 PRO A CA 1
ATOM 3149 C C . PRO A 1 389 ? -8.427 6.488 22.667 1.00 95.06 389 PRO A C 1
ATOM 3151 O O . PRO A 1 389 ? -8.049 6.931 21.579 1.00 95.06 389 PRO A O 1
ATOM 3154 N N . ALA A 1 390 ? -9.663 6.679 23.125 1.00 96.38 390 ALA A N 1
ATOM 3155 C CA . ALA A 1 390 ? -10.621 7.527 22.426 1.00 96.38 390 ALA A CA 1
ATOM 3156 C C . ALA A 1 390 ? -10.071 8.955 22.270 1.00 96.38 390 ALA A C 1
ATOM 3158 O O . ALA A 1 390 ? -9.806 9.651 23.249 1.00 96.38 390 ALA A O 1
ATOM 3159 N N . LEU A 1 391 ? -9.895 9.379 21.021 1.00 96.56 391 LEU A N 1
ATOM 3160 C CA . LEU A 1 391 ? -9.508 10.732 20.656 1.00 96.56 391 LEU A CA 1
ATOM 3161 C C . LEU A 1 391 ? -10.743 11.481 20.173 1.00 96.56 391 LEU A C 1
ATOM 3163 O O . LEU A 1 391 ? -11.371 11.083 19.191 1.00 96.56 391 LEU A O 1
ATOM 3167 N N . GLU A 1 392 ? -11.076 12.557 20.874 1.00 96.12 392 GLU A N 1
ATOM 3168 C CA . GLU A 1 392 ? -12.208 13.420 20.552 1.00 96.12 392 GLU A CA 1
ATOM 3169 C C . GLU A 1 392 ? -11.873 14.403 19.427 1.00 96.12 392 GLU A C 1
ATOM 3171 O O . GLU A 1 392 ? -10.748 14.901 19.291 1.00 96.12 392 GLU A O 1
ATOM 3176 N N . ARG A 1 393 ? -12.883 14.723 18.624 1.00 93.88 393 ARG A N 1
ATOM 3177 C CA . ARG A 1 393 ? -12.821 15.759 17.602 1.00 93.88 393 ARG A CA 1
ATOM 3178 C C . ARG A 1 393 ? -12.570 17.111 18.267 1.00 93.88 393 ARG A C 1
ATOM 3180 O O . ARG A 1 393 ? -13.299 17.523 19.161 1.00 93.88 393 ARG A O 1
ATOM 3187 N N . GLY A 1 394 ? -11.539 17.816 17.807 1.00 90.19 394 GLY A N 1
ATOM 3188 C CA . GLY A 1 394 ? -11.129 19.097 18.392 1.00 90.19 394 GLY A CA 1
ATOM 3189 C C . GLY A 1 394 ? -10.238 18.976 19.633 1.00 90.19 394 GLY A C 1
ATOM 3190 O O . GLY A 1 394 ? -9.939 19.997 20.247 1.00 90.19 394 GLY A O 1
ATOM 3191 N N . ASN A 1 395 ? -9.773 17.771 19.990 1.00 94.00 395 ASN A N 1
ATOM 3192 C CA . ASN A 1 395 ? -8.820 17.580 21.082 1.00 94.00 395 ASN A CA 1
ATOM 3193 C C . ASN A 1 395 ? -7.518 18.389 20.837 1.00 94.00 395 ASN A C 1
ATOM 3195 O O . ASN A 1 395 ? -6.797 18.104 19.873 1.00 94.00 395 ASN A O 1
ATOM 3199 N N . PRO A 1 396 ? -7.156 19.350 21.715 1.00 94.81 396 PRO A N 1
ATOM 3200 C CA . PRO A 1 396 ? -5.977 20.198 21.521 1.00 94.81 396 PRO A CA 1
ATOM 3201 C C . PRO A 1 396 ? -4.653 19.429 21.472 1.00 94.81 396 PRO A C 1
ATOM 3203 O O . PRO A 1 396 ? -3.749 19.809 20.729 1.00 94.81 396 PRO A O 1
ATOM 3206 N N . SER A 1 397 ? -4.526 18.335 22.232 1.00 94.44 397 SER A N 1
ATOM 3207 C CA . SER A 1 397 ? -3.325 17.494 22.234 1.00 94.44 397 SER A CA 1
ATOM 3208 C C . SER A 1 397 ? -3.154 16.745 20.914 1.00 94.44 397 SER A C 1
ATOM 3210 O O . SER A 1 397 ? -2.024 16.586 20.455 1.00 94.44 397 SER A O 1
ATOM 3212 N N . LEU A 1 398 ? -4.255 16.329 20.277 1.00 94.75 398 LEU A N 1
ATOM 3213 C CA . LEU A 1 398 ? -4.214 15.720 18.947 1.00 94.75 398 LEU A CA 1
ATOM 3214 C C . LEU A 1 398 ? -3.776 16.741 17.895 1.00 94.75 398 LEU A C 1
ATOM 3216 O O . LEU A 1 398 ? -2.876 16.455 17.109 1.00 94.75 398 LEU A O 1
ATOM 3220 N N . THR A 1 399 ? -4.345 17.947 17.923 1.00 93.56 399 THR A N 1
ATOM 3221 C CA . THR A 1 399 ? -3.943 19.035 17.020 1.00 93.56 399 THR A CA 1
ATOM 3222 C C . THR A 1 399 ? -2.464 19.379 17.188 1.00 93.56 399 THR A C 1
ATOM 3224 O O . THR A 1 399 ? -1.739 19.461 16.201 1.00 93.56 399 THR A O 1
ATOM 3227 N N . ALA A 1 400 ? -1.982 19.505 18.428 1.00 94.88 400 ALA A N 1
ATOM 3228 C CA . ALA A 1 400 ? -0.570 19.762 18.709 1.00 94.88 400 ALA A CA 1
ATOM 3229 C C . ALA A 1 400 ? 0.342 18.618 18.229 1.00 94.88 400 ALA A C 1
ATOM 3231 O O . ALA A 1 400 ? 1.420 18.873 17.695 1.00 94.88 400 ALA A O 1
ATOM 3232 N N . PHE A 1 401 ? -0.088 17.360 18.381 1.00 94.94 401 PHE A N 1
ATOM 3233 C CA . PHE A 1 401 ? 0.647 16.198 17.879 1.00 94.94 401 PHE A CA 1
ATOM 3234 C C . PHE A 1 401 ? 0.764 16.211 16.351 1.00 94.94 401 PHE A C 1
ATOM 3236 O O . PHE A 1 401 ? 1.854 15.973 15.822 1.00 94.94 401 PHE A O 1
ATOM 3243 N N . VAL A 1 402 ? -0.343 16.481 15.650 1.00 93.75 402 VAL A N 1
ATOM 3244 C CA . VAL A 1 402 ? -0.367 16.564 14.184 1.00 93.75 402 VAL A CA 1
ATOM 3245 C C . VAL A 1 402 ? 0.499 17.725 13.712 1.00 93.75 402 VAL A C 1
ATOM 3247 O O . VAL A 1 402 ? 1.345 17.506 12.858 1.00 93.75 402 VAL A O 1
ATOM 3250 N N . GLU A 1 403 ? 0.377 18.908 14.314 1.00 93.12 403 GLU A N 1
ATOM 3251 C CA . GLU A 1 403 ? 1.184 20.083 13.961 1.00 93.12 403 GLU A CA 1
ATOM 3252 C C . GLU A 1 403 ? 2.685 19.856 14.210 1.00 93.12 403 GLU A C 1
ATOM 3254 O O . GLU A 1 403 ? 3.522 20.297 13.428 1.00 93.12 403 GLU A O 1
ATOM 3259 N N . HIS A 1 404 ? 3.050 19.110 15.257 1.00 93.19 404 HIS A N 1
ATOM 3260 C CA . HIS A 1 404 ? 4.446 18.763 15.527 1.00 93.19 404 HIS A CA 1
ATOM 3261 C C . HIS A 1 404 ? 5.066 17.873 14.435 1.00 93.19 404 HIS A C 1
ATOM 3263 O O . HIS A 1 404 ? 6.230 18.056 14.081 1.00 93.19 404 HIS A O 1
ATOM 3269 N N . HIS A 1 405 ? 4.307 16.909 13.902 1.00 91.75 405 HIS A N 1
ATOM 3270 C CA . HIS A 1 405 ? 4.805 15.955 12.900 1.00 91.75 405 HIS A CA 1
ATOM 3271 C C . HIS A 1 405 ? 4.588 16.425 11.453 1.00 91.75 405 HIS A C 1
ATOM 3273 O O . HIS A 1 405 ? 5.409 16.143 10.579 1.00 91.75 405 HIS A O 1
ATOM 3279 N N . TRP A 1 406 ? 3.486 17.130 11.199 1.00 92.50 406 TRP A N 1
ATOM 3280 C CA . TRP A 1 406 ? 3.056 17.648 9.901 1.00 92.50 406 TRP A CA 1
ATOM 3281 C C . TRP A 1 406 ? 2.616 19.111 10.026 1.00 92.50 406 TRP A C 1
ATOM 3283 O O . TRP A 1 406 ? 1.420 19.399 9.948 1.00 92.50 406 TRP A O 1
ATOM 3293 N N . PRO A 1 407 ? 3.568 20.042 10.211 1.00 88.19 407 PRO A N 1
ATOM 3294 C CA . PRO A 1 407 ? 3.256 21.444 10.447 1.00 88.19 407 PRO A CA 1
ATOM 3295 C C . PRO A 1 407 ? 2.471 22.069 9.291 1.00 88.19 407 PRO A C 1
ATOM 3297 O O . PRO A 1 407 ? 2.878 22.016 8.120 1.00 88.19 407 PRO A O 1
ATOM 3300 N N . SER A 1 408 ? 1.346 22.694 9.635 1.00 71.38 408 SER A N 1
ATOM 3301 C CA . SER A 1 408 ? 0.486 23.411 8.708 1.00 71.38 408 SER A CA 1
ATOM 3302 C C . SER A 1 408 ? 1.080 24.791 8.432 1.00 71.38 408 SER A C 1
ATOM 3304 O O . SER A 1 408 ? 0.950 25.753 9.181 1.00 71.38 408 SER A O 1
ATOM 3306 N N . THR A 1 409 ? 1.780 24.940 7.312 1.00 57.44 409 THR A N 1
ATOM 3307 C CA . THR A 1 409 ? 2.224 26.277 6.908 1.00 57.44 409 THR A CA 1
ATOM 3308 C C . THR A 1 409 ? 1.043 27.083 6.383 1.00 57.44 409 THR A C 1
ATOM 3310 O O . THR A 1 409 ? 0.413 26.692 5.403 1.00 57.44 409 THR A O 1
ATOM 3313 N N . GLY A 1 410 ? 0.810 28.262 6.971 1.00 45.53 410 GLY A N 1
ATOM 3314 C CA . GLY A 1 410 ? -0.182 29.255 6.531 1.00 45.53 410 GLY A CA 1
ATOM 3315 C C . GLY A 1 410 ? -0.024 29.759 5.086 1.00 45.53 410 GLY A C 1
ATOM 3316 O O . GLY A 1 410 ? -0.876 30.492 4.595 1.00 45.53 410 GLY A O 1
ATOM 3317 N N . ALA A 1 411 ? 1.017 29.331 4.373 1.00 41.97 411 ALA A N 1
ATOM 3318 C CA . ALA A 1 411 ? 1.065 29.363 2.922 1.00 41.97 411 ALA A CA 1
ATOM 3319 C C . ALA A 1 411 ? 0.754 27.955 2.399 1.00 41.97 411 ALA A C 1
ATOM 3321 O O . ALA A 1 411 ? 1.642 27.102 2.332 1.00 41.97 411 ALA A O 1
ATOM 3322 N N . ARG A 1 412 ? -0.500 27.710 1.990 1.00 48.12 412 ARG A N 1
ATOM 3323 C CA . ARG A 1 412 ? -0.759 26.690 0.964 1.00 48.12 412 ARG A CA 1
ATOM 3324 C C . ARG A 1 412 ? 0.187 27.032 -0.184 1.00 48.12 412 ARG A C 1
ATOM 3326 O O . ARG A 1 412 ? 0.014 28.089 -0.790 1.00 48.12 412 ARG A O 1
ATOM 3333 N N . LEU A 1 413 ? 1.207 26.204 -0.430 1.00 48.28 413 LEU A N 1
ATOM 3334 C CA . LEU A 1 413 ? 1.964 26.242 -1.682 1.00 48.28 413 LEU A CA 1
ATOM 3335 C C . LEU A 1 413 ? 0.918 26.364 -2.790 1.00 48.28 413 LEU A C 1
ATOM 3337 O O . LEU A 1 413 ? 0.025 25.524 -2.849 1.00 48.28 413 LEU A O 1
ATOM 3341 N N . SER A 1 414 ? 0.970 27.504 -3.487 1.00 45.88 414 SER A N 1
ATOM 3342 C CA . SER A 1 414 ? 0.038 28.024 -4.496 1.00 45.88 414 SER A CA 1
ATOM 3343 C C . SER A 1 414 ? -1.084 27.065 -4.888 1.00 45.88 414 SER A C 1
ATOM 3345 O O . SER A 1 414 ? -0.804 25.973 -5.383 1.00 45.88 414 SER A O 1
ATOM 3347 N N . SER A 1 415 ? -2.341 27.512 -4.751 1.00 51.69 415 SER A N 1
ATOM 3348 C CA . SER A 1 415 ? -3.482 26.895 -5.439 1.00 51.69 415 SER A CA 1
ATOM 3349 C C . SER A 1 415 ? -3.036 26.422 -6.820 1.00 51.69 415 SER A C 1
ATOM 3351 O O . SER A 1 415 ? -2.494 27.247 -7.564 1.00 51.69 415 SER A O 1
ATOM 3353 N N . GLU A 1 416 ? -3.203 25.125 -7.119 1.00 59.16 416 GLU A N 1
ATOM 3354 C CA . GLU A 1 416 ? -2.901 24.567 -8.441 1.00 59.16 416 GLU A CA 1
ATOM 3355 C C . GLU A 1 416 ? -3.338 25.571 -9.505 1.00 59.16 416 GLU A C 1
ATOM 3357 O O . GLU A 1 416 ? -4.452 26.107 -9.436 1.00 59.16 416 GLU A O 1
ATOM 3362 N N . THR A 1 417 ? -2.459 25.869 -10.463 1.00 65.00 417 THR A N 1
ATOM 3363 C CA . THR A 1 417 ? -2.830 26.767 -11.556 1.00 65.00 417 THR A CA 1
ATOM 3364 C C . THR A 1 417 ? -4.133 26.277 -12.195 1.00 65.00 417 THR A C 1
ATOM 3366 O O . THR A 1 417 ? -4.438 25.078 -12.206 1.00 65.00 417 THR A O 1
ATOM 3369 N N . ASN A 1 418 ? -4.939 27.194 -12.736 1.00 69.12 418 ASN A N 1
ATOM 3370 C CA . ASN A 1 418 ? -6.221 26.828 -13.350 1.00 69.12 418 ASN A CA 1
ATOM 3371 C C . ASN A 1 418 ? -6.042 25.729 -14.426 1.00 69.12 418 ASN A C 1
ATOM 3373 O O . ASN A 1 418 ? -6.880 24.851 -14.581 1.00 69.12 418 ASN A O 1
ATOM 3377 N N . GLU A 1 419 ? -4.897 25.707 -15.110 1.00 71.25 419 GLU A N 1
ATOM 3378 C CA . GLU A 1 419 ? -4.548 24.654 -16.067 1.00 71.25 419 GLU A CA 1
ATOM 3379 C C . GLU A 1 419 ? -4.203 23.308 -15.409 1.00 71.25 419 GLU A C 1
ATOM 3381 O O . GLU A 1 419 ? -4.669 22.270 -15.876 1.00 71.25 419 GLU A O 1
ATOM 3386 N N . ALA A 1 420 ? -3.459 23.295 -14.297 1.00 70.19 420 ALA A N 1
ATOM 3387 C CA . ALA A 1 420 ? -3.175 22.068 -13.548 1.00 70.19 420 ALA A CA 1
ATOM 3388 C C . ALA A 1 420 ? -4.456 21.442 -12.976 1.00 70.19 420 ALA A C 1
ATOM 3390 O O . ALA A 1 420 ? -4.668 20.237 -13.106 1.00 70.19 420 ALA A O 1
ATOM 3391 N N . SER A 1 421 ? -5.360 22.264 -12.439 1.00 74.31 421 SER A N 1
ATOM 3392 C CA . SER A 1 421 ? -6.651 21.789 -11.927 1.00 74.31 421 SER A CA 1
ATOM 3393 C C . SER A 1 421 ? -7.577 21.278 -13.043 1.00 74.31 421 SER A C 1
ATOM 3395 O O . SER A 1 421 ? -8.201 20.225 -12.887 1.00 74.31 421 SER A O 1
ATOM 3397 N N . LYS A 1 422 ? -7.623 21.940 -14.210 1.00 77.75 422 LYS A N 1
ATOM 3398 C CA . LYS A 1 422 ? -8.320 21.425 -15.406 1.00 77.75 422 LYS A CA 1
ATOM 3399 C C . LYS A 1 422 ? -7.734 20.099 -15.875 1.00 77.75 422 LYS A C 1
ATOM 3401 O O . LYS A 1 422 ? -8.493 19.176 -16.169 1.00 77.75 422 LYS A O 1
ATOM 3406 N N . LEU A 1 423 ? -6.405 19.986 -15.927 1.00 77.44 423 LEU A N 1
ATOM 3407 C CA . LEU A 1 423 ? -5.722 18.750 -16.296 1.00 77.44 423 LEU A CA 1
ATOM 3408 C C . LEU A 1 423 ? -6.058 17.636 -15.304 1.00 77.44 423 LEU A C 1
ATOM 3410 O O . LEU A 1 423 ? -6.400 16.534 -15.724 1.00 77.44 423 LEU A O 1
ATOM 3414 N N . ARG A 1 424 ? -6.047 17.927 -14.001 1.00 77.12 424 ARG A N 1
ATOM 3415 C CA . ARG A 1 424 ? -6.434 16.983 -12.950 1.00 77.12 424 ARG A CA 1
ATOM 3416 C C . ARG A 1 424 ? -7.876 16.509 -13.112 1.00 77.12 424 ARG A C 1
ATOM 3418 O O . ARG A 1 424 ? -8.123 15.307 -13.115 1.00 77.12 424 ARG A O 1
ATOM 3425 N N . GLN A 1 425 ? -8.815 17.423 -13.361 1.00 79.38 425 GLN A N 1
ATOM 3426 C CA . GLN A 1 425 ? -10.210 17.074 -13.652 1.00 79.38 425 GLN A CA 1
ATOM 3427 C C . GLN A 1 425 ? -10.370 16.270 -14.948 1.00 79.38 425 GLN A C 1
ATOM 3429 O O . GLN A 1 425 ? -11.254 15.418 -15.035 1.00 79.38 425 GLN A O 1
ATOM 3434 N N . TRP A 1 426 ? -9.574 16.559 -15.978 1.00 78.62 426 TRP A N 1
ATOM 3435 C CA . TRP A 1 426 ? -9.592 15.817 -17.237 1.00 78.62 426 TRP A CA 1
ATOM 3436 C C . TRP A 1 426 ? -9.058 14.397 -17.045 1.00 78.62 426 TRP A C 1
ATOM 3438 O O . TRP A 1 426 ? -9.701 13.444 -17.479 1.00 78.62 426 TRP A O 1
ATOM 3448 N N . VAL A 1 427 ? -7.941 14.252 -16.328 1.00 73.06 427 VAL A N 1
ATOM 3449 C CA . VAL A 1 427 ? -7.361 12.965 -15.927 1.00 73.06 427 VAL A CA 1
ATOM 3450 C C . VAL A 1 427 ? -8.381 12.151 -15.132 1.00 73.06 427 VAL A C 1
ATOM 3452 O O . VAL A 1 427 ? -8.619 10.990 -15.457 1.00 73.06 427 VAL A O 1
ATOM 3455 N N . ASP A 1 428 ? -9.036 12.761 -14.145 1.00 73.81 428 ASP A N 1
ATOM 3456 C CA . ASP A 1 428 ? -10.036 12.088 -13.315 1.00 73.81 428 ASP A CA 1
ATOM 3457 C C . ASP A 1 428 ? -11.270 11.665 -14.119 1.00 73.81 428 ASP A C 1
ATOM 3459 O O . ASP A 1 428 ? -11.781 10.564 -13.926 1.00 73.81 428 ASP A O 1
ATOM 3463 N N . ARG A 1 429 ? -11.726 12.491 -15.069 1.00 70.94 429 ARG A N 1
ATOM 3464 C CA . ARG A 1 429 ? -12.831 12.138 -15.975 1.00 70.94 429 ARG A CA 1
ATOM 3465 C C . ARG A 1 429 ? -12.450 11.021 -16.944 1.00 70.94 429 ARG A C 1
ATOM 3467 O O . ARG A 1 429 ? -13.218 10.075 -17.110 1.00 70.94 429 ARG A O 1
ATOM 3474 N N . GLY A 1 430 ? -11.269 11.105 -17.554 1.00 62.91 430 GLY A N 1
ATOM 3475 C CA . GLY A 1 430 ? -10.759 10.095 -18.480 1.00 62.91 430 GLY A CA 1
ATOM 3476 C C . GLY A 1 430 ? -10.563 8.740 -17.800 1.00 62.91 430 GLY A C 1
ATOM 3477 O O . GLY A 1 430 ? -10.971 7.710 -18.332 1.00 62.91 430 GLY A O 1
ATOM 3478 N N . LEU A 1 431 ? -10.014 8.735 -16.584 1.00 59.44 431 LEU A N 1
ATOM 3479 C CA . LEU A 1 431 ? -9.835 7.521 -15.787 1.00 59.44 431 LEU A CA 1
ATOM 3480 C C . LEU A 1 431 ? -11.147 7.013 -15.191 1.00 59.44 431 LEU A C 1
ATOM 3482 O O . LEU A 1 431 ? -11.370 5.809 -15.186 1.00 59.44 431 LEU A O 1
ATOM 3486 N N . GLY A 1 432 ? -12.037 7.898 -14.740 1.00 52.25 432 GLY A N 1
ATOM 3487 C CA . GLY A 1 432 ? -13.379 7.527 -14.293 1.00 52.25 432 GLY A CA 1
ATOM 3488 C C . GLY A 1 432 ? -14.151 6.799 -15.392 1.00 52.25 432 GLY A C 1
ATOM 3489 O O . GLY A 1 432 ? -14.753 5.760 -15.138 1.00 52.25 432 GLY A O 1
ATOM 3490 N N . TRP A 1 433 ? -14.040 7.267 -16.638 1.00 47.53 433 TRP A N 1
ATOM 3491 C CA . TRP A 1 433 ? -14.577 6.573 -17.808 1.00 47.53 433 TRP A CA 1
ATOM 3492 C C . TRP A 1 433 ? -13.868 5.232 -18.079 1.00 47.53 433 TRP A C 1
ATOM 3494 O O . TRP A 1 433 ? -14.528 4.225 -18.333 1.00 47.53 433 TRP A O 1
ATOM 3504 N N . LEU A 1 434 ? -12.538 5.161 -17.961 1.00 46.62 434 LEU A N 1
ATOM 3505 C CA . LEU A 1 434 ? -11.795 3.904 -18.140 1.00 46.62 434 LEU A CA 1
ATOM 3506 C C . LEU A 1 434 ? -12.065 2.862 -17.036 1.00 46.62 434 LEU A C 1
ATOM 3508 O O . LEU A 1 434 ? -11.999 1.667 -17.312 1.00 46.62 434 LEU A O 1
ATOM 3512 N N . CYS A 1 435 ? -12.367 3.276 -15.806 1.00 39.16 435 CYS A N 1
ATOM 3513 C CA . CYS A 1 435 ? -12.516 2.375 -14.659 1.00 39.16 435 CYS A CA 1
ATOM 3514 C C . CYS A 1 435 ? -13.977 2.012 -14.339 1.00 39.16 435 CYS A C 1
ATOM 3516 O O . CYS A 1 435 ? -14.220 0.892 -13.898 1.00 39.16 435 CYS A O 1
ATOM 3518 N N . ASN A 1 436 ? -14.948 2.906 -14.577 1.00 33.94 436 ASN A N 1
ATOM 3519 C CA . ASN A 1 436 ? -16.357 2.676 -14.211 1.00 33.94 436 ASN A CA 1
ATOM 3520 C C . ASN A 1 436 ? -17.239 2.176 -15.364 1.00 33.94 436 ASN A C 1
ATOM 3522 O O . ASN A 1 436 ? -18.376 1.771 -15.124 1.00 33.94 436 ASN A O 1
ATOM 3526 N N . THR A 1 437 ? -16.750 2.175 -16.607 1.00 33.50 437 THR A N 1
ATOM 3527 C CA . THR A 1 437 ? -17.529 1.687 -17.755 1.00 33.50 437 THR A CA 1
ATOM 3528 C C . THR A 1 437 ? -17.169 0.232 -18.042 1.00 33.50 437 THR A C 1
ATOM 3530 O O . THR A 1 437 ? -16.016 -0.080 -18.333 1.00 33.50 437 THR A O 1
ATOM 3533 N N . SER A 1 438 ? -18.154 -0.671 -18.007 1.00 32.94 438 SER A N 1
ATOM 3534 C CA . SER A 1 438 ? -17.977 -2.134 -18.120 1.00 32.94 438 SER A CA 1
ATOM 3535 C C . SER A 1 438 ? -17.323 -2.629 -19.427 1.00 32.94 438 SER A C 1
ATOM 3537 O O . SER A 1 438 ? -17.043 -3.816 -19.554 1.00 32.94 438 SER A O 1
ATOM 3539 N N . TRP A 1 439 ? -17.070 -1.731 -20.387 1.00 36.59 439 TRP A N 1
ATOM 3540 C CA . TRP A 1 439 ? -16.552 -1.999 -21.735 1.00 36.59 439 TRP A CA 1
ATOM 3541 C C . TRP A 1 439 ? -15.272 -1.210 -22.064 1.00 36.59 439 TRP A C 1
ATOM 3543 O O . TRP A 1 439 ? -14.955 -0.995 -23.233 1.00 36.59 439 TRP A O 1
ATOM 3553 N N . SER A 1 440 ? -14.535 -0.732 -21.057 1.00 35.94 440 SER A N 1
ATOM 3554 C CA . SER A 1 440 ? -13.305 0.022 -21.308 1.00 35.94 440 SER A CA 1
ATOM 3555 C C . SER A 1 440 ? -12.183 -0.859 -21.897 1.00 35.94 440 SER A C 1
ATOM 3557 O O . SER A 1 440 ? -12.121 -2.064 -21.623 1.00 35.94 440 SER A O 1
ATOM 3559 N N . PRO A 1 441 ? -11.233 -0.278 -22.659 1.00 40.78 441 PRO A N 1
ATOM 3560 C CA . PRO A 1 441 ? -10.083 -0.998 -23.211 1.00 40.78 441 PRO A CA 1
ATOM 3561 C C . PRO A 1 441 ? -9.230 -1.713 -22.154 1.00 40.78 441 PRO A C 1
ATOM 3563 O O . PRO A 1 441 ? -8.615 -2.725 -22.463 1.00 40.78 441 PRO A O 1
ATOM 3566 N N . VAL A 1 442 ? -9.213 -1.234 -20.903 1.00 40.47 442 VAL A N 1
ATOM 3567 C CA . VAL A 1 442 ? -8.502 -1.875 -19.782 1.00 40.47 442 VAL A CA 1
ATOM 3568 C C . VAL A 1 442 ? -9.251 -3.122 -19.297 1.00 40.47 442 VAL A C 1
ATOM 3570 O O . VAL A 1 442 ? -8.622 -4.153 -19.061 1.00 40.47 442 VAL A O 1
ATOM 3573 N N . GLY A 1 443 ? -10.587 -3.075 -19.228 1.00 35.59 443 GLY A N 1
ATOM 3574 C CA . GLY A 1 443 ? -11.421 -4.248 -18.937 1.00 35.59 443 GLY A CA 1
ATOM 3575 C C . GLY A 1 443 ? -11.338 -5.316 -20.033 1.00 35.59 443 GLY A C 1
ATOM 3576 O O . GLY A 1 443 ? -11.252 -6.510 -19.743 1.00 35.59 443 GLY A O 1
ATOM 3577 N N . LEU A 1 444 ? -11.265 -4.889 -21.296 1.00 39.50 444 LEU A N 1
ATOM 3578 C CA . LEU A 1 444 ? -11.103 -5.776 -22.450 1.00 39.50 444 LEU A CA 1
ATOM 3579 C C . LEU A 1 444 ? -9.670 -6.307 -22.604 1.00 39.50 444 LEU A C 1
ATOM 3581 O O . LEU A 1 444 ? -9.503 -7.471 -22.957 1.00 39.50 444 LEU A O 1
ATOM 3585 N N . ALA A 1 445 ? -8.635 -5.523 -22.289 1.00 40.38 445 ALA A N 1
ATOM 3586 C CA . ALA A 1 445 ? -7.245 -5.987 -22.290 1.00 40.38 445 ALA A CA 1
ATOM 3587 C C . ALA A 1 445 ? -6.980 -6.983 -21.149 1.00 40.38 445 ALA A C 1
ATOM 3589 O O . ALA A 1 445 ? -6.343 -8.014 -21.370 1.00 40.38 445 ALA A O 1
ATOM 3590 N N . ALA A 1 446 ? -7.540 -6.742 -19.958 1.00 38.22 446 ALA A N 1
ATOM 3591 C CA . ALA A 1 446 ? -7.518 -7.711 -18.864 1.00 38.22 446 ALA A CA 1
ATOM 3592 C C . ALA A 1 446 ? -8.274 -9.001 -19.239 1.00 38.22 446 ALA A C 1
ATOM 3594 O O . ALA A 1 446 ? -7.775 -10.099 -18.994 1.00 38.22 446 ALA A O 1
ATOM 3595 N N . GLY A 1 447 ? -9.433 -8.884 -19.900 1.00 31.69 447 GLY A N 1
ATOM 3596 C CA . GLY A 1 447 ? -10.218 -10.024 -20.387 1.00 31.69 447 GLY A CA 1
ATOM 3597 C C . GLY A 1 447 ? -9.546 -10.813 -21.517 1.00 31.69 447 GLY A C 1
ATOM 3598 O O . GLY A 1 447 ? -9.562 -12.042 -21.500 1.00 31.69 447 GLY A O 1
ATOM 3599 N N . GLY A 1 448 ? -8.902 -10.134 -22.469 1.00 31.33 448 GLY A N 1
ATOM 3600 C CA . GLY A 1 448 ? -8.215 -10.748 -23.608 1.00 31.33 448 GLY A CA 1
ATOM 3601 C C . GLY A 1 448 ? -6.955 -11.517 -23.204 1.00 31.33 448 GLY A C 1
ATOM 3602 O O . GLY A 1 448 ? -6.733 -12.632 -23.677 1.00 31.33 448 GLY A O 1
ATOM 3603 N N . VAL A 1 449 ? -6.177 -10.983 -22.256 1.00 38.69 449 VAL A N 1
ATOM 3604 C CA . VAL A 1 449 ? -4.986 -11.661 -21.708 1.00 38.69 449 VAL A CA 1
ATOM 3605 C C . VAL A 1 449 ? -5.375 -12.846 -20.805 1.00 38.69 449 VAL A C 1
ATOM 3607 O O . VAL A 1 449 ? -4.716 -13.890 -20.826 1.00 38.69 449 VAL A O 1
ATOM 3610 N N . LEU A 1 450 ? -6.490 -12.753 -20.067 1.00 34.50 450 LEU A N 1
ATOM 3611 C CA . LEU A 1 450 ? -7.048 -13.867 -19.281 1.00 34.50 450 LEU A CA 1
ATOM 3612 C C . LEU A 1 450 ? -7.709 -14.961 -20.135 1.00 34.50 450 LEU A C 1
ATOM 3614 O O . LEU A 1 450 ? -7.781 -16.107 -19.695 1.00 34.50 450 LEU A O 1
ATOM 3618 N N . ALA A 1 451 ? -8.188 -14.631 -21.336 1.00 32.66 451 ALA A N 1
ATOM 3619 C CA . ALA A 1 451 ? -8.759 -15.601 -22.269 1.00 32.66 451 ALA A CA 1
ATOM 3620 C C . ALA A 1 451 ? -7.681 -16.386 -23.039 1.00 32.66 451 ALA A C 1
ATOM 3622 O O . ALA A 1 451 ? -7.904 -17.546 -23.383 1.00 32.66 451 ALA A O 1
ATOM 3623 N N . GLN A 1 452 ? -6.516 -15.777 -23.292 1.00 36.72 452 GLN A N 1
ATOM 3624 C CA . GLN A 1 452 ? -5.402 -16.411 -24.011 1.00 36.72 452 GLN A CA 1
ATOM 3625 C C . GLN A 1 452 ? -4.417 -17.156 -23.099 1.00 36.72 452 GLN A C 1
ATOM 3627 O O . GLN A 1 452 ? -3.787 -18.121 -23.527 1.00 36.72 452 GLN A O 1
ATOM 3632 N N . SER A 1 453 ? -4.303 -16.764 -21.830 1.00 36.47 453 SER A N 1
ATOM 3633 C CA . SER A 1 453 ? -3.656 -17.597 -20.817 1.00 36.47 453 SER A CA 1
ATOM 3634 C C . SER A 1 453 ? -4.662 -18.659 -20.362 1.00 36.47 453 SER A C 1
ATOM 3636 O O . SER A 1 453 ? -5.788 -18.330 -20.014 1.00 36.47 453 SER A O 1
ATOM 3638 N N . GLY A 1 454 ? -4.309 -19.949 -20.352 1.00 32.88 454 GLY A N 1
ATOM 3639 C CA . GLY A 1 454 ? -5.207 -21.073 -19.999 1.00 32.88 454 GLY A CA 1
ATOM 3640 C C . GLY A 1 454 ? -5.829 -21.052 -18.583 1.00 32.88 454 GLY A C 1
ATOM 3641 O O . GLY A 1 454 ? -6.350 -22.058 -18.105 1.00 32.88 454 GLY A O 1
ATOM 3642 N N . VAL A 1 455 ? -5.800 -19.912 -17.898 1.00 36.66 455 VAL A N 1
ATOM 3643 C CA . VAL A 1 455 ? -6.374 -19.622 -16.587 1.00 36.66 455 VAL A CA 1
ATOM 3644 C C . VAL A 1 455 ? -7.905 -19.771 -16.595 1.00 36.66 455 VAL A C 1
ATOM 3646 O O . VAL A 1 455 ? -8.472 -20.277 -15.625 1.00 36.66 455 VAL A O 1
ATOM 3649 N N . ALA A 1 456 ? -8.588 -19.457 -17.704 1.00 30.91 456 ALA A N 1
ATOM 3650 C CA . ALA A 1 456 ? -10.037 -19.665 -17.840 1.00 30.91 456 ALA A CA 1
ATOM 3651 C C . ALA A 1 456 ? -10.455 -21.149 -17.715 1.00 30.91 456 ALA A C 1
ATOM 3653 O O . ALA A 1 456 ? -11.517 -21.458 -17.163 1.00 30.91 456 ALA A O 1
ATOM 3654 N N . ALA A 1 457 ? -9.600 -22.083 -18.153 1.00 31.56 457 ALA A N 1
ATOM 3655 C CA . ALA A 1 457 ? -9.826 -23.516 -17.964 1.00 31.56 457 ALA A CA 1
ATOM 3656 C C . ALA A 1 457 ? -9.646 -23.929 -16.491 1.00 31.56 457 ALA A C 1
ATOM 3658 O O . ALA A 1 457 ? -10.414 -24.745 -15.986 1.00 31.56 457 ALA A O 1
ATOM 3659 N N . MET A 1 458 ? -8.718 -23.294 -15.765 1.00 31.64 458 MET A N 1
ATOM 3660 C CA . MET A 1 458 ? -8.479 -23.549 -14.338 1.00 31.64 458 MET A CA 1
ATOM 3661 C C . MET A 1 458 ? -9.627 -23.028 -13.442 1.00 31.64 458 MET A C 1
ATOM 3663 O O . MET A 1 458 ? -9.950 -23.643 -12.420 1.00 31.64 458 MET A O 1
ATOM 3667 N N . PHE A 1 459 ? -10.311 -21.950 -13.849 1.00 31.94 459 PHE A N 1
ATOM 3668 C CA . PHE A 1 459 ? -11.505 -21.434 -13.163 1.00 31.94 459 PHE A CA 1
ATOM 3669 C C . PHE A 1 459 ? -12.772 -22.274 -13.402 1.00 31.94 459 PHE A C 1
ATOM 3671 O O . PHE A 1 459 ? -13.600 -22.388 -12.492 1.00 31.94 459 PHE A O 1
ATOM 3678 N N . ARG A 1 460 ? -12.924 -22.928 -14.566 1.00 30.23 460 ARG A N 1
ATOM 3679 C CA . ARG A 1 460 ? -14.066 -23.831 -14.822 1.00 30.23 460 ARG A CA 1
ATOM 3680 C C . ARG A 1 460 ? -14.039 -25.072 -13.928 1.00 30.23 460 ARG A C 1
ATOM 3682 O O . ARG A 1 460 ? -15.088 -25.476 -13.429 1.00 30.23 460 ARG A O 1
ATOM 3689 N N . THR A 1 461 ? -12.861 -25.621 -13.640 1.00 30.62 461 THR A N 1
ATOM 3690 C CA . THR A 1 461 ? -12.717 -26.808 -12.779 1.00 30.62 461 THR A CA 1
ATOM 3691 C C . THR A 1 461 ? -12.797 -26.468 -11.284 1.00 30.62 461 THR A C 1
ATOM 3693 O O . THR A 1 461 ? -13.278 -27.279 -10.495 1.00 30.62 461 THR A O 1
ATOM 3696 N N . ARG A 1 462 ? -12.422 -25.243 -10.876 1.00 37.62 462 ARG A N 1
ATOM 3697 C CA . ARG A 1 462 ? -12.504 -24.772 -9.475 1.00 37.62 462 ARG A CA 1
ATOM 3698 C C . ARG A 1 462 ? -13.856 -24.197 -9.053 1.00 37.62 462 ARG A C 1
ATOM 3700 O O . ARG A 1 462 ? -14.103 -24.097 -7.850 1.00 37.62 462 ARG A O 1
ATOM 3707 N N . ARG A 1 463 ? -14.773 -23.921 -9.990 1.00 31.66 463 ARG A N 1
ATOM 3708 C CA . ARG A 1 463 ? -16.171 -23.575 -9.665 1.00 31.66 463 ARG A CA 1
ATOM 3709 C C . ARG A 1 463 ? -16.827 -24.651 -8.787 1.00 31.66 463 ARG A C 1
ATOM 3711 O O . ARG A 1 463 ? -17.576 -24.314 -7.882 1.00 31.66 463 ARG A O 1
ATOM 3718 N N . ARG A 1 464 ? -16.465 -25.931 -8.963 1.00 31.84 464 ARG A N 1
ATOM 3719 C CA . ARG A 1 464 ? -16.944 -27.049 -8.123 1.00 31.84 464 ARG A CA 1
ATOM 3720 C C . ARG A 1 464 ? -16.420 -27.046 -6.679 1.00 31.84 464 ARG A C 1
ATOM 3722 O O . ARG A 1 464 ? -17.112 -27.590 -5.831 1.00 31.84 464 ARG A O 1
ATOM 3729 N N . ALA A 1 465 ? -15.265 -26.437 -6.398 1.00 33.62 465 ALA A N 1
ATOM 3730 C CA . ALA A 1 465 ? -14.668 -26.390 -5.055 1.00 33.62 465 ALA A CA 1
ATOM 3731 C C . ALA A 1 465 ? -15.057 -25.123 -4.270 1.00 33.62 465 ALA A C 1
ATOM 3733 O O . ALA A 1 465 ? -15.226 -25.169 -3.057 1.00 33.62 465 ALA A O 1
ATOM 3734 N N . MET A 1 466 ? -15.274 -23.999 -4.963 1.00 32.59 466 MET A N 1
ATOM 3735 C CA . MET A 1 466 ? -15.886 -22.797 -4.371 1.00 32.59 466 MET A CA 1
ATOM 3736 C C . MET A 1 466 ? -17.347 -23.056 -3.970 1.00 32.59 466 MET A C 1
ATOM 3738 O O . MET A 1 466 ? -17.853 -22.495 -3.002 1.00 32.59 466 MET A O 1
ATOM 3742 N N . LEU A 1 467 ? -17.997 -23.973 -4.694 1.00 33.78 467 LEU A N 1
ATOM 3743 C CA . LEU A 1 467 ? -19.331 -24.461 -4.390 1.00 33.78 467 LEU A CA 1
ATOM 3744 C C . LEU A 1 467 ? -19.404 -25.276 -3.096 1.00 33.78 467 LEU A C 1
ATOM 3746 O O . LEU A 1 467 ? -20.506 -25.498 -2.645 1.00 33.78 467 LEU A O 1
ATOM 3750 N N . THR A 1 468 ? -18.321 -25.704 -2.445 1.00 40.19 468 THR A N 1
ATOM 3751 C CA . THR A 1 468 ? -18.460 -26.572 -1.258 1.00 40.19 468 THR A CA 1
ATOM 3752 C C . THR A 1 468 ? -18.906 -25.818 0.006 1.00 40.19 468 THR A C 1
ATOM 3754 O O . THR A 1 468 ? -19.539 -26.424 0.857 1.00 40.19 468 THR A O 1
ATOM 3757 N N . LYS A 1 469 ? -18.684 -24.494 0.108 1.00 42.34 469 LYS A N 1
ATOM 3758 C CA . LYS A 1 469 ? -19.370 -23.629 1.104 1.00 42.34 469 LYS A CA 1
ATOM 3759 C C . LYS A 1 469 ? -20.701 -23.051 0.591 1.00 42.34 469 LYS A C 1
ATOM 3761 O O . LYS A 1 469 ? -21.514 -22.606 1.385 1.00 42.34 469 LYS A O 1
ATOM 3766 N N . LEU A 1 470 ? -20.926 -23.084 -0.724 1.00 39.22 470 LEU A N 1
ATOM 3767 C CA . LEU A 1 470 ? -22.166 -22.660 -1.397 1.00 39.22 470 LEU A CA 1
ATOM 3768 C C . LEU A 1 470 ? -23.169 -23.819 -1.623 1.00 39.22 470 LEU A C 1
ATOM 3770 O O . LEU A 1 470 ? -24.270 -23.573 -2.086 1.00 39.22 470 LEU A O 1
ATOM 3774 N N . LYS A 1 471 ? -22.787 -25.066 -1.315 1.00 33.00 471 LYS A N 1
ATOM 3775 C CA . LYS A 1 471 ? -23.588 -26.310 -1.381 1.00 33.00 471 LYS A CA 1
ATOM 3776 C C . LYS A 1 471 ? -23.909 -26.880 0.009 1.00 33.00 471 LYS A C 1
ATOM 3778 O O . LYS A 1 471 ? -24.323 -28.028 0.121 1.00 33.00 471 LYS A O 1
ATOM 3783 N N . ILE A 1 472 ? -23.615 -26.110 1.059 1.00 36.22 472 ILE A N 1
ATOM 3784 C CA . ILE A 1 472 ? -24.146 -26.323 2.418 1.00 36.22 472 ILE A CA 1
ATOM 3785 C C . ILE A 1 472 ? -25.417 -25.457 2.630 1.00 36.22 472 ILE A C 1
ATOM 3787 O O . ILE A 1 472 ? -26.071 -25.537 3.664 1.00 36.22 472 ILE A O 1
ATOM 3791 N N . GLN A 1 473 ? -25.807 -24.672 1.618 1.00 35.69 473 GLN A N 1
ATOM 3792 C CA . GLN A 1 473 ? -27.207 -24.319 1.361 1.00 35.69 473 GLN A CA 1
ATOM 3793 C C . GLN A 1 473 ? -27.839 -25.431 0.528 1.00 35.69 473 GLN A C 1
ATOM 3795 O O . GLN A 1 473 ? -29.045 -25.680 0.729 1.00 35.69 473 GLN A O 1
#